Protein AF-0000000084550246 (afdb_homodimer)

Foldseek 3Di:
DQVLLVVLLVVCVPPPVNVCLLAVVLVVVLVVLLVVCVVPVVPDSQVSLLLALQLSLLLSLLLLLLVLLVVLVVCLVVLVLVVVVVDPDDPVCNLCSNLVSSLVSSLVSSVNSVVCSCVPVVFFQFDPVLSSLLSSLSSLLSSLLSLLLNLVDPDSVSSNVVSCCLSVVLSVLLQSSHHCVPPDPVSNVVNVLHLSNLSSVSRCCRRVVSDDNVSSVVSSVNSNVNSVVSNVSSVVRVVVSSVVSND/DQVLLVVLLVVCVPPPVNVCLLAVVLVVVLVVLLVVCVVPVVPDSQVSLLLALQLSLLLSLLLLLLVLLVVLVVCLVVLVLVVVVPDPDDPVCNLCSNLVSSLVSSLVSSVNSVVCSCVPVVFFQFDPVLSSLLSSLSSLLSSLLSLLLNLVDPDSVSSNVVSCCLSVVLSVLLQSSHHLVPPDPVSNVVNVLHLSNLSSVSRCCRRVVSDDNVSSVVSSVNSNVNSVVSNVSSVVRVVVSSVVSND

InterPro domains:
  IPR000412 ABC-2 transporter [PIRSF006648] (8-242)
  IPR013525 ABC-2 type transporter, transmembrane domain [PF01061] (3-206)
  IPR047817 ABC-2 type transporter, transmembrane domain, bacterial-type [PS51012] (17-241)
  IPR051784 Nodulation factor ABC transporter [PTHR43229] (3-240)

Solvent-accessible surface area (backbone atoms only — not comparable to full-atom values): 24082 Å² total; per-residue (Å²): 75,66,66,50,21,50,52,48,38,52,53,52,73,67,32,60,25,48,52,42,43,59,46,51,46,52,49,52,49,42,54,50,49,49,57,56,49,39,72,68,62,73,44,60,57,64,62,49,48,61,40,38,48,51,18,46,46,56,32,57,44,29,52,52,18,37,60,42,20,44,54,48,48,49,31,46,74,71,41,48,44,35,56,48,68,71,41,92,60,55,69,65,38,56,50,47,11,58,44,50,42,53,36,52,51,40,46,50,39,47,50,50,51,52,48,46,35,31,74,75,64,68,44,68,63,52,35,63,66,34,48,49,51,49,45,52,31,47,26,43,24,27,46,19,41,11,46,24,40,33,60,67,37,87,42,64,51,25,30,43,32,53,33,46,48,50,24,53,48,34,24,65,46,22,29,26,82,46,65,49,86,79,45,56,69,69,47,44,60,53,12,73,75,33,60,54,20,34,52,38,50,34,51,41,39,17,37,76,67,57,25,47,55,80,72,31,43,68,30,46,49,50,26,44,50,53,14,49,53,22,40,51,49,23,64,68,40,39,63,56,50,46,55,59,51,66,104,75,67,66,52,20,52,51,49,36,52,53,52,72,67,31,59,25,48,50,42,42,58,46,50,45,53,48,54,49,44,53,50,48,48,55,56,48,38,72,68,61,73,46,59,58,65,60,49,47,62,41,39,47,52,18,46,47,55,32,57,45,30,50,53,18,36,58,43,21,44,55,47,48,50,32,46,74,71,41,47,47,36,55,47,68,71,41,92,62,54,68,66,37,57,49,47,12,58,45,50,42,52,37,51,51,38,47,50,37,48,51,51,53,52,48,47,35,31,74,74,65,67,45,69,63,51,34,63,66,33,48,49,52,49,46,52,30,48,25,42,23,27,46,17,42,10,47,25,41,34,60,66,38,88,42,63,49,25,30,43,32,52,31,46,47,52,23,53,48,34,23,64,45,21,30,27,82,46,64,46,87,80,45,58,69,69,47,44,59,53,12,72,76,33,60,54,20,33,52,40,49,33,51,38,38,18,36,74,67,58,25,46,56,79,72,30,43,68,30,47,49,51,25,44,49,52,14,49,52,22,40,51,50,22,63,68,40,38,63,55,50,48,55,58,51,66,104

Structure (mmCIF, N/CA/C/O backbone):
data_AF-0000000084550246-model_v1
#
loop_
_entity.id
_entity.type
_entity.pdbx_description
1 polymer 'Transport permease protein'
#
loop_
_atom_site.group_PDB
_atom_site.id
_atom_site.type_symbol
_atom_site.label_atom_id
_atom_site.label_alt_id
_atom_site.label_comp_id
_atom_site.label_asym_id
_atom_site.label_entity_id
_atom_site.label_seq_id
_atom_site.pdbx_PDB_ins_code
_atom_site.Cartn_x
_atom_site.Cartn_y
_atom_site.Cartn_z
_atom_site.occupancy
_atom_site.B_iso_or_equiv
_atom_site.auth_seq_id
_atom_site.auth_comp_id
_atom_site.auth_asym_id
_atom_site.auth_atom_id
_atom_site.pdbx_PDB_model_num
ATOM 1 N N . MET A 1 1 ? 23.031 21.422 7.605 1 71.56 1 MET A N 1
ATOM 2 C CA . MET A 1 1 ? 22.672 20.125 7.051 1 71.56 1 MET A CA 1
ATOM 3 C C . MET A 1 1 ? 22.609 19.062 8.148 1 71.56 1 MET A C 1
ATOM 5 O O . MET A 1 1 ? 21.609 18.375 8.297 1 71.56 1 MET A O 1
ATOM 9 N N . ASN A 1 2 ? 23.578 19.109 9.062 1 78.44 2 ASN A N 1
ATOM 10 C CA . ASN A 1 2 ? 23.672 18.062 10.086 1 78.44 2 ASN A CA 1
ATOM 11 C C . ASN A 1 2 ? 22.562 18.188 11.117 1 78.44 2 ASN A C 1
ATOM 13 O O . ASN A 1 2 ? 22.031 17.172 11.578 1 78.44 2 ASN A O 1
ATOM 17 N N . ALA A 1 3 ? 22.188 19.422 11.336 1 80.31 3 ALA A N 1
ATOM 18 C CA . ALA A 1 3 ? 21.141 19.609 12.344 1 80.31 3 ALA A CA 1
ATOM 19 C C . ALA A 1 3 ? 19.797 19.094 11.844 1 80.31 3 ALA A C 1
ATOM 21 O O . ALA A 1 3 ? 19.078 18.422 12.578 1 80.31 3 ALA A O 1
ATOM 22 N N . ILE A 1 4 ? 19.531 19.359 10.617 1 81.19 4 ILE A N 1
ATOM 23 C CA . ILE A 1 4 ? 18.281 18.922 10.016 1 81.19 4 ILE A CA 1
ATOM 24 C C . ILE A 1 4 ? 18.266 17.406 9.891 1 81.19 4 ILE A C 1
ATOM 26 O O . ILE A 1 4 ? 17.266 16.75 10.211 1 81.19 4 ILE A O 1
ATOM 30 N N . ALA A 1 5 ? 19.391 16.906 9.516 1 85.88 5 ALA A N 1
ATOM 31 C CA . ALA A 1 5 ? 19.5 15.453 9.383 1 85.88 5 ALA A CA 1
ATOM 32 C C . ALA A 1 5 ? 19.328 14.766 10.734 1 85.88 5 ALA A C 1
ATOM 34 O O . ALA A 1 5 ? 18.641 13.75 10.844 1 85.88 5 ALA A O 1
ATOM 35 N N . LYS A 1 6 ? 19.891 15.312 11.711 1 85.56 6 LYS A N 1
ATOM 36 C CA . LYS A 1 6 ? 19.781 14.742 13.055 1 85.56 6 LYS A CA 1
ATOM 37 C C . LYS A 1 6 ? 18.359 14.797 13.578 1 85.56 6 LYS A C 1
ATOM 39 O O . LYS A 1 6 ? 17.859 13.844 14.18 1 85.56 6 LYS A O 1
ATOM 44 N N . LEU A 1 7 ? 17.734 15.852 13.266 1 82.19 7 LEU A N 1
ATOM 45 C CA . LEU A 1 7 ? 16.344 16.031 13.695 1 82.19 7 LEU A CA 1
ATOM 46 C C . LEU A 1 7 ? 15.43 15.039 12.984 1 82.19 7 LEU A C 1
ATOM 48 O O . LEU A 1 7 ? 14.578 14.398 13.617 1 82.19 7 LEU A O 1
ATOM 52 N N . GLU A 1 8 ? 15.633 14.906 11.75 1 82.69 8 GLU A N 1
ATOM 53 C CA . GLU A 1 8 ? 14.805 13.984 10.977 1 82.69 8 GLU A CA 1
ATOM 54 C C . GLU A 1 8 ? 15.055 12.539 11.391 1 82.69 8 GLU A C 1
ATOM 56 O O . GLU A 1 8 ? 14.117 11.742 11.469 1 82.69 8 GLU A O 1
ATOM 61 N N . PHE A 1 9 ? 16.25 12.281 11.594 1 85.88 9 PHE A N 1
ATOM 62 C CA . PHE A 1 9 ? 16.594 10.93 12.016 1 85.88 9 PHE A CA 1
ATOM 63 C C . PHE A 1 9 ? 15.961 10.609 13.367 1 85.88 9 PHE A C 1
ATOM 65 O O . PHE A 1 9 ? 15.422 9.516 13.555 1 85.88 9 PHE A O 1
ATOM 72 N N . LYS A 1 10 ? 16.016 11.508 14.234 1 83.44 10 LYS A N 1
ATOM 73 C CA . LYS A 1 10 ? 15.438 11.32 15.555 1 83.44 10 LYS A CA 1
ATOM 74 C C . LYS A 1 10 ? 13.93 11.094 15.469 1 83.44 10 LYS A C 1
ATOM 76 O O . LYS A 1 10 ? 13.391 10.227 16.156 1 83.44 10 LYS A O 1
ATOM 81 N N . LYS A 1 11 ? 13.328 11.836 14.609 1 83.31 11 LYS A N 1
ATOM 82 C CA . LYS A 1 11 ? 11.891 11.688 14.406 1 83.31 11 LYS A CA 1
ATOM 83 C C . LYS A 1 11 ? 11.547 10.297 13.867 1 83.31 11 LYS A C 1
ATOM 85 O O . LYS A 1 11 ? 10.578 9.68 14.305 1 83.31 11 LYS A O 1
ATOM 90 N N . LYS A 1 12 ? 12.367 9.82 13.008 1 84.56 12 LYS A N 1
ATOM 91 C CA . LYS A 1 12 ? 12.109 8.547 12.352 1 84.56 12 LYS A CA 1
ATOM 92 C C . LYS A 1 12 ? 12.391 7.375 13.297 1 84.56 12 LYS A C 1
ATOM 94 O O . LYS A 1 12 ? 11.719 6.348 13.242 1 84.56 12 LYS A O 1
ATOM 99 N N . ILE A 1 13 ? 13.328 7.594 14.125 1 82 13 ILE A N 1
ATOM 100 C CA . ILE A 1 13 ? 13.664 6.559 15.094 1 82 13 ILE A CA 1
ATOM 101 C C . ILE A 1 13 ? 12.508 6.387 16.078 1 82 13 ILE A C 1
ATOM 103 O O . ILE A 1 13 ? 12.227 5.273 16.531 1 82 13 ILE A O 1
ATOM 107 N N . GLN A 1 14 ? 11.812 7.469 16.25 1 81 14 GLN A N 1
ATOM 108 C CA . GLN A 1 14 ? 10.734 7.445 17.234 1 81 14 GLN A CA 1
ATOM 109 C C . GLN A 1 14 ? 9.422 6.992 16.609 1 81 14 GLN A C 1
ATOM 111 O O . GLN A 1 14 ? 8.461 6.691 17.312 1 81 14 GLN A O 1
ATOM 116 N N . ASP A 1 15 ? 9.461 6.879 15.328 1 86.81 15 ASP A N 1
ATOM 117 C CA . ASP A 1 15 ? 8.25 6.512 14.602 1 86.81 15 ASP A CA 1
ATOM 118 C C . ASP A 1 15 ? 8.086 4.996 14.531 1 86.81 15 ASP A C 1
ATOM 120 O O . ASP A 1 15 ? 8.594 4.352 13.609 1 86.81 15 ASP A O 1
ATOM 124 N N . LYS A 1 16 ? 7.375 4.453 15.43 1 81.44 16 LYS A N 1
ATOM 125 C CA . LYS A 1 16 ? 7.227 3.006 15.531 1 81.44 16 LYS A CA 1
ATOM 126 C C . LYS A 1 16 ? 6.52 2.438 14.305 1 81.44 16 LYS A C 1
ATOM 128 O O . LYS A 1 16 ? 6.777 1.3 13.906 1 81.44 16 LYS A O 1
ATOM 133 N N . GLY A 1 17 ? 5.688 3.236 13.773 1 80.06 17 GLY A N 1
ATOM 134 C CA . GLY A 1 17 ? 4.984 2.814 12.57 1 80.06 17 GLY A CA 1
ATOM 135 C C . GLY A 1 17 ? 5.906 2.6 11.383 1 80.06 17 GLY A C 1
ATOM 136 O O . GLY A 1 17 ? 5.758 1.626 10.641 1 80.06 17 GLY A O 1
ATOM 137 N N . LEU A 1 18 ? 6.824 3.424 11.312 1 83.44 18 LEU A N 1
ATOM 138 C CA . LEU A 1 18 ? 7.789 3.326 10.227 1 83.44 18 LEU A CA 1
ATOM 139 C C . LEU A 1 18 ? 8.625 2.059 10.352 1 83.44 18 LEU A C 1
ATOM 141 O O . LEU A 1 18 ? 8.828 1.339 9.375 1 83.44 18 LEU A O 1
ATOM 145 N N . TRP A 1 19 ? 9.023 1.711 11.555 1 83.38 19 TRP A N 1
ATOM 146 C CA . TRP A 1 19 ? 9.898 0.56 11.766 1 83.38 19 TRP A CA 1
ATOM 147 C C . TRP A 1 19 ? 9.133 -0.746 11.578 1 83.38 19 TRP A C 1
ATOM 149 O O . TRP A 1 19 ? 9.688 -1.729 11.078 1 83.38 19 TRP A O 1
ATOM 159 N N . PHE A 1 20 ? 7.984 -0.701 12.078 1 81.88 20 PHE A N 1
ATOM 160 C CA . PHE A 1 20 ? 7.164 -1.886 11.859 1 81.88 20 PHE A CA 1
ATOM 161 C C . PHE A 1 20 ? 7.039 -2.195 10.375 1 81.88 20 PHE A C 1
ATOM 163 O O . PHE A 1 20 ? 7.277 -3.328 9.953 1 81.88 20 PHE A O 1
ATOM 170 N N . TRP A 1 21 ? 6.762 -1.222 9.617 1 78.56 21 TRP A N 1
ATOM 171 C CA . TRP A 1 21 ? 6.527 -1.367 8.188 1 78.56 21 TRP A CA 1
ATOM 172 C C . TRP A 1 21 ? 7.816 -1.709 7.453 1 78.56 21 TRP A C 1
ATOM 174 O O . TRP A 1 21 ? 7.812 -2.498 6.504 1 78.56 21 TRP A O 1
ATOM 184 N N . THR A 1 22 ? 8.797 -1.1 7.922 1 84.88 22 THR A N 1
ATOM 185 C CA . THR A 1 22 ? 10.078 -1.214 7.223 1 84.88 22 THR A CA 1
ATOM 186 C C . THR A 1 22 ? 10.703 -2.586 7.457 1 84.88 22 THR A C 1
ATOM 188 O O . THR A 1 22 ? 11.336 -3.146 6.562 1 84.88 22 THR A O 1
ATOM 191 N N . PHE A 1 23 ? 10.422 -3.162 8.633 1 89.62 23 PHE A N 1
ATOM 192 C CA . PHE A 1 23 ? 11.148 -4.387 8.969 1 89.62 23 PHE A CA 1
ATOM 193 C C . PHE A 1 23 ? 10.18 -5.547 9.164 1 89.62 23 PHE A C 1
ATOM 195 O O . PHE A 1 23 ? 10.297 -6.582 8.508 1 89.62 23 PHE A O 1
ATOM 202 N N . ILE A 1 24 ? 9.242 -5.301 9.938 1 87.88 24 ILE A N 1
ATOM 203 C CA . ILE A 1 24 ? 8.398 -6.398 10.391 1 87.88 24 ILE A CA 1
ATOM 204 C C . ILE A 1 24 ? 7.5 -6.867 9.25 1 87.88 24 ILE A C 1
ATOM 206 O O . ILE A 1 24 ? 7.391 -8.07 8.984 1 87.88 24 ILE A O 1
ATOM 210 N N . LEU A 1 25 ? 6.961 -5.91 8.57 1 85.5 25 LEU A N 1
ATOM 211 C CA . LEU A 1 25 ? 6 -6.262 7.527 1 85.5 25 LEU A CA 1
ATOM 212 C C . LEU A 1 25 ? 6.672 -7.051 6.41 1 85.5 25 LEU A C 1
ATOM 214 O O . LEU A 1 25 ? 6.199 -8.125 6.031 1 85.5 25 LEU A O 1
ATOM 218 N N . PRO A 1 26 ? 7.734 -6.613 5.891 1 90.12 26 PRO A N 1
ATOM 219 C CA . PRO A 1 26 ? 8.398 -7.41 4.855 1 90.12 26 PRO A CA 1
ATOM 220 C C . PRO A 1 26 ? 8.766 -8.812 5.336 1 90.12 26 PRO A C 1
ATOM 222 O O . PRO A 1 26 ? 8.672 -9.773 4.57 1 90.12 26 PRO A O 1
ATOM 225 N N . ILE A 1 27 ? 9.203 -8.93 6.57 1 91.19 27 ILE A N 1
ATOM 226 C CA . ILE A 1 27 ? 9.586 -10.227 7.113 1 91.19 27 ILE A CA 1
ATOM 227 C C . ILE A 1 27 ? 8.375 -11.148 7.164 1 91.19 27 ILE A C 1
ATOM 229 O O . ILE A 1 27 ? 8.453 -12.312 6.773 1 91.19 27 ILE A O 1
ATOM 233 N N . VAL A 1 28 ? 7.297 -10.625 7.629 1 84.12 28 VAL A N 1
ATOM 234 C CA . VAL A 1 28 ? 6.062 -11.398 7.691 1 84.12 28 VAL A CA 1
ATOM 235 C C . VAL A 1 28 ? 5.676 -11.867 6.293 1 84.12 28 VAL A C 1
ATOM 237 O O . VAL A 1 28 ? 5.281 -13.023 6.105 1 84.12 28 VAL A O 1
ATOM 240 N N . PHE A 1 29 ? 5.785 -11.008 5.352 1 82.81 29 PHE A N 1
ATOM 241 C CA . PHE A 1 29 ? 5.441 -11.359 3.975 1 82.81 29 PHE A CA 1
ATOM 242 C C . PHE A 1 29 ? 6.406 -12.398 3.422 1 82.81 29 PHE A C 1
ATOM 244 O O . PHE A 1 29 ? 5.988 -13.352 2.762 1 82.81 29 PHE A O 1
ATOM 251 N N . ILE A 1 30 ? 7.652 -12.227 3.682 1 88.12 30 ILE A N 1
ATOM 252 C CA . ILE A 1 30 ? 8.664 -13.164 3.213 1 88.12 30 ILE A CA 1
ATOM 253 C C . ILE A 1 30 ? 8.383 -14.555 3.779 1 88.12 30 ILE A C 1
ATOM 255 O O . ILE A 1 30 ? 8.32 -15.539 3.035 1 88.12 30 ILE A O 1
ATOM 259 N N . VAL A 1 31 ? 8.18 -14.625 5.062 1 84.56 31 VAL A N 1
ATOM 260 C CA . VAL A 1 31 ? 7.91 -15.898 5.723 1 84.56 31 VAL A CA 1
ATOM 261 C C . VAL A 1 31 ? 6.609 -16.484 5.188 1 84.56 31 VAL A C 1
ATOM 263 O O . VAL A 1 31 ? 6.539 -17.688 4.898 1 84.56 31 VAL A O 1
ATOM 266 N N . GLY A 1 32 ? 5.598 -15.656 5.102 1 77.62 32 GLY A N 1
ATOM 267 C CA . GLY A 1 32 ? 4.312 -16.109 4.602 1 77.62 32 GLY A CA 1
ATOM 268 C C . GLY A 1 32 ? 4.383 -16.672 3.193 1 77.62 32 GLY A C 1
ATOM 269 O O . GLY A 1 32 ? 3.873 -17.766 2.922 1 77.62 32 GLY A O 1
ATOM 270 N N . PHE A 1 33 ? 4.992 -15.945 2.328 1 77.06 33 PHE A N 1
ATOM 271 C CA . PHE A 1 33 ? 5.043 -16.344 0.928 1 77.06 33 PHE A CA 1
ATOM 272 C C . PHE A 1 33 ? 5.926 -17.578 0.751 1 77.06 33 PHE A C 1
ATOM 274 O O . PHE A 1 33 ? 5.602 -18.469 -0.035 1 77.06 33 PHE A O 1
ATOM 281 N N . ILE A 1 34 ? 7.047 -17.672 1.385 1 80.88 34 ILE A N 1
ATOM 282 C CA . ILE A 1 34 ? 7.906 -18.844 1.281 1 80.88 34 ILE A CA 1
ATOM 283 C C . ILE A 1 34 ? 7.176 -20.078 1.83 1 80.88 34 ILE A C 1
ATOM 285 O O . ILE A 1 34 ? 7.301 -21.172 1.286 1 80.88 34 ILE A O 1
ATOM 289 N N . SER A 1 35 ? 6.422 -19.859 2.902 1 76 35 SER A N 1
ATOM 290 C CA . SER A 1 35 ? 5.68 -20.984 3.488 1 76 35 SER A CA 1
ATOM 291 C C . SER A 1 35 ? 4.57 -21.453 2.557 1 76 35 SER A C 1
ATOM 293 O O . SER A 1 35 ? 4.305 -22.656 2.459 1 76 35 SER A O 1
ATOM 295 N N . ILE A 1 36 ? 3.926 -20.531 1.893 1 69.56 36 ILE A N 1
ATOM 296 C CA . ILE A 1 36 ? 2.793 -20.844 1.029 1 69.56 36 ILE A CA 1
ATOM 297 C C . ILE A 1 36 ? 3.293 -21.484 -0.264 1 69.56 36 ILE A C 1
ATOM 299 O O . ILE A 1 36 ? 2.775 -22.516 -0.695 1 69.56 36 ILE A O 1
ATOM 303 N N . PHE A 1 37 ? 4.289 -20.875 -0.881 1 68.75 37 PHE A N 1
ATOM 304 C CA . PHE A 1 37 ? 4.727 -21.312 -2.205 1 68.75 37 PHE A CA 1
ATOM 305 C C . PHE A 1 37 ? 5.801 -22.391 -2.098 1 68.75 37 PHE A C 1
ATOM 307 O O . PHE A 1 37 ? 6.035 -23.141 -3.049 1 68.75 37 PHE A O 1
ATOM 314 N N . GLY A 1 38 ? 6.633 -22.422 -1.099 1 67.31 38 GLY A N 1
ATOM 315 C CA . GLY A 1 38 ? 7.645 -23.453 -0.907 1 67.31 38 GLY A CA 1
ATOM 316 C C . GLY A 1 38 ? 7.059 -24.828 -0.617 1 67.31 38 GLY A C 1
ATOM 317 O O . GLY A 1 38 ? 7.613 -25.844 -1.029 1 67.31 38 GLY A O 1
ATOM 318 N N . GLY A 1 39 ? 6.125 -24.859 0.286 1 60.09 39 GLY A N 1
ATOM 319 C CA . GLY A 1 39 ? 5.535 -26.156 0.621 1 60.09 39 GLY A CA 1
ATOM 320 C C . GLY A 1 39 ? 4.777 -26.781 -0.533 1 60.09 39 GLY A C 1
ATOM 321 O O . GLY A 1 39 ? 4.723 -28 -0.654 1 60.09 39 GLY A O 1
ATOM 322 N N . ASN A 1 40 ? 4.055 -25.922 -1.315 1 53.81 40 ASN A N 1
ATOM 323 C CA . ASN A 1 40 ? 3.059 -26.484 -2.225 1 53.81 40 ASN A CA 1
ATOM 324 C C . ASN A 1 40 ? 3.641 -26.703 -3.617 1 53.81 40 ASN A C 1
ATOM 326 O O . ASN A 1 40 ? 3.102 -27.5 -4.398 1 53.81 40 ASN A O 1
ATOM 330 N N . THR A 1 41 ? 4.555 -25.828 -4.09 1 51.53 41 THR A N 1
ATOM 331 C CA . THR A 1 41 ? 4.789 -25.875 -5.531 1 51.53 41 THR A CA 1
ATOM 332 C C . THR A 1 41 ? 6.027 -26.703 -5.848 1 51.53 41 THR A C 1
ATOM 334 O O . THR A 1 41 ? 6.434 -26.812 -7.008 1 51.53 41 THR A O 1
ATOM 337 N N . GLY A 1 42 ? 6.391 -27.547 -4.867 1 54.66 42 GLY A N 1
ATOM 338 C CA . GLY A 1 42 ? 7.531 -28.344 -5.273 1 54.66 42 GLY A CA 1
ATOM 339 C C . GLY A 1 42 ? 8.719 -27.516 -5.727 1 54.66 42 GLY A C 1
ATOM 340 O O . GLY A 1 42 ? 9.656 -28.031 -6.328 1 54.66 42 GLY A O 1
ATOM 341 N N . THR A 1 43 ? 8.586 -26.25 -5.824 1 55.19 43 THR A N 1
ATOM 342 C CA . THR A 1 43 ? 9.695 -25.406 -6.262 1 55.19 43 THR A CA 1
ATOM 343 C C . THR A 1 43 ? 10.891 -25.547 -5.324 1 55.19 43 THR A C 1
ATOM 345 O O . THR A 1 43 ? 10.719 -25.688 -4.109 1 55.19 43 THR A O 1
ATOM 348 N N . ASP A 1 44 ? 12.047 -25.703 -5.945 1 65.88 44 ASP A N 1
ATOM 349 C CA . ASP A 1 44 ? 13.289 -25.734 -5.18 1 65.88 44 ASP A CA 1
ATOM 350 C C . ASP A 1 44 ? 13.328 -24.594 -4.16 1 65.88 44 ASP A C 1
ATOM 352 O O . ASP A 1 44 ? 13.211 -23.422 -4.523 1 65.88 44 ASP A O 1
ATOM 356 N N . SER A 1 45 ? 13.227 -24.891 -2.914 1 74.06 45 SER A N 1
ATOM 357 C CA . SER A 1 45 ? 13.18 -24.016 -1.759 1 74.06 45 SER A CA 1
ATOM 358 C C . SER A 1 45 ? 14.242 -22.922 -1.854 1 74.06 45 SER A C 1
ATOM 360 O O . SER A 1 45 ? 13.984 -21.766 -1.514 1 74.06 45 SER A O 1
ATOM 362 N N . GLU A 1 46 ? 15.383 -23.266 -2.422 1 78.25 46 GLU A N 1
ATOM 363 C CA . GLU A 1 46 ? 16.469 -22.297 -2.51 1 78.25 46 GLU A CA 1
ATOM 364 C C . GLU A 1 46 ? 16.141 -21.203 -3.523 1 78.25 46 GLU A C 1
ATOM 366 O O . GLU A 1 46 ? 16.375 -20.016 -3.266 1 78.25 46 GLU A O 1
ATOM 371 N N . GLN A 1 47 ? 15.641 -21.688 -4.609 1 79.56 47 GLN A N 1
ATOM 372 C CA . GLN A 1 47 ? 15.305 -20.734 -5.652 1 79.56 47 GLN A CA 1
ATOM 373 C C . GLN A 1 47 ? 14.188 -19.797 -5.195 1 79.56 47 GLN A C 1
ATOM 375 O O . GLN A 1 47 ? 14.195 -18.609 -5.531 1 79.56 47 GLN A O 1
ATOM 380 N N . LEU A 1 48 ? 13.352 -20.328 -4.438 1 85.25 48 LEU A N 1
ATOM 381 C CA . LEU A 1 48 ? 12.234 -19.547 -3.922 1 85.25 48 LEU A CA 1
ATOM 382 C C . LEU A 1 48 ? 12.719 -18.484 -2.934 1 85.25 48 LEU A C 1
ATOM 384 O O . LEU A 1 48 ? 12.273 -17.344 -2.971 1 85.25 48 LEU A O 1
ATOM 388 N N . VAL A 1 49 ? 13.695 -18.906 -2.186 1 88.81 49 VAL A N 1
ATOM 389 C CA . VAL A 1 49 ? 14.219 -18.016 -1.164 1 88.81 49 VAL A CA 1
ATOM 390 C C . VAL A 1 49 ? 14.984 -16.859 -1.827 1 88.81 49 VAL A C 1
ATOM 392 O O . VAL A 1 49 ? 14.844 -15.703 -1.436 1 88.81 49 VAL A O 1
ATOM 395 N N . VAL A 1 50 ? 15.742 -17.188 -2.846 1 89.5 50 VAL A N 1
ATOM 396 C CA . VAL A 1 50 ? 16.578 -16.203 -3.527 1 89.5 50 VAL A CA 1
ATOM 397 C C . VAL A 1 50 ? 15.695 -15.281 -4.375 1 89.5 50 VAL A C 1
ATOM 399 O O . VAL A 1 50 ? 16.094 -14.172 -4.719 1 89.5 50 VAL A O 1
ATOM 402 N N . GLN A 1 51 ? 14.5 -15.766 -4.656 1 89.06 51 GLN A N 1
ATOM 403 C CA . GLN A 1 51 ? 13.531 -14.945 -5.375 1 89.06 51 GLN A CA 1
ATOM 404 C C . GLN A 1 51 ? 12.773 -14.023 -4.422 1 89.06 51 GLN A C 1
ATOM 406 O O . GLN A 1 51 ? 12.641 -12.828 -4.684 1 89.06 51 GLN A O 1
ATOM 411 N N . ILE A 1 52 ? 12.328 -14.531 -3.322 1 90.06 52 ILE A N 1
ATOM 412 C CA . ILE A 1 52 ? 11.359 -13.852 -2.465 1 90.06 52 ILE A CA 1
ATOM 413 C C . ILE A 1 52 ? 12.078 -12.828 -1.592 1 90.06 52 ILE A C 1
ATOM 415 O O . ILE A 1 52 ? 11.641 -11.68 -1.484 1 90.06 52 ILE A O 1
ATOM 419 N N . VAL A 1 53 ? 13.211 -13.172 -1.018 1 94.25 53 VAL A N 1
ATOM 420 C CA . VAL A 1 53 ? 13.891 -12.289 -0.073 1 94.25 53 VAL A CA 1
ATOM 421 C C . VAL A 1 53 ? 14.359 -11.023 -0.792 1 94.25 53 VAL A C 1
ATOM 423 O O . VAL A 1 53 ? 13.961 -9.914 -0.435 1 94.25 53 VAL A O 1
ATOM 426 N N . PRO A 1 54 ? 15.109 -11.156 -1.884 1 95.81 54 PRO A N 1
ATOM 427 C CA . PRO A 1 54 ? 15.516 -9.93 -2.576 1 95.81 54 PRO A CA 1
ATOM 428 C C . PRO A 1 54 ? 14.344 -9.203 -3.232 1 95.81 54 PRO A C 1
ATOM 430 O O . PRO A 1 54 ? 14.297 -7.973 -3.24 1 95.81 54 PRO A O 1
ATOM 433 N N . GLY A 1 55 ? 13.453 -9.977 -3.783 1 94.25 55 GLY A N 1
ATOM 434 C CA . GLY A 1 55 ? 12.289 -9.375 -4.422 1 94.25 55 GLY A CA 1
ATOM 435 C C . GLY A 1 55 ? 11.484 -8.492 -3.486 1 94.25 55 GLY A C 1
ATOM 436 O O . GLY A 1 55 ? 11.172 -7.352 -3.82 1 94.25 55 GLY A O 1
ATOM 437 N N . TYR A 1 56 ? 11.18 -8.961 -2.334 1 92.56 56 TYR A N 1
ATOM 438 C CA . TYR A 1 56 ? 10.391 -8.211 -1.364 1 92.56 56 TYR A CA 1
ATOM 439 C C . TYR A 1 56 ? 11.211 -7.082 -0.75 1 92.56 56 TYR A C 1
ATOM 441 O O . TYR A 1 56 ? 10.672 -6.035 -0.391 1 92.56 56 TYR A O 1
ATOM 449 N N . THR A 1 57 ? 12.516 -7.34 -0.65 1 95.62 57 THR A N 1
ATOM 450 C CA . THR A 1 57 ? 13.398 -6.258 -0.22 1 95.62 57 THR A CA 1
ATOM 451 C C . THR A 1 57 ? 13.305 -5.07 -1.178 1 95.62 57 THR A C 1
ATOM 453 O O . THR A 1 57 ? 13.172 -3.926 -0.744 1 95.62 57 THR A O 1
ATOM 456 N N . VAL A 1 58 ? 13.328 -5.391 -2.447 1 97.06 58 VAL A N 1
ATOM 457 C CA . VAL A 1 58 ? 13.242 -4.336 -3.453 1 97.06 58 VAL A CA 1
ATOM 458 C C . VAL A 1 58 ? 11.875 -3.654 -3.367 1 97.06 58 VAL A C 1
ATOM 460 O O . VAL A 1 58 ? 11.797 -2.424 -3.314 1 97.06 58 VAL A O 1
ATOM 463 N N . MET A 1 59 ? 10.828 -4.41 -3.309 1 93.62 59 MET A N 1
ATOM 464 C CA . MET A 1 59 ? 9.477 -3.854 -3.277 1 93.62 59 MET A CA 1
ATOM 465 C C . MET A 1 59 ? 9.305 -2.92 -2.084 1 93.62 59 MET A C 1
ATOM 467 O O . MET A 1 59 ? 8.906 -1.767 -2.246 1 93.62 59 MET A O 1
ATOM 471 N N . PHE A 1 60 ? 9.664 -3.348 -0.925 1 93.62 60 PHE A N 1
ATOM 472 C CA . PHE A 1 60 ? 9.391 -2.605 0.3 1 93.62 60 PHE A CA 1
ATOM 473 C C . PHE A 1 60 ? 10.32 -1.41 0.43 1 93.62 60 PHE A C 1
ATOM 475 O O . PHE A 1 60 ? 10.023 -0.457 1.152 1 93.62 60 PHE A O 1
ATOM 482 N N . SER A 1 61 ? 11.477 -1.504 -0.238 1 96.12 61 SER A N 1
ATOM 483 C CA . SER A 1 61 ? 12.352 -0.336 -0.251 1 96.12 61 SER A CA 1
ATOM 484 C C . SER A 1 61 ? 11.68 0.855 -0.92 1 96.12 61 SER A C 1
ATOM 486 O O . SER A 1 61 ? 11.883 2 -0.514 1 96.12 61 SER A O 1
ATOM 488 N N . PHE A 1 62 ? 10.828 0.565 -1.86 1 95.69 62 PHE A N 1
ATOM 489 C CA . PHE A 1 62 ? 10.164 1.651 -2.57 1 95.69 62 PHE A CA 1
ATOM 490 C C . PHE A 1 62 ? 9.062 2.266 -1.713 1 95.69 62 PHE A C 1
ATOM 492 O O . PHE A 1 62 ? 8.633 3.395 -1.959 1 95.69 62 PHE A O 1
ATOM 499 N N . TYR A 1 63 ? 8.625 1.603 -0.705 1 93.44 63 TYR A N 1
ATOM 500 C CA . TYR A 1 63 ? 7.566 2.135 0.15 1 93.44 63 TYR A CA 1
ATOM 501 C C . TYR A 1 63 ? 8.086 3.277 1.013 1 93.44 63 TYR A C 1
ATOM 503 O O . TYR A 1 63 ? 7.305 4.016 1.615 1 93.44 63 TYR A O 1
ATOM 511 N N . ILE A 1 64 ? 9.422 3.471 1.067 1 94.88 64 ILE A N 1
ATOM 512 C CA . ILE A 1 64 ? 10.008 4.59 1.794 1 94.88 64 ILE A CA 1
ATOM 513 C C . ILE A 1 64 ? 9.508 5.91 1.21 1 94.88 64 ILE A C 1
ATOM 515 O O . ILE A 1 64 ? 9.562 6.949 1.868 1 94.88 64 ILE A O 1
ATOM 519 N N . MET A 1 65 ? 9.016 5.82 -0.05 1 96 65 MET A N 1
ATOM 520 C CA . MET A 1 65 ? 8.523 7.008 -0.74 1 96 65 MET A CA 1
ATOM 521 C C . MET A 1 65 ? 7.363 7.641 0.026 1 96 65 MET A C 1
ATOM 523 O O . MET A 1 65 ? 7.223 8.867 0.047 1 96 65 MET A O 1
ATOM 527 N N . ILE A 1 66 ? 6.652 6.82 0.677 1 93.5 66 ILE A N 1
ATOM 528 C CA . ILE A 1 66 ? 5.508 7.316 1.435 1 93.5 66 ILE A CA 1
ATOM 529 C C . ILE A 1 66 ? 5.992 8.219 2.57 1 93.5 66 ILE A C 1
ATOM 531 O O . ILE A 1 66 ? 5.52 9.344 2.725 1 93.5 66 ILE A O 1
ATOM 535 N N . SER A 1 67 ? 6.945 7.73 3.281 1 93.69 67 SER A N 1
ATOM 536 C CA . SER A 1 67 ? 7.477 8.484 4.418 1 93.69 67 SER A CA 1
ATOM 537 C C . SER A 1 67 ? 8.086 9.805 3.967 1 93.69 67 SER A C 1
ATOM 539 O O . SER A 1 67 ? 7.953 10.82 4.648 1 93.69 67 SER A O 1
ATOM 541 N N . ILE A 1 68 ? 8.719 9.758 2.844 1 94.69 68 ILE A N 1
ATOM 542 C CA . ILE A 1 68 ? 9.344 10.969 2.322 1 94.69 68 ILE A CA 1
ATOM 543 C C . ILE A 1 68 ? 8.273 11.977 1.912 1 94.69 68 ILE A C 1
ATOM 545 O O . ILE A 1 68 ? 8.328 13.141 2.297 1 94.69 68 ILE A O 1
ATOM 549 N N . VAL A 1 69 ? 7.285 11.508 1.241 1 93.38 69 VAL A N 1
ATOM 550 C CA . VAL A 1 69 ? 6.207 12.375 0.779 1 93.38 69 VAL A CA 1
ATOM 551 C C . VAL A 1 69 ? 5.488 12.992 1.978 1 93.38 69 VAL A C 1
ATOM 553 O O . VAL A 1 69 ? 5.234 14.195 2.006 1 93.38 69 VAL A O 1
ATOM 556 N N . ILE A 1 70 ? 5.219 12.203 2.961 1 90.88 70 ILE A N 1
ATOM 557 C CA . ILE A 1 70 ? 4.52 12.68 4.148 1 90.88 70 ILE A CA 1
ATOM 558 C C . ILE A 1 70 ? 5.367 13.734 4.859 1 90.88 70 ILE A C 1
ATOM 560 O O . ILE A 1 70 ? 4.852 14.781 5.266 1 90.88 70 ILE A O 1
ATOM 564 N N . ALA A 1 71 ? 6.645 13.492 4.992 1 90.81 71 ALA A N 1
ATOM 565 C CA . ALA A 1 71 ? 7.539 14.422 5.676 1 90.81 71 ALA A CA 1
ATOM 566 C C . ALA A 1 71 ? 7.562 15.773 4.969 1 90.81 71 ALA A C 1
ATOM 568 O O . ALA A 1 71 ? 7.512 16.828 5.621 1 90.81 71 ALA A O 1
ATOM 569 N N . PHE A 1 72 ? 7.555 15.734 3.705 1 91.25 72 PHE A N 1
ATOM 570 C CA . PHE A 1 72 ? 7.656 16.984 2.953 1 91.25 72 PHE A CA 1
ATOM 571 C C . PHE A 1 72 ? 6.309 17.688 2.91 1 91.25 72 PHE A C 1
ATOM 573 O O . PHE A 1 72 ? 6.25 18.922 2.992 1 91.25 72 PHE A O 1
ATOM 580 N N . ILE A 1 73 ? 5.242 16.984 2.807 1 88.94 73 ILE A N 1
ATOM 581 C CA . ILE A 1 73 ? 3.92 17.594 2.781 1 88.94 73 ILE A CA 1
ATOM 582 C C . ILE A 1 73 ? 3.604 18.188 4.148 1 88.94 73 ILE A C 1
ATOM 584 O O . ILE A 1 73 ? 3.014 19.266 4.238 1 88.94 73 ILE A O 1
ATOM 588 N N . LYS A 1 74 ? 4 17.531 5.176 1 88 74 LYS A N 1
ATOM 589 C CA . LYS A 1 74 ? 3.809 18.062 6.52 1 88 74 LYS A CA 1
ATOM 590 C C . LYS A 1 74 ? 4.562 19.375 6.703 1 88 74 LYS A C 1
ATOM 592 O O . LYS A 1 74 ? 4.047 20.312 7.312 1 88 74 LYS A O 1
ATOM 597 N N . ASP A 1 75 ? 5.77 19.406 6.223 1 87.19 75 ASP A N 1
ATOM 598 C CA . ASP A 1 75 ? 6.551 20.641 6.289 1 87.19 75 ASP A CA 1
ATOM 599 C C . ASP A 1 75 ? 5.863 21.766 5.523 1 87.19 75 ASP A C 1
ATOM 601 O O . ASP A 1 75 ? 5.848 22.906 5.977 1 87.19 75 ASP A O 1
ATOM 605 N N . ARG A 1 76 ? 5.328 21.375 4.488 1 85.75 76 ARG A N 1
ATOM 606 C CA . ARG A 1 76 ? 4.633 22.359 3.662 1 85.75 76 ARG A CA 1
ATOM 607 C C . ARG A 1 76 ? 3.361 22.844 4.344 1 85.75 76 ARG A C 1
ATOM 609 O O . ARG A 1 76 ? 3.129 24.047 4.445 1 85.75 76 ARG A O 1
ATOM 616 N N . ASP A 1 77 ? 2.613 21.969 4.852 1 84.38 77 ASP A N 1
ATOM 617 C CA . ASP A 1 77 ? 1.311 22.297 5.422 1 84.38 77 ASP A CA 1
ATOM 618 C C . ASP A 1 77 ? 1.463 23.016 6.758 1 84.38 77 ASP A C 1
ATOM 620 O O . ASP A 1 77 ? 0.594 23.797 7.145 1 84.38 77 ASP A O 1
ATOM 624 N N . SER A 1 78 ? 2.541 22.797 7.461 1 84.88 78 SER A N 1
ATOM 625 C CA . SER A 1 78 ? 2.764 23.438 8.75 1 84.88 78 SER A CA 1
ATOM 626 C C . SER A 1 78 ? 3.418 24.812 8.578 1 84.88 78 SER A C 1
ATOM 628 O O . SER A 1 78 ? 3.598 25.547 9.547 1 84.88 78 SER A O 1
ATOM 630 N N . GLY A 1 79 ? 3.844 25.141 7.363 1 83.75 79 GLY A N 1
ATOM 631 C CA . GLY A 1 79 ? 4.5 26.406 7.113 1 83.75 79 GLY A CA 1
ATOM 632 C C . GLY A 1 79 ? 6 26.359 7.336 1 83.75 79 GLY A C 1
ATOM 633 O O . GLY A 1 79 ? 6.688 27.375 7.199 1 83.75 79 GLY A O 1
ATOM 634 N N . MET A 1 80 ? 6.434 25.219 7.715 1 82.69 80 MET A N 1
ATOM 635 C CA . MET A 1 80 ? 7.863 25.062 7.961 1 82.69 80 MET A CA 1
ATOM 636 C C . MET A 1 80 ? 8.672 25.359 6.703 1 82.69 80 MET A C 1
ATOM 638 O O . MET A 1 80 ? 9.742 25.969 6.777 1 82.69 80 MET A O 1
ATOM 642 N N . THR A 1 81 ? 8.156 24.969 5.629 1 82.44 81 THR A N 1
ATOM 643 C CA . THR A 1 81 ? 8.859 25.219 4.371 1 82.44 81 THR A CA 1
ATOM 644 C C . THR A 1 81 ? 9.008 26.719 4.129 1 82.44 81 THR A C 1
ATOM 646 O O . THR A 1 81 ? 10.07 27.172 3.693 1 82.44 81 THR A O 1
ATOM 649 N N . ALA A 1 82 ? 8.039 27.422 4.418 1 82.19 82 ALA A N 1
ATOM 650 C CA . ALA A 1 82 ? 8.07 28.875 4.277 1 82.19 82 ALA A CA 1
ATOM 651 C C . ALA A 1 82 ? 9.07 29.5 5.254 1 82.19 82 ALA A C 1
ATOM 653 O O . ALA A 1 82 ? 9.781 30.453 4.91 1 82.19 82 ALA A O 1
ATOM 654 N N . ARG A 1 83 ? 9.086 28.953 6.414 1 83.81 83 ARG A N 1
ATOM 655 C CA . ARG A 1 83 ? 10.016 29.438 7.426 1 83.81 83 ARG A CA 1
ATOM 656 C C . ARG A 1 83 ? 11.461 29.188 7.008 1 83.81 83 ARG A C 1
ATOM 658 O O . ARG A 1 83 ? 12.32 30.047 7.195 1 83.81 83 ARG A O 1
ATOM 665 N N . ILE A 1 84 ? 11.703 28.094 6.469 1 81.38 84 ILE A N 1
ATOM 666 C CA . ILE A 1 84 ? 13.055 27.734 6.059 1 81.38 84 ILE A CA 1
ATOM 667 C C . ILE A 1 84 ? 13.477 28.578 4.859 1 81.38 84 ILE A C 1
ATOM 669 O O . ILE A 1 84 ? 14.641 28.984 4.758 1 81.38 84 ILE A O 1
ATOM 673 N N . ALA A 1 85 ? 12.547 28.828 3.994 1 80 85 ALA A N 1
ATOM 674 C CA . ALA A 1 85 ? 12.82 29.641 2.809 1 80 85 ALA A CA 1
ATOM 675 C C . ALA A 1 85 ? 13.227 31.047 3.195 1 80 85 ALA A C 1
ATOM 677 O O . ALA A 1 85 ? 13.883 31.75 2.416 1 80 85 ALA A O 1
ATOM 678 N N . SER A 1 86 ? 12.812 31.406 4.34 1 82.69 86 SER A N 1
ATOM 679 C CA . SER A 1 86 ? 13.125 32.75 4.793 1 82.69 86 SER A CA 1
ATOM 680 C C . SER A 1 86 ? 14.469 32.812 5.512 1 82.69 86 SER A C 1
ATOM 682 O O . SER A 1 86 ? 14.945 33.875 5.867 1 82.69 86 SER A O 1
ATOM 684 N N . THR A 1 87 ? 15.062 31.719 5.734 1 81.5 87 THR A N 1
ATOM 685 C CA . THR A 1 87 ? 16.375 31.641 6.371 1 81.5 87 THR A CA 1
ATOM 686 C C . THR A 1 87 ? 17.484 31.609 5.32 1 81.5 87 THR A C 1
ATOM 688 O O . THR A 1 87 ? 17.234 31.328 4.148 1 81.5 87 THR A O 1
ATOM 691 N N . PRO A 1 88 ? 18.672 31.953 5.734 1 82.94 88 PRO A N 1
ATOM 692 C CA . PRO A 1 88 ? 19.781 31.922 4.785 1 82.94 88 PRO A CA 1
ATOM 693 C C . PRO A 1 88 ? 20.25 30.5 4.473 1 82.94 88 PRO A C 1
ATOM 695 O O . PRO A 1 88 ? 21.281 30.312 3.801 1 82.94 88 PRO A O 1
ATOM 698 N N . LEU A 1 89 ? 19.578 29.562 4.844 1 79.94 89 LEU A N 1
ATOM 699 C CA . LEU A 1 89 ? 19.938 28.172 4.594 1 79.94 89 LEU A CA 1
ATOM 700 C C . LEU A 1 89 ? 19.734 27.812 3.123 1 79.94 89 LEU A C 1
ATOM 702 O O . LEU A 1 89 ? 18.656 28.031 2.564 1 79.94 89 LEU A O 1
ATOM 706 N N . PRO A 1 90 ? 20.859 27.297 2.555 1 82.06 90 PRO A N 1
ATOM 707 C CA . PRO A 1 90 ? 20.703 26.875 1.16 1 82.06 90 PRO A CA 1
ATOM 708 C C . PRO A 1 90 ? 19.688 25.75 0.993 1 82.06 90 PRO A C 1
ATOM 710 O O . PRO A 1 90 ? 19.641 24.844 1.82 1 82.06 90 PRO A O 1
ATOM 713 N N . THR A 1 91 ? 18.891 25.844 0.009 1 78.69 91 THR A N 1
ATOM 714 C CA . THR A 1 91 ? 17.844 24.891 -0.304 1 78.69 91 THR A CA 1
ATOM 715 C C . THR A 1 91 ? 18.406 23.484 -0.406 1 78.69 91 THR A C 1
ATOM 717 O O . THR A 1 91 ? 17.781 22.516 0.043 1 78.69 91 THR A O 1
ATOM 720 N N . LEU A 1 92 ? 19.594 23.375 -0.843 1 83.31 92 LEU A N 1
ATOM 721 C CA . LEU A 1 92 ? 20.234 22.078 -1.035 1 83.31 92 LEU A CA 1
ATOM 722 C C . LEU A 1 92 ? 20.578 21.438 0.305 1 83.31 92 LEU A C 1
ATOM 724 O O . LEU A 1 92 ? 20.516 20.219 0.442 1 83.31 92 LEU A O 1
ATOM 728 N N . GLN A 1 93 ? 20.859 22.25 1.222 1 84.81 93 GLN A N 1
ATOM 729 C CA . GLN A 1 93 ? 21.203 21.734 2.545 1 84.81 93 GLN A CA 1
ATOM 730 C C . GLN A 1 93 ? 19.969 21.141 3.236 1 84.81 93 GLN A C 1
ATOM 732 O O . GLN A 1 93 ? 20.062 20.109 3.891 1 84.81 93 GLN A O 1
ATOM 737 N N . TYR A 1 94 ? 18.875 21.859 3.074 1 84.75 94 TYR A N 1
ATOM 738 C CA . TYR A 1 94 ? 17.625 21.344 3.652 1 84.75 94 TYR A CA 1
ATOM 739 C C . TYR A 1 94 ? 17.219 20.031 3 1 84.75 94 TYR A C 1
ATOM 741 O O . TYR A 1 94 ? 16.891 19.062 3.691 1 84.75 94 TYR A O 1
ATOM 749 N N . PHE A 1 95 ? 17.438 20.078 1.76 1 86.62 95 PHE A N 1
ATOM 750 C CA . PHE A 1 95 ? 17.031 18.906 0.977 1 86.62 95 PHE A CA 1
ATOM 751 C C . PHE A 1 95 ? 17.891 17.703 1.333 1 86.62 95 PHE A C 1
ATOM 753 O O . PHE A 1 95 ? 17.375 16.609 1.582 1 86.62 95 PHE A O 1
ATOM 760 N N . MET A 1 96 ? 19.125 17.875 1.393 1 88.44 96 MET A N 1
ATOM 761 C CA . MET A 1 96 ? 20.047 16.781 1.701 1 88.44 96 MET A CA 1
ATOM 762 C C . MET A 1 96 ? 19.891 16.344 3.152 1 88.44 96 MET A C 1
ATOM 764 O O . MET A 1 96 ? 20.016 15.156 3.459 1 88.44 96 MET A O 1
ATOM 768 N N . GLY A 1 97 ? 19.703 17.312 3.959 1 88.06 97 GLY A N 1
ATOM 769 C CA . GLY A 1 97 ? 19.5 17 5.363 1 88.06 97 GLY A CA 1
ATOM 770 C C . GLY A 1 97 ? 18.297 16.094 5.605 1 88.06 97 GLY A C 1
ATOM 771 O O . GLY A 1 97 ? 18.344 15.219 6.465 1 88.06 97 GLY A O 1
ATOM 772 N N . LYS A 1 98 ? 17.297 16.297 4.793 1 89.5 98 LYS A N 1
ATOM 773 C CA . LYS A 1 98 ? 16.094 15.5 4.945 1 89.5 98 LYS A CA 1
ATOM 774 C C . LYS A 1 98 ? 16.219 14.164 4.215 1 89.5 98 LYS A C 1
ATOM 776 O O . LYS A 1 98 ? 15.609 13.172 4.617 1 89.5 98 LYS A O 1
ATOM 781 N N . TRP A 1 99 ? 17.047 14.188 3.234 1 94.19 99 TRP A N 1
ATOM 782 C CA . TRP A 1 99 ? 17.156 13.031 2.346 1 94.19 99 TRP A CA 1
ATOM 783 C C . TRP A 1 99 ? 18.016 11.945 2.967 1 94.19 99 TRP A C 1
ATOM 785 O O . TRP A 1 99 ? 17.688 10.758 2.902 1 94.19 99 TRP A O 1
ATOM 795 N N . ILE A 1 100 ? 19.047 12.258 3.674 1 94.94 100 ILE A N 1
ATOM 796 C CA . ILE A 1 100 ? 20.094 11.352 4.121 1 94.94 100 ILE A CA 1
ATOM 797 C C . ILE A 1 100 ? 19.531 10.336 5.109 1 94.94 100 ILE A C 1
ATOM 799 O O . ILE A 1 100 ? 19.766 9.133 4.984 1 94.94 100 ILE A O 1
ATOM 803 N N . PRO A 1 101 ? 18.703 10.812 6.008 1 94.56 101 PRO A N 1
ATOM 804 C CA . PRO A 1 101 ? 18.156 9.82 6.945 1 94.56 101 PRO A CA 1
ATOM 805 C C . PRO A 1 101 ? 17.344 8.734 6.246 1 94.56 101 PRO A C 1
ATOM 807 O O . PRO A 1 101 ? 17.375 7.57 6.664 1 94.56 101 PRO A O 1
ATOM 810 N N . PHE A 1 102 ? 16.75 9.062 5.176 1 95.56 102 PHE A N 1
ATOM 811 C CA . PHE A 1 102 ? 15.922 8.086 4.469 1 95.56 102 PHE A CA 1
ATOM 812 C C . PHE A 1 102 ? 16.797 7.059 3.754 1 95.56 102 PHE A C 1
ATOM 814 O O . PHE A 1 102 ? 16.453 5.879 3.688 1 95.56 102 PHE A O 1
ATOM 821 N N . ILE A 1 103 ? 17.922 7.523 3.215 1 96.81 103 ILE A N 1
ATOM 822 C CA . ILE A 1 103 ? 18.875 6.605 2.586 1 96.81 103 ILE A CA 1
ATOM 823 C C . ILE A 1 103 ? 19.375 5.594 3.615 1 96.81 103 ILE A C 1
ATOM 825 O O . ILE A 1 103 ? 19.438 4.395 3.336 1 96.81 103 ILE A O 1
ATOM 829 N N . LEU A 1 104 ? 19.641 6.086 4.754 1 96.12 104 LEU A N 1
ATOM 830 C CA . LEU A 1 104 ? 20.156 5.238 5.82 1 96.12 104 LEU A CA 1
ATOM 831 C C . LEU A 1 104 ? 19.109 4.223 6.262 1 96.12 104 LEU A C 1
ATOM 833 O O . LEU A 1 104 ? 19.438 3.057 6.504 1 96.12 104 LEU A O 1
ATOM 837 N N . ILE A 1 105 ? 17.922 4.641 6.332 1 94.81 105 ILE A N 1
ATOM 838 C CA . ILE A 1 105 ? 16.828 3.762 6.762 1 94.81 105 ILE A CA 1
ATOM 839 C C . ILE A 1 105 ? 16.656 2.621 5.758 1 94.81 105 ILE A C 1
ATOM 841 O O . ILE A 1 105 ? 16.516 1.462 6.148 1 94.81 105 ILE A O 1
ATOM 845 N N . VAL A 1 106 ? 16.734 2.914 4.488 1 96.62 106 VAL A N 1
ATOM 846 C CA . VAL A 1 106 ? 16.578 1.896 3.453 1 96.62 106 VAL A CA 1
ATOM 847 C C . VAL A 1 106 ? 17.75 0.922 3.504 1 96.62 106 VAL A C 1
ATOM 849 O O . VAL A 1 106 ? 17.562 -0.291 3.381 1 96.62 106 VAL A O 1
ATOM 852 N N . LEU A 1 107 ? 18.922 1.463 3.689 1 97.69 107 LEU A N 1
ATOM 853 C CA . LEU A 1 107 ? 20.109 0.605 3.77 1 97.69 107 LEU A CA 1
ATOM 854 C C . LEU A 1 107 ? 20.016 -0.332 4.969 1 97.69 107 LEU A C 1
ATOM 856 O O . LEU A 1 107 ? 20.359 -1.51 4.871 1 97.69 107 LEU A O 1
ATOM 860 N N . ILE A 1 108 ? 19.594 0.226 6.051 1 96.75 108 ILE A N 1
ATOM 861 C CA . ILE A 1 108 ? 19.391 -0.597 7.238 1 96.75 108 ILE A CA 1
ATOM 862 C C . ILE A 1 108 ? 18.328 -1.66 6.961 1 96.75 108 ILE A C 1
ATOM 864 O O . ILE A 1 108 ? 18.484 -2.82 7.348 1 96.75 108 ILE A O 1
ATOM 868 N N . GLN A 1 109 ? 17.25 -1.277 6.285 1 95.94 109 GLN A N 1
ATOM 869 C CA . GLN A 1 109 ? 16.188 -2.215 5.926 1 95.94 109 GLN A CA 1
ATOM 870 C C . GLN A 1 109 ? 16.734 -3.369 5.094 1 95.94 109 GLN A C 1
ATOM 872 O O . GLN A 1 109 ? 16.422 -4.535 5.355 1 95.94 109 GLN A O 1
ATOM 877 N N . ILE A 1 110 ? 17.531 -3.045 4.082 1 97.56 110 ILE A N 1
ATOM 878 C CA . ILE A 1 110 ? 18.094 -4.051 3.191 1 97.56 110 ILE A CA 1
ATOM 879 C C . ILE A 1 110 ? 18.984 -5.008 3.992 1 97.56 110 ILE A C 1
ATOM 881 O O . ILE A 1 110 ? 18.891 -6.227 3.838 1 97.56 110 ILE A O 1
ATOM 885 N N . ALA A 1 111 ? 19.797 -4.445 4.836 1 97.19 111 ALA A N 1
ATOM 886 C CA . ALA A 1 111 ? 20.703 -5.25 5.648 1 97.19 111 ALA A CA 1
ATOM 887 C C . ALA A 1 111 ? 19.938 -6.211 6.551 1 97.19 111 ALA A C 1
ATOM 889 O O . ALA A 1 111 ? 20.281 -7.387 6.664 1 97.19 111 ALA A O 1
ATOM 890 N N . VAL A 1 112 ? 18.938 -5.734 7.164 1 96.81 112 VAL A N 1
ATOM 891 C CA . VAL A 1 112 ? 18.141 -6.535 8.094 1 96.81 112 VAL A CA 1
ATOM 892 C C . VAL A 1 112 ? 17.422 -7.648 7.336 1 96.81 112 VAL A C 1
ATOM 894 O O . VAL A 1 112 ? 17.391 -8.797 7.781 1 96.81 112 VAL A O 1
ATOM 897 N N . LEU A 1 113 ? 16.844 -7.34 6.195 1 96.56 113 LEU A N 1
ATOM 898 C CA . LEU A 1 113 ? 16.078 -8.328 5.445 1 96.56 113 LEU A CA 1
ATOM 899 C C . LEU A 1 113 ? 16.984 -9.398 4.852 1 96.56 113 LEU A C 1
ATOM 901 O O . LEU A 1 113 ? 16.641 -10.578 4.855 1 96.56 113 LEU A O 1
ATOM 905 N N . PHE A 1 114 ? 18.125 -8.984 4.34 1 96.75 114 PHE A N 1
ATOM 906 C CA . PHE A 1 114 ? 19.078 -9.977 3.846 1 96.75 114 PHE A CA 1
ATOM 907 C C . PHE A 1 114 ? 19.656 -10.797 4.996 1 96.75 114 PHE A C 1
ATOM 909 O O . PHE A 1 114 ? 19.859 -12 4.852 1 96.75 114 PHE A O 1
ATOM 916 N N . GLY A 1 115 ? 19.953 -10.125 6.109 1 96.69 115 GLY A N 1
ATOM 917 C CA . GLY A 1 115 ? 20.359 -10.867 7.289 1 96.69 115 GLY A CA 1
ATOM 918 C C . GLY A 1 115 ? 19.359 -11.922 7.715 1 96.69 115 GLY A C 1
ATOM 919 O O . GLY A 1 115 ? 19.719 -13.031 8.086 1 96.69 115 GLY A O 1
ATOM 920 N N . PHE A 1 116 ? 18.125 -11.523 7.664 1 96.31 116 PHE A N 1
ATOM 921 C CA . PHE A 1 116 ? 17.047 -12.461 7.977 1 96.31 116 PHE A CA 1
ATOM 922 C C . PHE A 1 116 ? 17.062 -13.641 7.008 1 96.31 116 PHE A C 1
ATOM 924 O O . PHE A 1 116 ? 16.891 -14.789 7.422 1 96.31 116 PHE A O 1
ATOM 931 N N . GLY A 1 117 ? 17.219 -13.359 5.734 1 94.31 117 GLY A N 1
ATOM 932 C CA . GLY A 1 117 ? 17.297 -14.414 4.738 1 94.31 117 GLY A CA 1
ATOM 933 C C . GLY A 1 117 ? 18.422 -15.398 4.996 1 94.31 117 GLY A C 1
ATOM 934 O O . GLY A 1 117 ? 18.266 -16.609 4.809 1 94.31 117 GLY A O 1
ATOM 935 N N . VAL A 1 118 ? 19.547 -14.891 5.434 1 94.75 118 VAL A N 1
ATOM 936 C CA . VAL A 1 118 ? 20.703 -15.734 5.73 1 94.75 118 VAL A CA 1
ATOM 937 C C . VAL A 1 118 ? 20.453 -16.547 7 1 94.75 118 VAL A C 1
ATOM 939 O O . VAL A 1 118 ? 20.641 -17.766 7.016 1 94.75 118 VAL A O 1
ATOM 942 N N . ALA A 1 119 ? 19.953 -15.898 8.031 1 95.06 119 ALA A N 1
ATOM 943 C CA . ALA A 1 119 ? 19.828 -16.516 9.352 1 95.06 119 ALA A CA 1
ATOM 944 C C . ALA A 1 119 ? 18.719 -17.562 9.359 1 95.06 119 ALA A C 1
ATOM 946 O O . ALA A 1 119 ? 18.844 -18.609 10 1 95.06 119 ALA A O 1
ATOM 947 N N . VAL A 1 120 ? 17.688 -17.344 8.648 1 92.94 120 VAL A N 1
ATOM 948 C CA . VAL A 1 120 ? 16.516 -18.188 8.766 1 92.94 120 VAL A CA 1
ATOM 949 C C . VAL A 1 120 ? 16.469 -19.188 7.605 1 92.94 120 VAL A C 1
ATOM 951 O O . VAL A 1 120 ? 16.031 -20.328 7.773 1 92.94 120 VAL A O 1
ATOM 954 N N . TYR A 1 121 ? 16.953 -18.781 6.438 1 93.12 121 TYR A N 1
ATOM 955 C CA . TYR A 1 121 ? 16.75 -19.641 5.273 1 93.12 121 TYR A CA 1
ATOM 956 C C . TYR A 1 121 ? 18.094 -20.062 4.684 1 93.12 121 TYR A C 1
ATOM 958 O O . TYR A 1 121 ? 18.141 -20.641 3.596 1 93.12 121 TYR A O 1
ATOM 966 N N . ASP A 1 122 ? 19.188 -19.75 5.312 1 92.69 122 ASP A N 1
ATOM 967 C CA . ASP A 1 122 ? 20.516 -20.109 4.844 1 92.69 122 ASP A CA 1
ATOM 968 C C . ASP A 1 122 ? 20.766 -19.594 3.426 1 92.69 122 ASP A C 1
ATOM 970 O O . ASP A 1 122 ? 21.328 -20.297 2.594 1 92.69 122 ASP A O 1
ATOM 974 N N . MET A 1 123 ? 20.25 -18.406 3.164 1 92.19 123 MET A N 1
ATOM 975 C CA . MET A 1 123 ? 20.406 -17.812 1.843 1 92.19 123 MET A CA 1
ATOM 976 C C . MET A 1 123 ? 21.859 -17.422 1.596 1 92.19 123 MET A C 1
ATOM 978 O O . MET A 1 123 ? 22.469 -16.75 2.422 1 92.19 123 MET A O 1
ATOM 982 N N . PRO A 1 124 ? 22.344 -17.844 0.506 1 92.88 124 PRO A N 1
ATOM 983 C CA . PRO A 1 124 ? 23.688 -17.359 0.186 1 92.88 124 PRO A CA 1
ATOM 984 C C . PRO A 1 124 ? 23.719 -15.867 -0.142 1 92.88 124 PRO A C 1
ATOM 986 O O . PRO A 1 124 ? 22.719 -15.312 -0.622 1 92.88 124 PRO A O 1
ATOM 989 N N . LEU A 1 125 ? 24.797 -15.125 0.09 1 92.81 125 LEU A N 1
ATOM 990 C CA . LEU A 1 125 ? 24.891 -13.695 -0.168 1 92.81 125 LEU A CA 1
ATOM 991 C C . LEU A 1 125 ? 25.781 -13.414 -1.368 1 92.81 125 LEU A C 1
ATOM 993 O O . LEU A 1 125 ? 25.641 -12.383 -2.023 1 92.81 125 LEU A O 1
ATOM 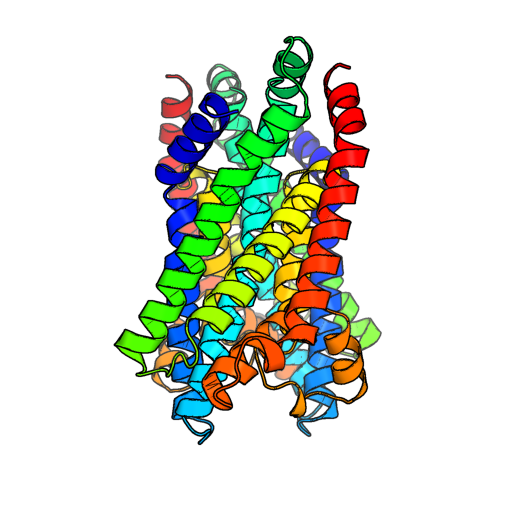997 N N . GLY A 1 126 ? 26.672 -14.32 -1.711 1 93.31 126 GLY A N 1
ATOM 998 C CA . GLY A 1 126 ? 27.609 -14.078 -2.793 1 93.31 126 GLY A CA 1
ATOM 999 C C . GLY A 1 126 ? 28.641 -13.008 -2.471 1 93.31 126 GLY A C 1
ATOM 1000 O O . GLY A 1 126 ? 29.094 -12.898 -1.333 1 93.31 126 GLY A O 1
ATOM 1001 N N . ASN A 1 127 ? 29.062 -12.25 -3.518 1 95.81 127 ASN A N 1
ATOM 1002 C CA . ASN A 1 127 ? 30.062 -11.195 -3.359 1 95.81 127 ASN A CA 1
ATOM 1003 C C . ASN A 1 127 ? 29.516 -10.023 -2.553 1 95.81 127 ASN A C 1
ATOM 1005 O O . ASN A 1 127 ? 28.609 -9.32 -3.006 1 95.81 127 ASN A O 1
ATOM 1009 N N . ALA A 1 128 ? 30.125 -9.781 -1.417 1 94.5 128 ALA A N 1
ATOM 1010 C CA . ALA A 1 128 ? 29.625 -8.773 -0.479 1 94.5 128 ALA A CA 1
ATOM 1011 C C . ALA A 1 128 ? 29.703 -7.379 -1.09 1 94.5 128 ALA A C 1
ATOM 1013 O O . ALA A 1 128 ? 28.781 -6.574 -0.918 1 94.5 128 ALA A O 1
ATOM 1014 N N . PHE A 1 129 ? 30.766 -7.16 -1.76 1 96.31 129 PHE A N 1
ATOM 1015 C CA . PHE A 1 129 ? 30.953 -5.832 -2.33 1 96.31 129 PHE A CA 1
ATOM 1016 C C . PHE A 1 129 ? 29.906 -5.551 -3.404 1 96.31 129 PHE A C 1
ATOM 1018 O O . PHE A 1 129 ? 29.328 -4.461 -3.449 1 96.31 129 PHE A O 1
ATOM 1025 N N . ALA A 1 130 ? 29.672 -6.512 -4.262 1 96.94 130 ALA A N 1
ATOM 1026 C CA . ALA A 1 130 ? 28.656 -6.367 -5.297 1 96.94 130 ALA A CA 1
ATOM 1027 C C . ALA A 1 130 ? 27.266 -6.184 -4.68 1 96.94 130 ALA A C 1
ATOM 1029 O O . ALA A 1 130 ? 26.484 -5.363 -5.148 1 96.94 130 ALA A O 1
ATOM 1030 N N . LEU A 1 131 ? 27.031 -6.914 -3.633 1 97.06 131 LEU A N 1
ATOM 1031 C CA . LEU A 1 131 ? 25.766 -6.836 -2.932 1 97.06 131 LEU A CA 1
ATOM 1032 C C . LEU A 1 131 ? 25.547 -5.445 -2.342 1 97.06 131 LEU A C 1
ATOM 1034 O O . LEU A 1 131 ? 24.453 -4.887 -2.438 1 97.06 131 LEU A O 1
ATOM 1038 N N . ILE A 1 132 ? 26.578 -4.902 -1.753 1 97.5 132 ILE A N 1
ATOM 1039 C CA . ILE A 1 132 ? 26.516 -3.584 -1.133 1 97.5 132 ILE A CA 1
ATOM 1040 C C . ILE A 1 132 ? 26.297 -2.521 -2.205 1 97.5 132 ILE A C 1
ATOM 1042 O O . ILE A 1 132 ? 25.5 -1.597 -2.018 1 97.5 132 ILE A O 1
ATOM 1046 N N . MET A 1 133 ? 26.906 -2.68 -3.299 1 98 133 MET A N 1
ATOM 1047 C CA . MET A 1 133 ? 26.781 -1.693 -4.367 1 98 133 MET A CA 1
ATOM 1048 C C . MET A 1 133 ? 25.359 -1.671 -4.918 1 98 133 MET A C 1
ATOM 1050 O O . MET A 1 133 ? 24.797 -0.6 -5.148 1 98 133 MET A O 1
ATOM 1054 N N . ILE A 1 134 ? 24.797 -2.809 -5.121 1 98.19 134 ILE A N 1
ATOM 1055 C CA . ILE A 1 134 ? 23.422 -2.881 -5.605 1 98.19 134 ILE A CA 1
ATOM 1056 C C . ILE A 1 134 ? 22.469 -2.283 -4.566 1 98.19 134 ILE A C 1
ATOM 1058 O O . ILE A 1 134 ? 21.516 -1.583 -4.918 1 98.19 134 ILE A O 1
ATOM 1062 N N . SER A 1 135 ? 22.812 -2.541 -3.309 1 98.44 135 SER A N 1
ATOM 1063 C CA . SER A 1 135 ? 21.969 -2.049 -2.219 1 98.44 135 SER A CA 1
ATOM 1064 C C . SER A 1 135 ? 22.016 -0.526 -2.135 1 98.44 135 SER A C 1
ATOM 1066 O O . SER A 1 135 ? 20.984 0.118 -1.914 1 98.44 135 SER A O 1
ATOM 1068 N N . VAL A 1 136 ? 23.203 0.003 -2.289 1 98.38 136 VAL A N 1
ATOM 1069 C CA . VAL A 1 136 ? 23.344 1.454 -2.281 1 98.38 136 VAL A CA 1
ATOM 1070 C C . VAL A 1 136 ? 22.609 2.059 -3.475 1 98.38 136 VAL A C 1
ATOM 1072 O O . VAL A 1 136 ? 21.953 3.088 -3.344 1 98.38 136 VAL A O 1
ATOM 1075 N N . ALA A 1 137 ? 22.734 1.425 -4.598 1 98.5 137 ALA A N 1
ATOM 1076 C CA . ALA A 1 137 ? 22.047 1.897 -5.793 1 98.5 137 ALA A CA 1
ATOM 1077 C C . ALA A 1 137 ? 20.531 1.826 -5.613 1 98.5 137 ALA A C 1
ATOM 1079 O O . ALA A 1 137 ? 19.797 2.729 -6.039 1 98.5 137 ALA A O 1
ATOM 1080 N N . LEU A 1 138 ? 20.062 0.759 -4.996 1 98.44 138 LEU A N 1
ATOM 1081 C CA . LEU A 1 138 ? 18.641 0.595 -4.73 1 98.44 138 LEU A CA 1
ATOM 1082 C C . LEU A 1 138 ? 18.141 1.673 -3.775 1 98.44 138 LEU A C 1
ATOM 1084 O O . LEU A 1 138 ? 17.062 2.25 -3.99 1 98.44 138 LEU A O 1
ATOM 1088 N N . ALA A 1 139 ? 18.906 1.912 -2.736 1 98.38 139 ALA A N 1
ATOM 1089 C CA . ALA A 1 139 ? 18.547 2.967 -1.793 1 98.38 139 ALA A CA 1
ATOM 1090 C C . ALA A 1 139 ? 18.5 4.328 -2.482 1 98.38 139 ALA A C 1
ATOM 1092 O O . ALA A 1 139 ? 17.609 5.137 -2.215 1 98.38 139 ALA A O 1
ATOM 1093 N N . PHE A 1 140 ? 19.438 4.492 -3.348 1 98.19 140 PHE A N 1
ATOM 1094 C CA . PHE A 1 140 ? 19.516 5.742 -4.09 1 98.19 140 PHE A CA 1
ATOM 1095 C C . PHE A 1 140 ? 18.297 5.934 -4.977 1 98.19 140 PHE A C 1
ATOM 1097 O O . PHE A 1 140 ? 17.672 6.996 -4.961 1 98.19 140 PHE A O 1
ATOM 1104 N N . VAL A 1 141 ? 17.906 4.957 -5.668 1 98.12 141 VAL A N 1
ATOM 1105 C CA . VAL A 1 141 ? 16.797 5.09 -6.605 1 98.12 141 VAL A CA 1
ATOM 1106 C C . VAL A 1 141 ? 15.477 5.195 -5.84 1 98.12 141 VAL A C 1
ATOM 1108 O O . VAL A 1 141 ? 14.641 6.039 -6.156 1 98.12 141 VAL A O 1
ATOM 1111 N N . SER A 1 142 ? 15.242 4.395 -4.855 1 97.81 142 SER A N 1
ATOM 1112 C CA . SER A 1 142 ? 13.992 4.406 -4.109 1 97.81 142 SER A CA 1
ATOM 1113 C C . SER A 1 142 ? 13.781 5.734 -3.391 1 97.81 142 SER A C 1
ATOM 1115 O O . SER A 1 142 ? 12.703 6.328 -3.467 1 97.81 142 SER A O 1
ATOM 1117 N N . THR A 1 143 ? 14.844 6.238 -2.766 1 97.69 143 THR A N 1
ATOM 1118 C CA . THR A 1 143 ? 14.719 7.504 -2.051 1 97.69 143 THR A CA 1
ATOM 1119 C C . THR A 1 143 ? 14.711 8.68 -3.025 1 97.69 143 THR A C 1
ATOM 1121 O O . THR A 1 143 ? 14.031 9.68 -2.787 1 97.69 143 THR A O 1
ATOM 1124 N N . GLY A 1 144 ? 15.5 8.516 -4.062 1 97.38 144 GLY A N 1
ATOM 1125 C CA . GLY A 1 144 ? 15.438 9.547 -5.09 1 97.38 144 GLY A CA 1
ATOM 1126 C C . GLY A 1 144 ? 14.047 9.711 -5.688 1 97.38 144 GLY A C 1
ATOM 1127 O O . GLY A 1 144 ? 13.562 10.828 -5.848 1 97.38 144 GLY A O 1
ATOM 1128 N N . CYS A 1 145 ? 13.414 8.609 -5.969 1 97 145 CYS A N 1
ATOM 1129 C CA . CYS A 1 145 ? 12.039 8.648 -6.465 1 97 145 CYS A CA 1
ATOM 1130 C C . CYS A 1 145 ? 11.102 9.242 -5.426 1 97 145 CYS A C 1
ATOM 1132 O O . CYS A 1 145 ? 10.156 9.953 -5.773 1 97 145 CYS A O 1
ATOM 1134 N N . GLY A 1 146 ? 11.391 8.906 -4.203 1 96.5 146 GLY A N 1
ATOM 1135 C CA . GLY A 1 146 ? 10.609 9.516 -3.133 1 96.5 146 GLY A CA 1
ATOM 1136 C C . GLY A 1 146 ? 10.734 11.023 -3.088 1 96.5 146 GLY A C 1
ATOM 1137 O O . GLY A 1 146 ? 9.742 11.734 -2.904 1 96.5 146 GLY A O 1
ATOM 1138 N N . MET A 1 147 ? 11.945 11.484 -3.271 1 95.12 147 MET A N 1
ATOM 1139 C CA . MET A 1 147 ? 12.188 12.922 -3.295 1 95.12 147 MET A CA 1
ATOM 1140 C C . MET A 1 147 ? 11.461 13.57 -4.469 1 95.12 147 MET A C 1
ATOM 1142 O O . MET A 1 147 ? 10.875 14.648 -4.32 1 95.12 147 MET A O 1
ATOM 1146 N N . ALA A 1 148 ? 11.57 12.961 -5.559 1 95.31 148 ALA A N 1
ATOM 1147 C CA . ALA A 1 148 ? 10.859 13.469 -6.73 1 95.31 148 ALA A CA 1
ATOM 1148 C C . ALA A 1 148 ? 9.352 13.492 -6.492 1 95.31 148 ALA A C 1
ATOM 1150 O O . ALA A 1 148 ? 8.672 14.461 -6.836 1 95.31 148 ALA A O 1
ATOM 1151 N N . MET A 1 149 ? 8.867 12.477 -5.875 1 94.06 149 MET A N 1
ATOM 1152 C CA . MET A 1 149 ? 7.438 12.359 -5.594 1 94.06 149 MET A CA 1
ATOM 1153 C C . MET A 1 149 ? 6.98 13.445 -4.629 1 94.06 149 MET A C 1
ATOM 1155 O O . MET A 1 149 ? 5.855 13.938 -4.73 1 94.06 149 MET A O 1
ATOM 1159 N N . ALA A 1 150 ? 7.832 13.766 -3.742 1 91.88 150 ALA A N 1
ATOM 1160 C CA . ALA A 1 150 ? 7.5 14.75 -2.717 1 91.88 150 ALA A CA 1
ATOM 1161 C C . ALA A 1 150 ? 7.211 16.109 -3.34 1 91.88 150 ALA A C 1
ATOM 1163 O O . ALA A 1 150 ? 6.414 16.891 -2.805 1 91.88 150 ALA A O 1
ATOM 1164 N N . VAL A 1 151 ? 7.84 16.406 -4.457 1 88.88 151 VAL A N 1
ATOM 1165 C CA . VAL A 1 151 ? 7.645 17.719 -5.066 1 88.88 151 VAL A CA 1
ATOM 1166 C C . VAL A 1 151 ? 6.453 17.656 -6.023 1 88.88 151 VAL A C 1
ATOM 1168 O O . VAL A 1 151 ? 5.867 18.703 -6.348 1 88.88 151 VAL A O 1
ATOM 1171 N N . ILE A 1 152 ? 6.07 16.469 -6.402 1 87.88 152 ILE A N 1
ATOM 1172 C CA . ILE A 1 152 ? 5.008 16.312 -7.391 1 87.88 152 ILE A CA 1
ATOM 1173 C C . ILE A 1 152 ? 3.666 16.156 -6.684 1 87.88 152 ILE A C 1
ATOM 1175 O O . ILE A 1 152 ? 2.646 16.672 -7.141 1 87.88 152 ILE A O 1
ATOM 1179 N N . ALA A 1 153 ? 3.699 15.43 -5.613 1 89.06 153 ALA A N 1
ATOM 1180 C CA . ALA A 1 153 ? 2.461 15.078 -4.918 1 89.06 153 ALA A CA 1
ATOM 1181 C C . ALA A 1 153 ? 1.846 16.312 -4.25 1 89.06 153 ALA A C 1
ATOM 1183 O O . ALA A 1 153 ? 2.514 17 -3.482 1 89.06 153 ALA A O 1
ATOM 1184 N N . LYS A 1 154 ? 0.601 16.516 -4.523 1 87.5 154 LYS A N 1
ATOM 1185 C CA . LYS A 1 154 ? -0.116 17.656 -3.955 1 87.5 154 LYS A CA 1
ATOM 1186 C C . LYS A 1 154 ? -0.74 17.297 -2.609 1 87.5 154 LYS A C 1
ATOM 1188 O O . LYS A 1 154 ? -0.945 18.172 -1.763 1 87.5 154 LYS A O 1
ATOM 1193 N N . THR A 1 155 ? -1.076 16.031 -2.438 1 89.12 155 THR A N 1
ATOM 1194 C CA . THR A 1 155 ? -1.662 15.57 -1.184 1 89.12 155 THR A CA 1
ATOM 1195 C C . THR A 1 155 ? -1.004 14.273 -0.726 1 89.12 155 THR A C 1
ATOM 1197 O O . THR A 1 155 ? -0.344 13.594 -1.515 1 89.12 155 THR A O 1
ATOM 1200 N N . GLU A 1 156 ? -1.127 14.047 0.543 1 90.06 156 GLU A N 1
ATOM 1201 C CA . GLU A 1 156 ? -0.594 12.805 1.092 1 90.06 156 GLU A CA 1
ATOM 1202 C C . GLU A 1 156 ? -1.2 11.594 0.395 1 90.06 156 GLU A C 1
ATOM 1204 O O . GLU A 1 156 ? -0.487 10.648 0.053 1 90.06 156 GLU A O 1
ATOM 1209 N N . ASN A 1 157 ? -2.467 11.703 0.064 1 87.31 157 ASN A N 1
ATOM 1210 C CA . ASN A 1 157 ? -3.15 10.594 -0.602 1 87.31 157 ASN A CA 1
ATOM 1211 C C . ASN A 1 157 ? -2.596 10.359 -2.004 1 87.31 157 ASN A C 1
ATOM 1213 O O . ASN A 1 157 ? -2.459 9.211 -2.436 1 87.31 157 ASN A O 1
ATOM 1217 N N . MET A 1 158 ? -2.293 11.43 -2.594 1 87.5 158 MET A N 1
ATOM 1218 C CA . MET A 1 158 ? -1.703 11.305 -3.924 1 87.5 158 MET A CA 1
ATOM 1219 C C . MET A 1 158 ? -0.341 10.625 -3.855 1 87.5 158 MET A C 1
ATOM 1221 O O . MET A 1 158 ? -0.046 9.734 -4.656 1 87.5 158 MET A O 1
ATOM 1225 N N . GLY A 1 159 ? 0.452 11.078 -2.902 1 92.12 159 GLY A N 1
ATOM 1226 C CA . GLY A 1 159 ? 1.758 10.461 -2.715 1 92.12 159 GLY A CA 1
ATOM 1227 C C . GLY A 1 159 ? 1.684 8.977 -2.41 1 92.12 159 GLY A C 1
ATOM 1228 O O . GLY A 1 159 ? 2.443 8.188 -2.971 1 92.12 159 GLY A O 1
ATOM 1229 N N . ILE A 1 160 ? 0.797 8.656 -1.548 1 89.69 160 ILE A N 1
ATOM 1230 C CA . ILE A 1 160 ? 0.626 7.27 -1.127 1 89.69 160 ILE A CA 1
ATOM 1231 C C . ILE A 1 160 ? 0.153 6.426 -2.309 1 89.69 160 ILE A C 1
ATOM 1233 O O . ILE A 1 160 ? 0.694 5.348 -2.566 1 89.69 160 ILE A O 1
ATOM 1237 N N . ALA A 1 161 ? -0.807 6.957 -3.039 1 86 161 ALA A N 1
ATOM 1238 C CA . ALA A 1 161 ? -1.357 6.25 -4.191 1 86 161 ALA A CA 1
ATOM 1239 C C . ALA A 1 161 ? -0.279 5.988 -5.238 1 86 161 ALA A C 1
ATOM 1241 O O . ALA A 1 161 ? -0.122 4.855 -5.707 1 86 161 ALA A O 1
ATOM 1242 N N . LEU A 1 162 ? 0.443 6.984 -5.559 1 89.25 162 LEU A N 1
ATOM 1243 C CA . LEU A 1 162 ? 1.484 6.852 -6.574 1 89.25 162 LEU A CA 1
ATOM 1244 C C . LEU A 1 162 ? 2.57 5.887 -6.113 1 89.25 162 LEU A C 1
ATOM 1246 O O . LEU A 1 162 ? 3.113 5.129 -6.922 1 89.25 162 LEU A O 1
ATOM 1250 N N . THR A 1 163 ? 2.871 5.965 -4.82 1 92.19 163 THR A N 1
ATOM 1251 C CA . THR A 1 163 ? 3.854 5.031 -4.277 1 92.19 163 THR A CA 1
ATOM 1252 C C . THR A 1 163 ? 3.363 3.592 -4.414 1 92.19 163 THR A C 1
ATOM 1254 O O . THR A 1 163 ? 4.141 2.695 -4.746 1 92.19 163 THR A O 1
ATOM 1257 N N . GLN A 1 164 ? 2.105 3.396 -4.16 1 85.5 164 GLN A N 1
ATOM 1258 C CA . GLN A 1 164 ? 1.551 2.051 -4.285 1 85.5 164 GLN A CA 1
ATOM 1259 C C . GLN A 1 164 ? 1.665 1.54 -5.719 1 85.5 164 GLN A C 1
ATOM 1261 O O . GLN A 1 164 ? 2.012 0.379 -5.941 1 85.5 164 GLN A O 1
ATOM 1266 N N . VAL A 1 165 ? 1.387 2.414 -6.621 1 84.88 165 VAL A N 1
ATOM 1267 C CA . VAL A 1 165 ? 1.495 2.055 -8.031 1 84.88 165 VAL A CA 1
ATOM 1268 C C . VAL A 1 165 ? 2.936 1.666 -8.359 1 84.88 165 VAL A C 1
ATOM 1270 O O . VAL A 1 165 ? 3.178 0.648 -9.008 1 84.88 165 VAL A O 1
ATOM 1273 N N . ILE A 1 166 ? 3.795 2.41 -7.875 1 90.88 166 ILE A N 1
ATOM 1274 C CA . ILE A 1 166 ? 5.207 2.186 -8.164 1 90.88 166 ILE A CA 1
ATOM 1275 C C . ILE A 1 166 ? 5.688 0.923 -7.457 1 90.88 166 ILE A C 1
ATOM 1277 O O . ILE A 1 166 ? 6.348 0.074 -8.062 1 90.88 166 ILE A O 1
ATOM 1281 N N . ALA A 1 167 ? 5.355 0.809 -6.203 1 89.94 167 ALA A N 1
ATOM 1282 C CA . ALA A 1 167 ? 5.855 -0.31 -5.41 1 89.94 167 ALA A CA 1
ATOM 1283 C C . ALA A 1 167 ? 5.188 -1.618 -5.82 1 89.94 167 ALA A C 1
ATOM 1285 O O . ALA A 1 167 ? 5.867 -2.596 -6.145 1 89.94 167 ALA A O 1
ATOM 1286 N N . LEU A 1 168 ? 3.891 -1.659 -5.867 1 83.44 168 LEU A N 1
ATOM 1287 C CA . LEU A 1 168 ? 3.172 -2.893 -6.172 1 83.44 168 LEU A CA 1
ATOM 1288 C C . LEU A 1 168 ? 3.18 -3.17 -7.672 1 83.44 168 LEU A C 1
ATOM 1290 O O . LEU A 1 168 ? 3.387 -4.309 -8.094 1 83.44 168 LEU A O 1
ATOM 1294 N N . GLY A 1 169 ? 2.859 -2.137 -8.438 1 81.94 169 GLY A N 1
ATOM 1295 C CA . GLY A 1 169 ? 2.92 -2.293 -9.883 1 81.94 169 GLY A CA 1
ATOM 1296 C C . GLY A 1 169 ? 4.297 -2.678 -10.383 1 81.94 169 GLY A C 1
ATOM 1297 O O . GLY A 1 169 ? 4.43 -3.549 -11.25 1 81.94 169 GLY A O 1
ATOM 1298 N N . GLY A 1 170 ? 5.305 -1.971 -9.859 1 87.25 170 GLY A N 1
ATOM 1299 C CA . GLY A 1 170 ? 6.676 -2.318 -10.195 1 87.25 170 GLY A CA 1
ATOM 1300 C C . GLY A 1 170 ? 7.047 -3.732 -9.789 1 87.25 170 GLY A C 1
ATOM 1301 O O . GLY A 1 170 ? 7.809 -4.402 -10.492 1 87.25 170 GLY A O 1
ATOM 1302 N N . ALA A 1 171 ? 6.504 -4.117 -8.641 1 86.44 171 ALA A N 1
ATOM 1303 C CA . ALA A 1 171 ? 6.777 -5.477 -8.18 1 86.44 171 ALA A CA 1
ATOM 1304 C C . ALA A 1 171 ? 6.168 -6.508 -9.125 1 86.44 171 ALA A C 1
ATOM 1306 O O . ALA A 1 171 ? 6.812 -7.5 -9.469 1 86.44 171 ALA A O 1
ATOM 1307 N N . MET A 1 172 ? 4.98 -6.234 -9.539 1 77.88 172 MET A N 1
ATOM 1308 C CA . MET A 1 172 ? 4.273 -7.141 -10.445 1 77.88 172 MET A CA 1
ATOM 1309 C C . MET A 1 172 ? 4.949 -7.184 -11.812 1 77.88 172 MET A C 1
ATOM 1311 O O . MET A 1 172 ? 5.23 -8.266 -12.336 1 77.88 172 MET A O 1
ATOM 1315 N N . LEU A 1 173 ? 5.258 -6.066 -12.289 1 80.81 173 LEU A N 1
ATOM 1316 C CA . LEU A 1 173 ? 5.812 -5.969 -13.633 1 80.81 173 LEU A CA 1
ATOM 1317 C C . LEU A 1 173 ? 7.309 -6.27 -13.625 1 80.81 173 LEU A C 1
ATOM 1319 O O . LEU A 1 173 ? 7.855 -6.742 -14.625 1 80.81 173 LEU A O 1
ATOM 1323 N N . GLY A 1 174 ? 7.945 -5.953 -12.508 1 87.38 174 GLY A N 1
ATOM 1324 C CA . GLY A 1 174 ? 9.383 -6.137 -12.398 1 87.38 174 GLY A CA 1
ATOM 1325 C C . GLY A 1 174 ? 9.781 -7.551 -12.031 1 87.38 174 GLY A C 1
ATOM 1326 O O . GLY A 1 174 ? 10.969 -7.863 -11.93 1 87.38 174 GLY A O 1
ATOM 1327 N N . GLY A 1 175 ? 8.75 -8.414 -11.789 1 82.81 175 GLY A N 1
ATOM 1328 C CA . GLY A 1 175 ? 9.031 -9.805 -11.492 1 82.81 175 GLY A CA 1
ATOM 1329 C C . GLY A 1 175 ? 9.508 -10.031 -10.07 1 82.81 175 GLY A C 1
ATOM 1330 O O . GLY A 1 175 ? 10.352 -10.898 -9.828 1 82.81 175 GLY A O 1
ATOM 1331 N N . LEU A 1 176 ? 9.07 -9.219 -9.148 1 87.31 176 LEU A N 1
ATOM 1332 C CA . LEU A 1 176 ? 9.555 -9.352 -7.777 1 87.31 176 LEU A CA 1
ATOM 1333 C C . LEU A 1 176 ? 8.836 -10.484 -7.051 1 87.31 176 LEU A C 1
ATOM 1335 O O . LEU A 1 176 ? 9.359 -11.039 -6.082 1 87.31 176 LEU A O 1
ATOM 1339 N N . TRP A 1 177 ? 7.664 -10.812 -7.543 1 75.25 177 TRP A N 1
ATOM 1340 C CA . TRP A 1 177 ? 6.863 -11.828 -6.875 1 75.25 177 TRP A CA 1
ATOM 1341 C C . TRP A 1 177 ? 7.117 -13.203 -7.484 1 75.25 177 TRP A C 1
ATOM 1343 O O . TRP A 1 177 ? 7.043 -14.219 -6.789 1 75.25 177 TRP A O 1
ATOM 1353 N N . MET A 1 178 ? 7.293 -13.211 -8.703 1 73.38 178 MET A N 1
ATOM 1354 C CA . MET A 1 178 ? 7.539 -14.445 -9.445 1 73.38 178 MET A CA 1
ATOM 1355 C C . MET A 1 178 ? 8.602 -14.234 -10.523 1 73.38 178 MET A C 1
ATOM 1357 O O . MET A 1 178 ? 8.781 -13.117 -11.008 1 73.38 178 MET A O 1
ATOM 1361 N N . PRO A 1 179 ? 9.18 -15.344 -10.805 1 75.44 179 PRO A N 1
ATOM 1362 C CA . PRO A 1 179 ? 10.188 -15.234 -11.859 1 75.44 179 PRO A CA 1
ATOM 1363 C C . PRO A 1 179 ? 9.609 -14.719 -13.18 1 75.44 179 PRO A C 1
ATOM 1365 O O . PRO A 1 179 ? 8.555 -15.195 -13.617 1 75.44 179 PRO A O 1
ATOM 1368 N N . VAL A 1 180 ? 10.32 -13.812 -13.805 1 77.94 180 VAL A N 1
ATOM 1369 C CA . VAL A 1 180 ? 9.852 -13.125 -15 1 77.94 180 VAL A CA 1
ATOM 1370 C C . VAL A 1 180 ? 9.672 -14.133 -16.141 1 77.94 180 VAL A C 1
ATOM 1372 O O . VAL A 1 180 ? 8.867 -13.922 -17.047 1 77.94 180 VAL A O 1
ATOM 1375 N N . GLU A 1 181 ? 10.367 -15.234 -16.031 1 76.38 181 GLU A N 1
ATOM 1376 C CA . GLU A 1 181 ? 10.305 -16.266 -17.078 1 76.38 181 GLU A CA 1
ATOM 1377 C C . GLU A 1 181 ? 8.914 -16.875 -17.172 1 76.38 181 GLU A C 1
ATOM 1379 O O . GLU A 1 181 ? 8.547 -17.453 -18.188 1 76.38 181 GLU A O 1
ATOM 1384 N N . PHE A 1 182 ? 8.148 -16.703 -16.031 1 70.06 182 PHE A N 1
ATOM 1385 C CA . PHE A 1 182 ? 6.805 -17.281 -16 1 70.06 182 PHE A CA 1
ATOM 1386 C C . PHE A 1 182 ? 5.773 -16.281 -16.516 1 70.06 182 PHE A C 1
ATOM 1388 O O . PHE A 1 182 ? 4.594 -16.609 -16.641 1 70.06 182 PHE A O 1
ATOM 1395 N N . MET A 1 183 ? 6.293 -15.086 -16.953 1 74.25 183 MET A N 1
ATOM 1396 C CA . MET A 1 183 ? 5.383 -14.055 -17.438 1 74.25 183 MET A CA 1
ATOM 1397 C C . MET A 1 183 ? 5.34 -14.023 -18.953 1 74.25 183 MET A C 1
ATOM 1399 O O . MET A 1 183 ? 6.258 -14.508 -19.625 1 74.25 183 MET A O 1
ATOM 1403 N N . PRO A 1 184 ? 4.18 -13.508 -19.469 1 77.06 184 PRO A N 1
ATOM 1404 C CA . PRO A 1 184 ? 4.113 -13.328 -20.922 1 77.06 184 PRO A CA 1
ATOM 1405 C C . PRO A 1 184 ? 5.223 -12.43 -21.453 1 77.06 184 PRO A C 1
ATOM 1407 O O . PRO A 1 184 ? 5.742 -11.586 -20.719 1 77.06 184 PRO A O 1
ATOM 1410 N N . ASP A 1 185 ? 5.559 -12.633 -22.734 1 82.31 185 ASP A N 1
ATOM 1411 C CA . ASP A 1 185 ? 6.684 -11.938 -23.344 1 82.31 185 ASP A CA 1
ATOM 1412 C C . ASP A 1 185 ? 6.535 -10.422 -23.219 1 82.31 185 ASP A C 1
ATOM 1414 O O . ASP A 1 185 ? 7.516 -9.719 -22.969 1 82.31 185 ASP A O 1
ATOM 1418 N N . ILE A 1 186 ? 5.379 -9.969 -23.359 1 79.5 186 ILE A N 1
ATOM 1419 C CA . ILE A 1 186 ? 5.141 -8.531 -23.281 1 79.5 186 ILE A CA 1
ATOM 1420 C C . ILE A 1 186 ? 5.523 -8.008 -21.906 1 79.5 186 ILE A C 1
ATOM 1422 O O . ILE A 1 186 ? 6.133 -6.945 -21.781 1 79.5 186 ILE A O 1
ATOM 1426 N N . MET A 1 187 ? 5.207 -8.75 -20.969 1 78.06 187 MET A N 1
ATOM 1427 C CA . MET A 1 187 ? 5.496 -8.336 -19.594 1 78.06 187 MET A CA 1
ATOM 1428 C C . MET A 1 187 ? 6.992 -8.43 -19.312 1 78.06 187 MET A C 1
ATOM 1430 O O . MET A 1 187 ? 7.539 -7.602 -18.578 1 78.06 187 MET A O 1
ATOM 1434 N N . GLN A 1 188 ? 7.531 -9.383 -19.891 1 85.81 188 GLN A N 1
ATOM 1435 C CA . GLN A 1 188 ? 8.977 -9.523 -19.734 1 85.81 188 GLN A CA 1
ATOM 1436 C C . GLN A 1 188 ? 9.719 -8.328 -20.328 1 85.81 188 GLN A C 1
ATOM 1438 O O . GLN A 1 188 ? 10.703 -7.855 -19.75 1 85.81 188 GLN A O 1
ATOM 1443 N N . ASN A 1 189 ? 9.227 -7.871 -21.438 1 87.75 189 ASN A N 1
ATOM 1444 C CA . ASN A 1 189 ? 9.844 -6.719 -22.094 1 87.75 189 ASN A CA 1
ATOM 1445 C C . ASN A 1 189 ? 9.625 -5.441 -21.281 1 87.75 189 ASN A C 1
ATOM 1447 O O . ASN A 1 189 ? 10.523 -4.605 -21.172 1 87.75 189 ASN A O 1
ATOM 1451 N N . ILE A 1 190 ? 8.547 -5.355 -20.672 1 87.44 190 ILE A N 1
ATOM 1452 C CA . ILE A 1 190 ? 8.219 -4.176 -19.875 1 87.44 190 ILE A CA 1
ATOM 1453 C C . ILE A 1 190 ? 9.039 -4.176 -18.578 1 87.44 190 ILE A C 1
ATOM 1455 O O . ILE A 1 190 ? 9.477 -3.123 -18.125 1 87.44 190 ILE A O 1
ATOM 1459 N N . ALA A 1 191 ? 9.219 -5.297 -18.109 1 89.44 191 ALA A N 1
ATOM 1460 C CA . ALA A 1 191 ? 9.938 -5.441 -16.844 1 89.44 191 ALA A CA 1
ATOM 1461 C C . ALA A 1 191 ? 11.336 -4.844 -16.953 1 89.44 191 ALA A C 1
ATOM 1463 O O . ALA A 1 191 ? 11.828 -4.227 -16 1 89.44 191 ALA A O 1
ATOM 1464 N N . GLN A 1 192 ? 11.922 -4.938 -18.125 1 91.56 192 GLN A N 1
ATOM 1465 C CA . GLN A 1 192 ? 13.305 -4.512 -18.312 1 91.56 192 GLN A CA 1
ATOM 1466 C C . GLN A 1 192 ? 13.422 -2.992 -18.266 1 91.56 192 GLN A C 1
ATOM 1468 O O . GLN A 1 192 ? 14.516 -2.453 -18.125 1 91.56 192 GLN A O 1
ATOM 1473 N N . PHE A 1 193 ? 12.336 -2.322 -18.266 1 92.81 193 PHE A N 1
ATOM 1474 C CA . PHE A 1 193 ? 12.359 -0.865 -18.219 1 92.81 193 PHE A CA 1
ATOM 1475 C C . PHE A 1 193 ? 12.172 -0.373 -16.781 1 92.81 193 PHE A C 1
ATOM 1477 O O . PHE A 1 193 ? 12.234 0.83 -16.516 1 92.81 193 PHE A O 1
ATOM 1484 N N . LEU A 1 194 ? 12.055 -1.255 -15.93 1 94.69 194 LEU A N 1
ATOM 1485 C CA . LEU A 1 194 ? 11.797 -0.867 -14.547 1 94.69 194 LEU A CA 1
ATOM 1486 C C . LEU A 1 194 ? 13.031 -1.073 -13.68 1 94.69 194 LEU A C 1
ATOM 1488 O O . LEU A 1 194 ? 13.734 -2.076 -13.828 1 94.69 194 LEU A O 1
ATOM 1492 N N . PRO A 1 195 ? 13.266 -0.115 -12.828 1 97.06 195 PRO A N 1
ATOM 1493 C CA . PRO A 1 195 ? 14.391 -0.303 -11.906 1 97.06 195 PRO A CA 1
ATOM 1494 C C . PRO A 1 195 ? 14.203 -1.5 -10.977 1 97.06 195 PRO A C 1
ATOM 1496 O O . PRO A 1 195 ? 15.18 -2.094 -10.523 1 97.06 195 PRO A O 1
ATOM 1499 N N . HIS A 1 196 ? 12.961 -1.869 -10.742 1 96.5 196 HIS A N 1
ATOM 1500 C CA . HIS A 1 196 ? 12.656 -3.027 -9.914 1 96.5 196 HIS A CA 1
ATOM 1501 C C . HIS A 1 196 ? 13.305 -4.289 -10.469 1 96.5 196 HIS A C 1
ATOM 1503 O O . HIS A 1 196 ? 13.938 -5.047 -9.727 1 96.5 196 HIS A O 1
ATOM 1509 N N . TYR A 1 197 ? 13.141 -4.43 -11.727 1 95.69 197 TYR A N 1
ATOM 1510 C CA . TYR A 1 197 ? 13.695 -5.586 -12.414 1 95.69 197 TYR A CA 1
ATOM 1511 C C . TYR A 1 197 ? 15.219 -5.625 -12.289 1 95.69 197 TYR A C 1
ATOM 1513 O O . TYR A 1 197 ? 15.789 -6.668 -11.977 1 95.69 197 TYR A O 1
ATOM 1521 N N . TRP A 1 198 ? 15.828 -4.57 -12.5 1 96.94 198 TRP A N 1
ATOM 1522 C CA . TRP A 1 198 ? 17.281 -4.504 -12.523 1 96.94 198 TRP A CA 1
ATOM 1523 C C . TRP A 1 198 ? 17.859 -4.66 -11.117 1 96.94 198 TRP A C 1
ATOM 1525 O O . TRP A 1 198 ? 18.953 -5.203 -10.945 1 96.94 198 TRP A O 1
ATOM 1535 N N . ALA A 1 199 ? 17.141 -4.156 -10.156 1 97.88 199 ALA A N 1
ATOM 1536 C CA . ALA A 1 199 ? 17.594 -4.395 -8.789 1 97.88 199 ALA A CA 1
ATOM 1537 C C . ALA A 1 199 ? 17.562 -5.879 -8.445 1 97.88 199 ALA A C 1
ATOM 1539 O O . ALA A 1 199 ? 18.531 -6.426 -7.926 1 97.88 199 ALA A O 1
ATOM 1540 N N . LEU A 1 200 ? 16.453 -6.465 -8.789 1 96.69 200 LEU A N 1
ATOM 1541 C CA . LEU A 1 200 ? 16.328 -7.891 -8.508 1 96.69 200 LEU A CA 1
ATOM 1542 C C . LEU A 1 200 ? 17.359 -8.695 -9.297 1 96.69 200 LEU A C 1
ATOM 1544 O O . LEU A 1 200 ? 18 -9.602 -8.758 1 96.69 200 LEU A O 1
ATOM 1548 N N . GLN A 1 201 ? 17.484 -8.406 -10.555 1 94.88 201 GLN A N 1
ATOM 1549 C CA . GLN A 1 201 ? 18.453 -9.094 -11.398 1 94.88 201 GLN A CA 1
ATOM 1550 C C . GLN A 1 201 ? 19.859 -8.945 -10.844 1 94.88 201 GLN A C 1
ATOM 1552 O O . GLN A 1 201 ? 20.656 -9.891 -10.875 1 94.88 201 GLN A O 1
ATOM 1557 N N . GLY A 1 202 ? 20.219 -7.766 -10.422 1 97 202 GLY A N 1
ATOM 1558 C CA . GLY A 1 202 ? 21.516 -7.559 -9.797 1 97 202 GLY A CA 1
ATOM 1559 C C . GLY A 1 202 ? 21.734 -8.453 -8.586 1 97 202 GLY A C 1
ATOM 1560 O O . GLY A 1 202 ? 22.781 -9.086 -8.469 1 97 202 GLY A O 1
ATOM 1561 N N . TYR A 1 203 ? 20.75 -8.492 -7.723 1 96.94 203 TYR A N 1
ATOM 1562 C CA . TYR A 1 203 ? 20.859 -9.336 -6.539 1 96.94 203 TYR A CA 1
ATOM 1563 C C . TYR A 1 203 ? 20.984 -10.805 -6.926 1 96.94 203 TYR A C 1
ATOM 1565 O O . TYR A 1 203 ? 21.812 -11.531 -6.371 1 96.94 203 TYR A O 1
ATOM 1573 N N . GLN A 1 204 ? 20.188 -11.234 -7.875 1 94.25 204 GLN A N 1
ATOM 1574 C CA . GLN A 1 204 ? 20.188 -12.641 -8.266 1 94.25 204 GLN A CA 1
ATOM 1575 C C . GLN A 1 204 ? 21.5 -13.039 -8.914 1 94.25 204 GLN A C 1
ATOM 1577 O O . GLN A 1 204 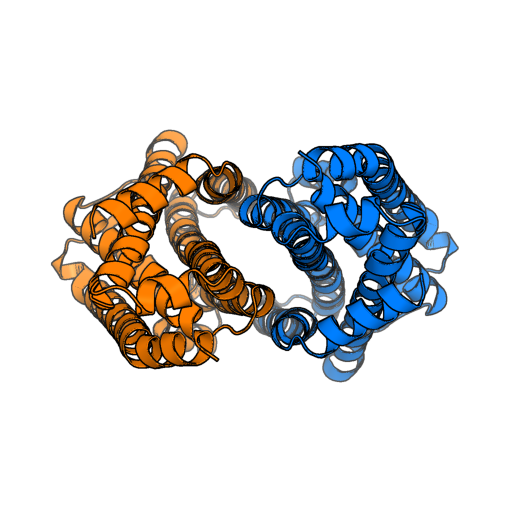? 22.016 -14.141 -8.695 1 94.25 204 GLN A O 1
ATOM 1582 N N . THR A 1 205 ? 22.031 -12.148 -9.734 1 95.25 205 THR A N 1
ATOM 1583 C CA . THR A 1 205 ? 23.328 -12.414 -10.359 1 95.25 205 THR A CA 1
ATOM 1584 C C . THR A 1 205 ? 24.406 -12.625 -9.297 1 95.25 205 THR A C 1
ATOM 1586 O O . THR A 1 205 ? 25.25 -13.516 -9.43 1 95.25 205 THR A O 1
ATOM 1589 N N . VAL A 1 206 ? 24.359 -11.836 -8.227 1 96.19 206 VAL A N 1
ATOM 1590 C CA . VAL A 1 206 ? 25.359 -11.906 -7.176 1 96.19 206 VAL A CA 1
ATOM 1591 C C . VAL A 1 206 ? 25.125 -13.156 -6.32 1 96.19 206 VAL A C 1
ATOM 1593 O O . VAL A 1 206 ? 26.062 -13.891 -6.016 1 96.19 206 VAL A O 1
ATOM 1596 N N . ILE A 1 207 ? 23.844 -13.43 -6.02 1 94 207 ILE A N 1
ATOM 1597 C CA . ILE A 1 207 ? 23.516 -14.445 -5.023 1 94 207 ILE A CA 1
ATOM 1598 C C . ILE A 1 207 ? 23.484 -15.828 -5.684 1 94 207 ILE A C 1
ATOM 1600 O O . ILE A 1 207 ? 24.016 -16.797 -5.129 1 94 207 ILE A O 1
ATOM 1604 N N . LEU A 1 208 ? 22.922 -15.953 -6.852 1 88.62 208 LEU A N 1
ATOM 1605 C CA . LEU A 1 208 ? 22.734 -17.234 -7.504 1 88.62 208 LEU A CA 1
ATOM 1606 C C . LEU A 1 208 ? 23.938 -17.594 -8.367 1 88.62 208 LEU A C 1
ATOM 1608 O O . LEU A 1 208 ? 24.359 -18.766 -8.398 1 88.62 208 LEU A O 1
ATOM 1612 N N . ASP A 1 209 ? 24.422 -16.594 -9.031 1 89.56 209 ASP A N 1
ATOM 1613 C CA . ASP A 1 209 ? 25.469 -16.875 -10.023 1 89.56 209 ASP A CA 1
ATOM 1614 C C . ASP A 1 209 ? 26.859 -16.609 -9.461 1 89.56 209 ASP A C 1
ATOM 1616 O O . ASP A 1 209 ? 27.859 -16.875 -10.117 1 89.56 209 ASP A O 1
ATOM 1620 N N . GLY A 1 210 ? 26.891 -16.047 -8.305 1 90.19 210 GLY A N 1
ATOM 1621 C CA . GLY A 1 210 ? 28.188 -15.703 -7.723 1 90.19 210 GLY A CA 1
ATOM 1622 C C . GLY A 1 210 ? 28.891 -14.57 -8.453 1 90.19 210 GLY A C 1
ATOM 1623 O O . GLY A 1 210 ? 30.125 -14.539 -8.531 1 90.19 210 GLY A O 1
ATOM 1624 N N . GLY A 1 211 ? 28.125 -13.734 -8.977 1 92.25 211 GLY A N 1
ATOM 1625 C CA . GLY A 1 211 ? 28.656 -12.641 -9.773 1 92.25 211 GLY A CA 1
ATOM 1626 C C . GLY A 1 211 ? 29.328 -11.57 -8.945 1 92.25 211 GLY A C 1
ATOM 1627 O O . GLY A 1 211 ? 29 -11.375 -7.777 1 92.25 211 GLY A O 1
ATOM 1628 N N . ASN A 1 212 ? 30.328 -10.852 -9.625 1 94.62 212 ASN A N 1
ATOM 1629 C CA . ASN A 1 212 ? 30.984 -9.703 -9.008 1 94.62 212 ASN A CA 1
ATOM 1630 C C . ASN A 1 212 ? 30.453 -8.383 -9.555 1 94.62 212 ASN A C 1
ATOM 1632 O O . ASN A 1 212 ? 29.438 -8.359 -10.25 1 94.62 212 ASN A O 1
ATOM 1636 N N . VAL A 1 213 ? 31.172 -7.34 -9.18 1 94.19 213 VAL A N 1
ATOM 1637 C CA . VAL A 1 213 ? 30.703 -6 -9.523 1 94.19 213 VAL A CA 1
ATOM 1638 C C . VAL A 1 213 ? 30.625 -5.84 -11.039 1 94.19 213 VAL A C 1
ATOM 1640 O O . VAL A 1 213 ? 29.719 -5.207 -11.562 1 94.19 213 VAL A O 1
ATOM 1643 N N . LEU A 1 214 ? 31.547 -6.453 -11.703 1 94.38 214 LEU A N 1
ATOM 1644 C CA . LEU A 1 214 ? 31.594 -6.348 -13.156 1 94.38 214 LEU A CA 1
ATOM 1645 C C . LEU A 1 214 ? 30.422 -7.09 -13.789 1 94.38 214 LEU A C 1
ATOM 1647 O O . LEU A 1 214 ? 29.938 -6.703 -14.859 1 94.38 214 LEU A O 1
ATOM 1651 N N . ASP A 1 215 ? 29.938 -8.047 -13.117 1 96 215 ASP A N 1
ATOM 1652 C CA . ASP A 1 215 ? 28.828 -8.852 -13.648 1 96 215 ASP A CA 1
ATOM 1653 C C . ASP A 1 215 ? 27.5 -8.133 -13.484 1 96 215 ASP A C 1
ATOM 1655 O O . ASP A 1 215 ? 26.516 -8.477 -14.141 1 96 215 ASP A O 1
ATOM 1659 N N . VAL A 1 216 ? 27.5 -7.129 -12.539 1 96.62 216 VAL A N 1
ATOM 1660 C CA . VAL A 1 216 ? 26.234 -6.477 -12.281 1 96.62 216 VAL A CA 1
ATOM 1661 C C . VAL A 1 216 ? 26.281 -5.02 -12.727 1 96.62 216 VAL A C 1
ATOM 1663 O O . VAL A 1 216 ? 25.531 -4.18 -12.234 1 96.62 216 VAL A O 1
ATOM 1666 N N . TRP A 1 217 ? 27.125 -4.688 -13.664 1 96.06 217 TRP A N 1
ATOM 1667 C CA . TRP A 1 217 ? 27.344 -3.307 -14.094 1 96.06 217 TRP A CA 1
ATOM 1668 C C . TRP A 1 217 ? 26.078 -2.742 -14.742 1 96.06 217 TRP A C 1
ATOM 1670 O O . TRP A 1 217 ? 25.766 -1.564 -14.57 1 96.06 217 TRP A O 1
ATOM 1680 N N . ALA A 1 218 ? 25.453 -3.537 -15.516 1 96.5 218 ALA A N 1
ATOM 1681 C CA . ALA A 1 218 ? 24.234 -3.072 -16.188 1 96.5 218 ALA A CA 1
ATOM 1682 C C . ALA A 1 218 ? 23.156 -2.689 -15.172 1 96.5 218 ALA A C 1
ATOM 1684 O O . ALA A 1 218 ? 22.5 -1.661 -15.32 1 96.5 218 ALA A O 1
ATOM 1685 N N . SER A 1 219 ? 23 -3.514 -14.156 1 97.62 219 SER A N 1
ATOM 1686 C CA . SER A 1 219 ? 22.047 -3.223 -13.094 1 97.62 219 SER A CA 1
ATOM 1687 C C . SER A 1 219 ? 22.406 -1.93 -12.367 1 97.62 219 SER A C 1
ATOM 1689 O O . SER A 1 219 ? 21.547 -1.091 -12.117 1 97.62 219 SER A O 1
ATOM 1691 N N . LEU A 1 220 ? 23.688 -1.792 -12.086 1 97.94 220 LEU A N 1
ATOM 1692 C CA . LEU A 1 220 ? 24.156 -0.6 -11.391 1 97.94 220 LEU A CA 1
ATOM 1693 C C . LEU A 1 220 ? 23.938 0.65 -12.234 1 97.94 220 LEU A C 1
ATOM 1695 O O . LEU A 1 220 ? 23.453 1.669 -11.719 1 97.94 220 LEU A O 1
ATOM 1699 N N . LEU A 1 221 ? 24.203 0.521 -13.445 1 97.69 221 LEU A N 1
ATOM 1700 C CA . LEU A 1 221 ? 24.062 1.666 -14.344 1 97.69 221 LEU A CA 1
ATOM 1701 C C . LEU A 1 221 ? 22.594 2.088 -14.453 1 97.69 221 LEU A C 1
ATOM 1703 O O . LEU A 1 221 ? 22.281 3.279 -14.391 1 97.69 221 LEU A O 1
ATOM 1707 N N . VAL A 1 222 ? 21.719 1.195 -14.625 1 97.5 222 VAL A N 1
ATOM 1708 C CA . VAL A 1 222 ? 20.312 1.489 -14.789 1 97.5 222 VAL A CA 1
ATOM 1709 C C . VAL A 1 222 ? 19.75 2.096 -13.5 1 97.5 222 VAL A C 1
ATOM 1711 O O . VAL A 1 222 ? 19.031 3.096 -13.539 1 97.5 222 VAL A O 1
ATOM 1714 N N . LEU A 1 223 ? 20.109 1.526 -12.359 1 98.12 223 LEU A N 1
ATOM 1715 C CA . LEU A 1 223 ? 19.609 2.02 -11.078 1 98.12 223 LEU A CA 1
ATOM 1716 C C . LEU A 1 223 ? 20.125 3.43 -10.805 1 98.12 223 LEU A C 1
ATOM 1718 O O . LEU A 1 223 ? 19.359 4.301 -10.375 1 98.12 223 LEU A O 1
ATOM 1722 N N . ILE A 1 224 ? 21.391 3.633 -11.094 1 97.69 224 ILE A N 1
ATOM 1723 C CA . ILE A 1 224 ? 21.984 4.949 -10.867 1 97.69 224 ILE A CA 1
ATOM 1724 C C . ILE A 1 224 ? 21.359 5.965 -11.82 1 97.69 224 ILE A C 1
ATOM 1726 O O . ILE A 1 224 ? 21.094 7.105 -11.43 1 97.69 224 ILE A O 1
ATOM 1730 N N . ALA A 1 225 ? 21.156 5.551 -13.016 1 98.06 225 ALA A N 1
ATOM 1731 C CA . ALA A 1 225 ? 20.531 6.445 -13.992 1 98.06 225 ALA A CA 1
ATOM 1732 C C . ALA A 1 225 ? 19.125 6.836 -13.57 1 98.06 225 ALA A C 1
ATOM 1734 O O . ALA A 1 225 ? 18.766 8.016 -13.609 1 98.06 225 ALA A O 1
ATOM 1735 N N . TYR A 1 226 ? 18.328 5.895 -13.133 1 97.75 226 TYR A N 1
ATOM 1736 C CA . TYR A 1 226 ? 16.984 6.18 -12.648 1 97.75 226 TYR A CA 1
ATOM 1737 C C . TYR A 1 226 ? 17.016 7.105 -11.438 1 97.75 226 TYR A C 1
ATOM 1739 O O . TYR A 1 226 ? 16.234 8.062 -11.359 1 97.75 226 TYR A O 1
ATOM 1747 N N . GLY A 1 227 ? 17.891 6.77 -10.484 1 97.56 227 GLY A N 1
ATOM 1748 C CA . GLY A 1 227 ? 18.031 7.625 -9.32 1 97.56 227 GLY A CA 1
ATOM 1749 C C . GLY A 1 227 ? 18.422 9.047 -9.672 1 97.56 227 GLY A C 1
ATOM 1750 O O . GLY A 1 227 ? 17.875 10 -9.109 1 97.56 227 GLY A O 1
ATOM 1751 N N . ALA A 1 228 ? 19.344 9.148 -10.602 1 97.25 228 ALA A N 1
ATOM 1752 C CA . ALA A 1 228 ? 19.812 10.469 -11.031 1 97.25 228 ALA A CA 1
ATOM 1753 C C . ALA A 1 228 ? 18.688 11.266 -11.68 1 97.25 228 ALA A C 1
ATOM 1755 O O . ALA A 1 228 ? 18.547 12.469 -11.438 1 97.25 228 ALA A O 1
ATOM 1756 N N . VAL A 1 229 ? 17.922 10.633 -12.43 1 97.06 229 VAL A N 1
ATOM 1757 C CA . VAL A 1 229 ? 16.797 11.297 -13.062 1 97.06 229 VAL A CA 1
ATOM 1758 C C . VAL A 1 229 ? 15.805 11.773 -11.992 1 97.06 229 VAL A C 1
ATOM 1760 O O . VAL A 1 229 ? 15.352 12.922 -12.023 1 97.06 229 VAL A O 1
ATOM 1763 N N . CYS A 1 230 ? 15.523 10.938 -11.031 1 96.62 230 CYS A N 1
ATOM 1764 C CA . CYS A 1 230 ? 14.578 11.273 -9.969 1 96.62 230 CYS A CA 1
ATOM 1765 C C . CYS A 1 230 ? 15.086 12.438 -9.141 1 96.62 230 CYS A C 1
ATOM 1767 O O . CYS A 1 230 ? 14.344 13.383 -8.859 1 96.62 230 CYS A O 1
ATOM 1769 N N . ILE A 1 231 ? 16.344 12.375 -8.844 1 94.75 231 ILE A N 1
ATOM 1770 C CA . ILE A 1 231 ? 16.906 13.43 -8.016 1 94.75 231 ILE A CA 1
ATOM 1771 C C . ILE A 1 231 ? 16.953 14.734 -8.805 1 94.75 231 ILE A C 1
ATOM 1773 O O . ILE A 1 231 ? 16.781 15.82 -8.242 1 94.75 231 ILE A O 1
ATOM 1777 N N . SER A 1 232 ? 17.266 14.641 -10.07 1 94.88 232 SER A N 1
ATOM 1778 C CA . SER A 1 232 ? 17.266 15.828 -10.914 1 94.88 232 SER A CA 1
ATOM 1779 C C . SER A 1 232 ? 15.883 16.469 -10.969 1 94.88 232 SER A C 1
ATOM 1781 O O . SER A 1 232 ? 15.766 17.703 -10.906 1 94.88 232 SER A O 1
ATOM 1783 N N . ILE A 1 233 ? 14.914 15.68 -11.023 1 93.88 233 ILE A N 1
ATOM 1784 C CA . ILE A 1 233 ? 13.547 16.172 -11.016 1 93.88 233 ILE A CA 1
ATOM 1785 C C . ILE A 1 233 ? 13.25 16.844 -9.672 1 93.88 233 ILE A C 1
ATOM 1787 O O . ILE A 1 233 ? 12.688 17.938 -9.633 1 93.88 233 ILE A O 1
ATOM 1791 N N . ALA A 1 234 ? 13.633 16.203 -8.625 1 92.31 234 ALA A N 1
ATOM 1792 C CA . ALA A 1 234 ? 13.398 16.734 -7.281 1 92.31 234 ALA A CA 1
ATOM 1793 C C . ALA A 1 234 ? 14.086 18.078 -7.09 1 92.31 234 ALA A C 1
ATOM 1795 O O . ALA A 1 234 ? 13.477 19.031 -6.594 1 92.31 234 ALA A O 1
ATOM 1796 N N . LEU A 1 235 ? 15.258 18.203 -7.527 1 88.06 235 LEU A N 1
ATOM 1797 C CA . LEU A 1 235 ? 16.047 19.406 -7.328 1 88.06 235 LEU A CA 1
ATOM 1798 C C . LEU A 1 235 ? 15.539 20.547 -8.219 1 88.06 235 LEU A C 1
ATOM 1800 O O . LEU A 1 235 ? 15.578 21.703 -7.836 1 88.06 235 LEU A O 1
ATOM 1804 N N . SER A 1 236 ? 15.078 20.219 -9.352 1 88.25 236 SER A N 1
ATOM 1805 C CA . SER A 1 236 ? 14.609 21.234 -10.281 1 88.25 236 SER A CA 1
ATOM 1806 C C . SER A 1 236 ? 13.25 21.781 -9.859 1 88.25 236 SER A C 1
ATOM 1808 O O . SER A 1 236 ? 12.938 22.953 -10.125 1 88.25 236 SER A O 1
ATOM 1810 N N . ALA A 1 237 ? 12.523 21 -9.195 1 83.56 237 ALA A N 1
ATOM 1811 C CA . ALA A 1 237 ? 11.156 21.406 -8.867 1 83.56 237 ALA A CA 1
ATOM 1812 C C . ALA A 1 237 ? 11.078 21.984 -7.461 1 83.56 237 ALA A C 1
ATOM 1814 O O . ALA A 1 237 ? 10.117 22.672 -7.121 1 83.56 237 ALA A O 1
ATOM 1815 N N . TYR A 1 238 ? 12.031 21.734 -6.73 1 77.44 238 TYR A N 1
ATOM 1816 C CA . TYR A 1 238 ? 11.977 22.094 -5.316 1 77.44 238 TYR A CA 1
ATOM 1817 C C . TYR A 1 238 ? 11.898 23.609 -5.133 1 77.44 238 TYR A C 1
ATOM 1819 O O . TYR A 1 238 ? 11.117 24.094 -4.324 1 77.44 238 TYR A O 1
ATOM 1827 N N . PRO A 1 239 ? 12.664 24.328 -5.984 1 70.69 239 PRO A N 1
ATOM 1828 C CA . PRO A 1 239 ? 12.523 25.781 -5.805 1 70.69 239 PRO A CA 1
ATOM 1829 C C . PRO A 1 239 ? 11.094 26.266 -6.051 1 70.69 239 PRO A C 1
ATOM 1831 O O . PRO A 1 239 ? 10.609 27.141 -5.336 1 70.69 239 PRO A O 1
ATOM 1834 N N . ARG A 1 240 ? 10.5 25.672 -6.883 1 68.69 240 ARG A N 1
ATOM 1835 C CA . ARG A 1 240 ? 9.117 26.016 -7.16 1 68.69 240 ARG A CA 1
ATOM 1836 C C . ARG A 1 240 ? 8.195 25.562 -6.031 1 68.69 240 ARG A C 1
ATOM 1838 O O . ARG A 1 240 ? 7.258 26.281 -5.664 1 68.69 240 ARG A O 1
ATOM 1845 N N . TYR A 1 241 ? 8.594 24.5 -5.609 1 72 241 TYR A N 1
ATOM 1846 C CA . TYR A 1 241 ? 7.871 23.953 -4.469 1 72 241 TYR A CA 1
ATOM 1847 C C . TYR A 1 241 ? 7.949 24.891 -3.27 1 72 241 TYR A C 1
ATOM 1849 O O . TYR A 1 241 ? 6.945 25.109 -2.59 1 72 241 TYR A O 1
ATOM 1857 N N . LEU A 1 242 ? 9.102 25.516 -3.125 1 67.69 242 LEU A N 1
ATOM 1858 C CA . LEU A 1 242 ? 9.328 26.422 -2.012 1 67.69 242 LEU A CA 1
ATOM 1859 C C . LEU A 1 242 ? 8.602 27.75 -2.242 1 67.69 242 LEU A C 1
ATOM 1861 O O . LEU A 1 242 ? 8.07 28.344 -1.3 1 67.69 242 LEU A O 1
ATOM 1865 N N . LYS A 1 243 ? 8.477 28.109 -3.412 1 64.56 243 LYS A N 1
ATOM 1866 C CA . LYS A 1 243 ? 7.832 29.375 -3.744 1 64.56 243 LYS A CA 1
ATOM 1867 C C . LYS A 1 243 ? 6.32 29.281 -3.557 1 64.56 243 LYS A C 1
ATOM 1869 O O . LYS A 1 243 ? 5.688 30.234 -3.094 1 64.56 243 LYS A O 1
ATOM 1874 N N . LEU A 1 244 ? 5.762 28.109 -3.826 1 61.69 244 LEU A N 1
ATOM 1875 C CA . LEU A 1 244 ? 4.32 27.906 -3.705 1 61.69 244 LEU A CA 1
ATOM 1876 C C . LEU A 1 244 ? 3.9 27.875 -2.24 1 61.69 244 LEU A C 1
ATOM 1878 O O . LEU A 1 244 ? 2.756 28.188 -1.911 1 61.69 244 LEU A O 1
ATOM 1882 N N . SER A 1 245 ? 4.781 27.562 -1.432 1 60.09 245 SER A N 1
ATOM 1883 C CA . SER A 1 245 ? 4.465 27.484 -0.009 1 60.09 245 SER A CA 1
ATOM 1884 C C . SER A 1 245 ? 4.477 28.859 0.64 1 60.09 245 SER A C 1
ATOM 1886 O O . SER A 1 245 ? 3.934 29.047 1.731 1 60.09 245 SER A O 1
ATOM 1888 N N . LYS A 1 246 ? 5.109 29.875 0.09 1 55.53 246 LYS A N 1
ATOM 1889 C CA . LYS A 1 246 ? 5.16 31.25 0.576 1 55.53 246 LYS A CA 1
ATOM 1890 C C . LYS A 1 246 ? 3.83 31.969 0.358 1 55.53 246 LYS A C 1
ATOM 1892 O O . LYS A 1 246 ? 3.496 32.906 1.083 1 55.53 246 LYS A O 1
ATOM 1897 N N . SER A 1 247 ? 3.021 31.453 -0.605 1 49.12 247 SER A N 1
ATOM 1898 C CA . SER A 1 247 ? 1.816 32.219 -0.885 1 49.12 247 SER A CA 1
ATOM 1899 C C . SER A 1 247 ? 0.625 31.688 -0.096 1 49.12 247 SER A C 1
ATOM 1901 O O . SER A 1 247 ? 0.523 30.484 0.153 1 49.12 247 SER A O 1
ATOM 1903 N N . MET B 1 1 ? -23.656 17.938 11.656 1 72.06 1 MET B N 1
ATOM 1904 C CA . MET B 1 1 ? -23.219 16.719 10.992 1 72.06 1 MET B CA 1
ATOM 1905 C C . MET B 1 1 ? -23.156 16.906 9.477 1 72.06 1 MET B C 1
ATOM 1907 O O . MET B 1 1 ? -22.109 16.641 8.859 1 72.06 1 MET B O 1
ATOM 1911 N N . ASN B 1 2 ? -24.125 17.562 8.914 1 78.62 2 ASN B N 1
ATOM 1912 C CA . ASN B 1 2 ? -24.203 17.703 7.465 1 78.62 2 ASN B CA 1
ATOM 1913 C C . ASN B 1 2 ? -23.125 18.641 6.93 1 78.62 2 ASN B C 1
ATOM 1915 O O . ASN B 1 2 ? -22.562 18.406 5.859 1 78.62 2 ASN B O 1
ATOM 1919 N N . ALA B 1 3 ? -22.812 19.641 7.762 1 80.56 3 ALA B N 1
ATOM 1920 C CA . ALA B 1 3 ? -21.812 20.594 7.312 1 80.56 3 ALA B CA 1
ATOM 1921 C C . ALA B 1 3 ? -20.422 19.953 7.258 1 80.56 3 ALA B C 1
ATOM 1923 O O . ALA B 1 3 ? -19.688 20.141 6.293 1 80.56 3 ALA B O 1
ATOM 1924 N N . ILE B 1 4 ? -20.156 19.203 8.242 1 81.75 4 ILE B N 1
ATOM 1925 C CA . ILE B 1 4 ? -18.875 18.531 8.312 1 81.75 4 ILE B CA 1
ATOM 1926 C C . ILE B 1 4 ? -18.781 17.484 7.207 1 81.75 4 ILE B C 1
ATOM 1928 O O . ILE B 1 4 ? -17.75 17.375 6.527 1 81.75 4 ILE B O 1
ATOM 1932 N N . ALA B 1 5 ? -19.859 16.797 7.016 1 86 5 ALA B N 1
ATOM 1933 C CA . ALA B 1 5 ? -19.906 15.781 5.965 1 86 5 ALA B CA 1
ATOM 1934 C C . ALA B 1 5 ? -19.719 16.406 4.586 1 86 5 ALA B C 1
ATOM 1936 O O . ALA B 1 5 ? -18.984 15.883 3.748 1 86 5 ALA B O 1
ATOM 1937 N N . LYS B 1 6 ? -20.328 17.469 4.379 1 86.06 6 LYS B N 1
ATOM 1938 C CA . LYS B 1 6 ? -20.234 18.156 3.096 1 86.06 6 LYS B CA 1
ATOM 1939 C C . LYS B 1 6 ? -18.812 18.672 2.854 1 86.06 6 LYS B C 1
ATOM 1941 O O . LYS B 1 6 ? -18.297 18.562 1.743 1 86.06 6 LYS B O 1
ATOM 1946 N N . LEU B 1 7 ? -18.25 19.141 3.883 1 82.81 7 LEU B N 1
ATOM 1947 C CA . LEU B 1 7 ? -16.891 19.656 3.781 1 82.81 7 LEU B CA 1
ATOM 1948 C C . LEU B 1 7 ? -15.906 18.516 3.486 1 82.81 7 LEU B C 1
ATOM 1950 O O . LEU B 1 7 ? -15.039 18.656 2.621 1 82.81 7 LEU B O 1
ATOM 1954 N N . GLU B 1 8 ? -16.078 17.469 4.16 1 83.25 8 GLU B N 1
ATOM 1955 C CA . GLU B 1 8 ? -15.188 16.344 3.955 1 83.25 8 GLU B CA 1
ATOM 1956 C C . GLU B 1 8 ? -15.359 15.742 2.561 1 83.25 8 GLU B C 1
ATOM 1958 O O . GLU B 1 8 ? -14.383 15.352 1.918 1 83.25 8 GLU B O 1
ATOM 1963 N N . PHE B 1 9 ? -16.531 15.68 2.195 1 86 9 PHE B N 1
ATOM 1964 C CA . PHE B 1 9 ? -16.812 15.133 0.87 1 86 9 PHE B CA 1
ATOM 1965 C C . PHE B 1 9 ? -16.203 16.016 -0.215 1 86 9 PHE B C 1
ATOM 1967 O O . PHE B 1 9 ? -15.609 15.516 -1.17 1 86 9 PHE B O 1
ATOM 1974 N N . LYS B 1 10 ? -16.344 17.25 -0.065 1 83.94 10 LYS B N 1
ATOM 1975 C CA . LYS B 1 10 ? -15.789 18.203 -1.023 1 83.94 10 LYS B CA 1
ATOM 1976 C C . LYS B 1 10 ? -14.273 18.062 -1.104 1 83.94 10 LYS B C 1
ATOM 1978 O O . LYS B 1 10 ? -13.703 18.094 -2.195 1 83.94 10 LYS B O 1
ATOM 1983 N N . LYS B 1 11 ? -13.688 17.906 0.028 1 83.69 11 LYS B N 1
ATOM 1984 C CA . LYS B 1 11 ? -12.234 17.719 0.082 1 83.69 11 LYS B CA 1
ATOM 1985 C C . LYS B 1 11 ? -11.805 16.469 -0.657 1 83.69 11 LYS B C 1
ATOM 1987 O O . LYS B 1 11 ? -10.812 16.469 -1.386 1 83.69 11 LYS B O 1
ATOM 1992 N N . LYS B 1 12 ? -12.586 15.461 -0.521 1 84.81 12 LYS B N 1
ATOM 1993 C CA . LYS B 1 12 ? -12.234 14.164 -1.104 1 84.81 12 LYS B CA 1
ATOM 1994 C C . LYS B 1 12 ? -12.484 14.156 -2.609 1 84.81 12 LYS B C 1
ATOM 1996 O O . LYS B 1 12 ? -11.75 13.508 -3.361 1 84.81 12 LYS B O 1
ATOM 2001 N N . ILE B 1 13 ? -13.453 14.898 -2.98 1 82.25 13 ILE B N 1
ATOM 2002 C CA . ILE B 1 13 ? -13.75 14.992 -4.406 1 82.25 13 ILE B CA 1
ATOM 2003 C C . ILE B 1 13 ? -12.617 15.711 -5.129 1 82.25 13 ILE B C 1
ATOM 2005 O O . ILE B 1 13 ? -12.289 15.383 -6.27 1 82.25 13 ILE B O 1
ATOM 2009 N N . GLN B 1 14 ? -11.984 16.547 -4.379 1 82.06 14 GLN B N 1
ATOM 2010 C CA . GLN B 1 14 ? -10.93 17.359 -4.98 1 82.06 14 GLN B CA 1
ATOM 2011 C C . GLN B 1 14 ? -9.586 16.656 -4.902 1 82.06 14 GLN B C 1
ATOM 2013 O O . GLN B 1 14 ? -8.617 17.078 -5.543 1 82.06 14 GLN B O 1
ATOM 2018 N N . ASP B 1 15 ? -9.586 15.578 -4.195 1 86.81 15 ASP B N 1
ATOM 2019 C CA . ASP B 1 15 ? -8.344 14.844 -3.996 1 86.81 15 ASP B CA 1
ATOM 2020 C C . ASP B 1 15 ? -8.102 13.859 -5.133 1 86.81 15 ASP B C 1
ATOM 2022 O O . ASP B 1 15 ? -8.547 12.711 -5.07 1 86.81 15 ASP B O 1
ATOM 2026 N N . LYS B 1 16 ? -7.363 14.266 -6.105 1 81.5 16 LYS B N 1
ATOM 2027 C CA . LYS B 1 16 ? -7.137 13.453 -7.293 1 81.5 16 LYS B CA 1
ATOM 2028 C C . LYS B 1 16 ? -6.375 12.172 -6.945 1 81.5 16 LYS B C 1
ATOM 2030 O O . LYS B 1 16 ? -6.562 11.141 -7.586 1 81.5 16 LYS B O 1
ATOM 2035 N N . GLY B 1 17 ? -5.59 12.312 -5.969 1 80 17 GLY B N 1
ATOM 2036 C CA . GLY B 1 17 ? -4.836 11.148 -5.527 1 80 17 GLY B CA 1
ATOM 2037 C C . GLY B 1 17 ? -5.719 10.039 -4.977 1 80 17 GLY B C 1
ATOM 2038 O O . GLY B 1 17 ? -5.496 8.867 -5.266 1 80 17 GLY B O 1
ATOM 2039 N N . LEU B 1 18 ? -6.668 10.445 -4.316 1 83.31 18 LEU B N 1
ATOM 2040 C CA . LEU B 1 18 ? -7.602 9.484 -3.734 1 83.31 18 LEU B CA 1
ATOM 2041 C C . LEU B 1 18 ? -8.375 8.758 -4.824 1 83.31 18 LEU B C 1
ATOM 2043 O O . LEU B 1 18 ? -8.523 7.531 -4.777 1 83.31 18 LEU B O 1
ATOM 2047 N N . TRP B 1 19 ? -8.789 9.469 -5.855 1 83.44 19 TRP B N 1
ATOM 2048 C CA . TRP B 1 19 ? -9.609 8.875 -6.902 1 83.44 19 TRP B CA 1
ATOM 2049 C C . TRP B 1 19 ? -8.773 7.949 -7.785 1 83.44 19 TRP B C 1
ATOM 2051 O O . TRP B 1 19 ? -9.266 6.918 -8.258 1 83.44 19 TRP B O 1
ATOM 2061 N N . PHE B 1 20 ? -7.648 8.414 -8.039 1 81.94 20 PHE B N 1
ATOM 2062 C CA . PHE B 1 20 ? -6.762 7.547 -8.805 1 81.94 20 PHE B CA 1
ATOM 2063 C C . PHE B 1 20 ? -6.59 6.203 -8.109 1 81.94 20 PHE B C 1
ATOM 2065 O O . PHE B 1 20 ? -6.758 5.148 -8.727 1 81.94 20 PHE B O 1
ATOM 2072 N N . TRP B 1 21 ? -6.344 6.246 -6.867 1 78.38 21 TRP B N 1
ATOM 2073 C CA . TRP B 1 21 ? -6.066 5.055 -6.07 1 78.38 21 TRP B CA 1
ATOM 2074 C C . TRP B 1 21 ? -7.32 4.199 -5.914 1 78.38 21 TRP B C 1
ATOM 2076 O O . TRP B 1 21 ? -7.246 2.969 -5.945 1 78.38 21 TRP B O 1
ATOM 2086 N N . THR B 1 22 ? -8.352 4.883 -5.75 1 85.06 22 THR B N 1
ATOM 2087 C CA . THR B 1 22 ? -9.602 4.199 -5.434 1 85.06 22 THR B CA 1
ATOM 2088 C C . THR B 1 22 ? -10.156 3.49 -6.66 1 85.06 22 THR B C 1
ATOM 2090 O O . THR B 1 22 ? -10.742 2.412 -6.547 1 85.06 22 THR B O 1
ATOM 2093 N N . PHE B 1 23 ? -9.883 4.051 -7.844 1 89.75 23 PHE B N 1
ATOM 2094 C CA . PHE B 1 23 ? -10.547 3.506 -9.023 1 89.75 23 PHE B CA 1
ATOM 2095 C C . PHE B 1 23 ? -9.523 2.982 -10.023 1 89.75 23 PHE B C 1
ATOM 2097 O O . PHE B 1 23 ? -9.578 1.816 -10.422 1 89.75 23 PHE B O 1
ATOM 2104 N N . ILE B 1 24 ? -8.609 3.773 -10.289 1 88.06 24 ILE B N 1
ATOM 2105 C CA . ILE B 1 24 ? -7.723 3.479 -11.406 1 88.06 24 ILE B CA 1
ATOM 2106 C C . ILE B 1 24 ? -6.773 2.344 -11.031 1 88.06 24 ILE B C 1
ATOM 2108 O O . ILE B 1 24 ? -6.598 1.393 -11.797 1 88.06 24 ILE B O 1
ATOM 2112 N N . LEU B 1 25 ? -6.277 2.441 -9.844 1 85.44 25 LEU B N 1
ATOM 2113 C CA . LEU B 1 25 ? -5.277 1.462 -9.438 1 85.44 25 LEU B CA 1
ATOM 2114 C C . LEU B 1 25 ? -5.883 0.064 -9.367 1 85.44 25 LEU B C 1
ATOM 2116 O O . LEU B 1 25 ? -5.348 -0.881 -9.945 1 85.44 25 LEU B O 1
ATOM 2120 N N . PRO B 1 26 ? -6.953 -0.111 -8.727 1 90.19 26 PRO B N 1
ATOM 2121 C CA . PRO B 1 26 ? -7.551 -1.449 -8.711 1 90.19 26 PRO B CA 1
ATOM 2122 C C . PRO B 1 26 ? -7.859 -1.976 -10.109 1 90.19 26 PRO B C 1
ATOM 2124 O O . PRO B 1 26 ? -7.695 -3.17 -10.375 1 90.19 26 PRO B O 1
ATOM 2127 N N . ILE B 1 27 ? -8.305 -1.112 -10.984 1 91.31 27 ILE B N 1
ATOM 2128 C CA . ILE B 1 27 ? -8.641 -1.522 -12.344 1 91.31 27 ILE B CA 1
ATOM 2129 C C . ILE B 1 27 ? -7.383 -2.002 -13.062 1 91.31 27 ILE B C 1
ATOM 2131 O O . ILE B 1 27 ? -7.395 -3.041 -13.727 1 91.31 27 ILE B O 1
ATOM 2135 N N . VAL B 1 28 ? -6.336 -1.264 -12.922 1 84.12 28 VAL B N 1
ATOM 2136 C CA . VAL B 1 28 ? -5.066 -1.639 -13.539 1 84.12 28 VAL B CA 1
ATOM 2137 C C . VAL B 1 28 ? -4.621 -3.002 -13.016 1 84.12 28 VAL B C 1
ATOM 2139 O O . VAL B 1 28 ? -4.164 -3.852 -13.781 1 84.12 28 VAL B O 1
ATOM 2142 N N . PHE B 1 29 ? -4.762 -3.199 -11.75 1 82.75 29 PHE B N 1
ATOM 2143 C CA . PHE B 1 29 ? -4.371 -4.469 -11.148 1 82.75 29 PHE B CA 1
ATOM 2144 C C . PHE B 1 29 ? -5.27 -5.598 -11.641 1 82.75 29 PHE B C 1
ATOM 2146 O O . PHE B 1 29 ? -4.789 -6.691 -11.953 1 82.75 29 PHE B O 1
ATOM 2153 N N . ILE B 1 30 ? -6.523 -5.348 -11.703 1 88.25 30 ILE B N 1
ATOM 2154 C CA . ILE B 1 30 ? -7.477 -6.352 -12.164 1 88.25 30 ILE B CA 1
ATOM 2155 C C . ILE B 1 30 ? -7.133 -6.766 -13.594 1 88.25 30 ILE B C 1
ATOM 2157 O O . ILE B 1 30 ? -7.004 -7.957 -13.891 1 88.25 30 ILE B O 1
ATOM 2161 N N . VAL B 1 31 ? -6.957 -5.801 -14.445 1 84.62 31 VAL B N 1
ATOM 2162 C CA . VAL B 1 31 ? -6.637 -6.07 -15.844 1 84.62 31 VAL B CA 1
ATOM 2163 C C . VAL B 1 31 ? -5.297 -6.797 -15.93 1 84.62 31 VAL B C 1
ATOM 2165 O O . VAL B 1 31 ? -5.156 -7.766 -16.688 1 84.62 31 VAL B O 1
ATOM 2168 N N . GLY B 1 32 ? -4.32 -6.297 -15.211 1 77.75 32 GLY B N 1
ATOM 2169 C CA . GLY B 1 32 ? -3.004 -6.914 -15.219 1 77.75 32 GLY B CA 1
ATOM 2170 C C . GLY B 1 32 ? -3.02 -8.359 -14.773 1 77.75 32 GLY B C 1
ATOM 2171 O O . GLY B 1 32 ? -2.445 -9.227 -15.438 1 77.75 32 GLY B O 1
ATOM 2172 N N . PHE B 1 33 ? -3.658 -8.602 -13.672 1 76.94 33 PHE B N 1
ATOM 2173 C CA . PHE B 1 33 ? -3.66 -9.945 -13.109 1 76.94 33 PHE B CA 1
ATOM 2174 C C . PHE B 1 33 ? -4.469 -10.898 -13.984 1 76.94 33 PHE B C 1
ATOM 2176 O O . PHE B 1 33 ? -4.082 -12.055 -14.18 1 76.94 33 PHE B O 1
ATOM 2183 N N . ILE B 1 34 ? -5.594 -10.523 -14.492 1 81 34 ILE B N 1
ATOM 2184 C CA . ILE B 1 34 ? -6.391 -11.375 -15.367 1 81 34 ILE B CA 1
ATOM 2185 C C . ILE B 1 34 ? -5.609 -11.672 -16.641 1 81 34 ILE B C 1
ATOM 2187 O O . ILE B 1 34 ? -5.668 -12.789 -17.172 1 81 34 ILE B O 1
ATOM 2191 N N . SER B 1 35 ? -4.895 -10.672 -17.141 1 76.12 35 SER B N 1
ATOM 2192 C CA . SER B 1 35 ? -4.109 -10.875 -18.344 1 76.12 35 SER B CA 1
ATOM 2193 C C . SER B 1 35 ? -2.957 -11.844 -18.109 1 76.12 35 SER B C 1
ATOM 2195 O O . SER B 1 35 ? -2.623 -12.648 -18.984 1 76.12 35 SER B O 1
ATOM 2197 N N . ILE B 1 36 ? -2.344 -11.75 -16.938 1 69.62 36 ILE B N 1
ATOM 2198 C CA . ILE B 1 36 ? -1.182 -12.57 -16.625 1 69.62 36 ILE B CA 1
ATOM 2199 C C . ILE B 1 36 ? -1.626 -14.008 -16.328 1 69.62 36 ILE B C 1
ATOM 2201 O O . ILE B 1 36 ? -1.047 -14.961 -16.844 1 6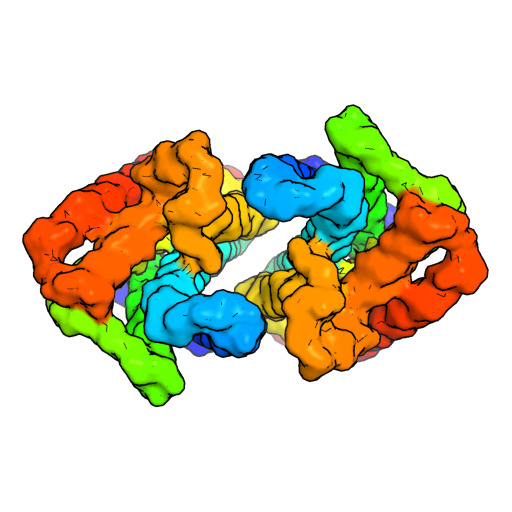9.62 36 ILE B O 1
ATOM 2205 N N . PHE B 1 37 ? -2.646 -14.156 -15.508 1 68.88 37 PHE B N 1
ATOM 2206 C CA . PHE B 1 37 ? -3.035 -15.477 -15.031 1 68.88 37 PHE B CA 1
ATOM 2207 C C . PHE B 1 37 ? -4.062 -16.109 -15.961 1 68.88 37 PHE B C 1
ATOM 2209 O O . PHE B 1 37 ? -4.246 -17.328 -15.961 1 68.88 37 PHE B O 1
ATOM 2216 N N . GLY B 1 38 ? -4.898 -15.375 -16.641 1 67.38 38 GLY B N 1
ATOM 2217 C CA . GLY B 1 38 ? -5.867 -15.906 -17.578 1 67.38 38 GLY B CA 1
ATOM 2218 C C . GLY B 1 38 ? -5.227 -16.516 -18.812 1 67.38 38 GLY B C 1
ATOM 2219 O O . GLY B 1 38 ? -5.742 -17.484 -19.375 1 67.38 38 GLY B O 1
ATOM 2220 N N . GLY B 1 39 ? -4.301 -15.797 -19.375 1 59.97 39 GLY B N 1
ATOM 2221 C CA . GLY B 1 39 ? -3.66 -16.328 -20.578 1 59.97 39 GLY B CA 1
ATOM 2222 C C . GLY B 1 39 ? -2.857 -17.578 -20.312 1 59.97 39 GLY B C 1
ATOM 2223 O O . GLY B 1 39 ? -2.74 -18.438 -21.203 1 59.97 39 GLY B O 1
ATOM 2224 N N . ASN B 1 40 ? -2.178 -17.641 -19.141 1 53.72 40 ASN B N 1
ATOM 2225 C CA . ASN B 1 40 ? -1.148 -18.656 -18.969 1 53.72 40 ASN B CA 1
ATOM 2226 C C . ASN B 1 40 ? -1.702 -19.906 -18.297 1 53.72 40 ASN B C 1
ATOM 2228 O O . ASN B 1 40 ? -1.107 -20.984 -18.375 1 53.72 40 ASN B O 1
ATOM 2232 N N . THR B 1 41 ? -2.648 -19.75 -17.312 1 51.5 41 THR B N 1
ATOM 2233 C CA . THR B 1 41 ? -2.85 -20.906 -16.453 1 51.5 41 THR B CA 1
ATOM 2234 C C . THR B 1 41 ? -4.039 -21.734 -16.922 1 51.5 41 THR B C 1
ATOM 2236 O O . THR B 1 41 ? -4.426 -22.703 -16.25 1 51.5 41 THR B O 1
ATOM 2239 N N . GLY B 1 42 ? -4.359 -21.547 -18.188 1 54.44 42 GLY B N 1
ATOM 2240 C CA . GLY B 1 42 ? -5.445 -22.438 -18.578 1 54.44 42 GLY B CA 1
ATOM 2241 C C . GLY B 1 42 ? -6.66 -22.328 -17.672 1 54.44 42 GLY B C 1
ATOM 2242 O O . GLY B 1 42 ? -7.555 -23.172 -17.719 1 54.44 42 GLY B O 1
ATOM 2243 N N . THR B 1 43 ? -6.602 -21.609 -16.625 1 55.06 43 THR B N 1
ATOM 2244 C CA . THR B 1 43 ? -7.746 -21.469 -15.727 1 55.06 43 THR B CA 1
ATOM 2245 C C . THR B 1 43 ? -8.945 -20.875 -16.469 1 55.06 43 THR B C 1
ATOM 2247 O O . THR B 1 43 ? -8.781 -20.016 -17.328 1 55.06 43 THR B O 1
ATOM 2250 N N . ASP B 1 44 ? -10.062 -21.516 -16.25 1 65.38 44 ASP B N 1
ATOM 2251 C CA . ASP B 1 44 ? -11.312 -21 -16.797 1 65.38 44 ASP B CA 1
ATOM 2252 C C . ASP B 1 44 ? -11.422 -19.484 -16.562 1 65.38 44 ASP B C 1
ATOM 2254 O O . ASP B 1 44 ? -11.344 -19.031 -15.422 1 65.38 44 ASP B O 1
ATOM 2258 N N . SER B 1 45 ? -11.336 -18.703 -17.562 1 74 45 SER B N 1
ATOM 2259 C CA . SER B 1 45 ? -11.352 -17.25 -17.609 1 74 45 SER B CA 1
ATOM 2260 C C . SER B 1 45 ? -12.461 -16.688 -16.719 1 74 45 SER B C 1
ATOM 2262 O O . SER B 1 45 ? -12.266 -15.68 -16.031 1 74 45 SER B O 1
ATOM 2264 N N . GLU B 1 46 ? -13.57 -17.406 -16.656 1 78.38 46 GLU B N 1
ATOM 2265 C CA . GLU B 1 46 ? -14.695 -16.922 -15.867 1 78.38 46 GLU B CA 1
ATOM 2266 C C . GLU B 1 46 ? -14.406 -17 -14.375 1 78.38 46 GLU B C 1
ATOM 2268 O O . GLU B 1 46 ? -14.703 -16.078 -13.625 1 78.38 46 GLU B O 1
ATOM 2273 N N . GLN B 1 47 ? -13.859 -18.125 -14.055 1 80 47 GLN B N 1
ATOM 2274 C CA . GLN B 1 47 ? -13.539 -18.328 -12.641 1 80 47 GLN B CA 1
ATOM 2275 C C . GLN B 1 47 ? -12.484 -17.328 -12.172 1 80 47 GLN B C 1
ATOM 2277 O O . GLN B 1 47 ? -12.539 -16.844 -11.039 1 80 47 GLN B O 1
ATOM 2282 N N . LEU B 1 48 ? -11.641 -17.031 -13.047 1 85.38 48 LEU B N 1
ATOM 2283 C CA . LEU B 1 48 ? -10.578 -16.078 -12.734 1 85.38 48 LEU B CA 1
ATOM 2284 C C . LEU B 1 48 ? -11.133 -14.68 -12.547 1 85.38 48 LEU B C 1
ATOM 2286 O O . LEU B 1 48 ? -10.75 -13.969 -11.617 1 85.38 48 LEU B O 1
ATOM 2290 N N . VAL B 1 49 ? -12.102 -14.406 -13.375 1 89 49 VAL B N 1
ATOM 2291 C CA . VAL B 1 49 ? -12.695 -13.078 -13.328 1 89 49 VAL B CA 1
ATOM 2292 C C . VAL B 1 49 ? -13.5 -12.906 -12.047 1 89 49 VAL B C 1
ATOM 2294 O O . VAL B 1 49 ? -13.422 -11.867 -11.383 1 89 49 VAL B O 1
ATOM 2297 N N . VAL B 1 50 ? -14.219 -13.938 -11.672 1 89.75 50 VAL B N 1
ATOM 2298 C CA . VAL B 1 50 ? -15.078 -13.883 -10.5 1 89.75 50 VAL B CA 1
ATOM 2299 C C . VAL B 1 50 ? -14.227 -13.922 -9.227 1 89.75 50 VAL B C 1
ATOM 2301 O O . VAL B 1 50 ? -14.68 -13.508 -8.156 1 89.75 50 VAL B O 1
ATOM 2304 N N . GLN B 1 51 ? -13.008 -14.391 -9.391 1 89.19 51 GLN B N 1
ATOM 2305 C CA . GLN B 1 51 ? -12.062 -14.398 -8.281 1 89.19 51 GLN B CA 1
ATOM 2306 C C . GLN B 1 51 ? -11.375 -13.039 -8.141 1 89.19 51 GLN B C 1
ATOM 2308 O O . GLN B 1 51 ? -11.297 -12.484 -7.047 1 89.19 51 GLN B O 1
ATOM 2313 N N . ILE B 1 52 ? -10.938 -12.484 -9.211 1 90.12 52 ILE B N 1
ATOM 2314 C CA . ILE B 1 52 ? -10.023 -11.344 -9.203 1 90.12 52 ILE B CA 1
ATOM 2315 C C . ILE B 1 52 ? -10.812 -10.055 -8.969 1 90.12 52 ILE B C 1
ATOM 2317 O O . ILE B 1 52 ? -10.43 -9.234 -8.133 1 90.12 52 ILE B O 1
ATOM 2321 N N . VAL B 1 53 ? -11.938 -9.867 -9.633 1 94.31 53 VAL B N 1
ATOM 2322 C CA . VAL B 1 53 ? -12.672 -8.609 -9.555 1 94.31 53 VAL B CA 1
ATOM 2323 C C . VAL B 1 53 ? -13.188 -8.406 -8.125 1 94.31 53 VAL B C 1
ATOM 2325 O O . VAL B 1 53 ? -12.852 -7.41 -7.48 1 94.31 53 VAL B O 1
ATOM 2328 N N . PRO B 1 54 ? -13.906 -9.375 -7.562 1 95.88 54 PRO B N 1
ATOM 2329 C CA . PRO B 1 54 ? -14.359 -9.164 -6.184 1 95.88 54 PRO B CA 1
ATOM 2330 C C . PRO B 1 54 ? -13.211 -9.164 -5.18 1 95.88 54 PRO B C 1
ATOM 2332 O O . PRO B 1 54 ? -13.227 -8.398 -4.211 1 95.88 54 PRO B O 1
ATOM 2335 N N . GLY B 1 55 ? -12.266 -10.039 -5.41 1 94.31 55 GLY B N 1
ATOM 2336 C CA . GLY B 1 55 ? -11.117 -10.102 -4.516 1 94.31 55 GLY B CA 1
ATOM 2337 C C . GLY B 1 55 ? -10.383 -8.781 -4.391 1 94.31 55 GLY B C 1
ATOM 2338 O O . GLY B 1 55 ? -10.125 -8.312 -3.283 1 94.31 55 GLY B O 1
ATOM 2339 N N . TYR B 1 56 ? -10.078 -8.164 -5.477 1 92.62 56 TYR B N 1
ATOM 2340 C CA . TYR B 1 56 ? -9.352 -6.898 -5.477 1 92.62 56 TYR B CA 1
ATOM 2341 C C . TYR B 1 56 ? -10.25 -5.754 -5.008 1 92.62 56 TYR B C 1
ATOM 2343 O O . TYR B 1 56 ? -9.766 -4.789 -4.406 1 92.62 56 TYR B O 1
ATOM 2351 N N . THR B 1 57 ? -11.547 -5.898 -5.305 1 95.69 57 THR B N 1
ATOM 2352 C CA . THR B 1 57 ? -12.484 -4.934 -4.754 1 95.69 57 THR B CA 1
ATOM 2353 C C . THR B 1 57 ? -12.43 -4.934 -3.229 1 95.69 57 THR B C 1
ATOM 2355 O O . THR B 1 57 ? -12.367 -3.871 -2.604 1 95.69 57 THR B O 1
ATOM 2358 N N . VAL B 1 58 ? -12.406 -6.125 -2.678 1 97.12 58 VAL B N 1
ATOM 2359 C CA . VAL B 1 58 ? -12.352 -6.246 -1.224 1 97.12 58 VAL B CA 1
ATOM 2360 C C . VAL B 1 58 ? -11.023 -5.684 -0.711 1 97.12 58 VAL B C 1
ATOM 2362 O O . VAL B 1 58 ? -11.008 -4.867 0.215 1 97.12 58 VAL B O 1
ATOM 2365 N N . MET B 1 59 ? -9.945 -6.059 -1.313 1 93.56 59 MET B N 1
ATOM 2366 C CA . MET B 1 59 ? -8.625 -5.617 -0.868 1 93.56 59 MET B CA 1
ATOM 2367 C C . MET B 1 59 ? -8.523 -4.094 -0.883 1 93.56 59 MET B C 1
ATOM 2369 O O . MET B 1 59 ? -8.18 -3.48 0.127 1 93.56 59 MET B O 1
ATOM 2373 N N . PHE B 1 60 ? -8.891 -3.479 -1.948 1 93.56 60 PHE B N 1
ATOM 2374 C CA . PHE B 1 60 ? -8.68 -2.047 -2.131 1 93.56 60 PHE B CA 1
ATOM 2375 C C . PHE B 1 60 ? -9.68 -1.246 -1.303 1 93.56 60 PHE B C 1
ATOM 2377 O O . PHE B 1 60 ? -9.445 -0.073 -1.004 1 93.56 60 PHE B O 1
ATOM 2384 N N . SER B 1 61 ? -10.82 -1.879 -0.989 1 96.19 61 SER B N 1
ATOM 2385 C CA . SER B 1 61 ? -11.75 -1.203 -0.094 1 96.19 61 SER B CA 1
ATOM 2386 C C . SER B 1 61 ? -11.125 -0.946 1.271 1 96.19 61 SER B C 1
ATOM 2388 O O . SER B 1 61 ? -11.391 0.076 1.903 1 96.19 61 SER B O 1
ATOM 2390 N N . PHE B 1 62 ? -10.234 -1.816 1.66 1 95.69 62 PHE B N 1
ATOM 2391 C CA . PHE B 1 62 ? -9.609 -1.656 2.969 1 95.69 62 PHE B CA 1
ATOM 2392 C C . PHE B 1 62 ? -8.562 -0.549 2.938 1 95.69 62 PHE B C 1
ATOM 2394 O O . PHE B 1 62 ? -8.188 -0.014 3.982 1 95.69 62 PHE B O 1
ATOM 2401 N N . TYR B 1 63 ? -8.109 -0.164 1.803 1 93.5 63 TYR B N 1
ATOM 2402 C CA . TYR B 1 63 ? -7.105 0.886 1.707 1 93.5 63 TYR B CA 1
ATOM 2403 C C . TYR B 1 63 ? -7.703 2.248 2.041 1 93.5 63 TYR B C 1
ATOM 2405 O O . TYR B 1 63 ? -6.973 3.217 2.256 1 93.5 63 TYR B O 1
ATOM 2413 N N . ILE B 1 64 ? -9.047 2.352 2.121 1 94.94 64 ILE B N 1
ATOM 2414 C CA . ILE B 1 64 ? -9.711 3.59 2.52 1 94.94 64 ILE B CA 1
ATOM 2415 C C . ILE B 1 64 ? -9.258 3.984 3.924 1 94.94 64 ILE B C 1
ATOM 2417 O O . ILE B 1 64 ? -9.391 5.145 4.324 1 94.94 64 ILE B O 1
ATOM 2421 N N . MET B 1 65 ? -8.734 2.973 4.66 1 96.06 65 MET B N 1
ATOM 2422 C CA . MET B 1 65 ? -8.289 3.203 6.031 1 96.06 65 MET B CA 1
ATOM 2423 C C . MET B 1 65 ? -7.18 4.254 6.074 1 96.06 65 MET B C 1
ATOM 2425 O O . MET B 1 65 ? -7.105 5.043 7.016 1 96.06 65 MET B O 1
ATOM 2429 N N . ILE B 1 66 ? -6.449 4.273 5.043 1 93.56 66 ILE B N 1
ATOM 2430 C CA . ILE B 1 66 ? -5.352 5.234 4.984 1 93.56 66 ILE B CA 1
ATOM 2431 C C . ILE B 1 66 ? -5.91 6.656 4.961 1 93.56 66 ILE B C 1
ATOM 2433 O O . ILE B 1 66 ? -5.5 7.504 5.754 1 93.56 66 ILE B O 1
ATOM 2437 N N . SER B 1 67 ? -6.855 6.863 4.117 1 93.69 67 SER B N 1
ATOM 2438 C CA . SER B 1 67 ? -7.449 8.188 3.977 1 93.69 67 SER B CA 1
ATOM 2439 C C . SER B 1 67 ? -8.125 8.633 5.273 1 93.69 67 SER B C 1
ATOM 2441 O O . SER B 1 67 ? -8.055 9.805 5.641 1 93.69 67 SER B O 1
ATOM 2443 N N . ILE B 1 68 ? -8.719 7.711 5.922 1 94.75 68 ILE B N 1
ATOM 2444 C CA . ILE B 1 68 ? -9.398 8.023 7.172 1 94.75 68 ILE B CA 1
ATOM 2445 C C . ILE B 1 68 ? -8.375 8.391 8.242 1 94.75 68 ILE B C 1
ATOM 2447 O O . ILE B 1 68 ? -8.5 9.422 8.914 1 94.75 68 ILE B O 1
ATOM 2451 N N . VAL B 1 69 ? -7.34 7.621 8.328 1 93.44 69 VAL B N 1
ATOM 2452 C CA . VAL B 1 69 ? -6.301 7.863 9.32 1 93.44 69 VAL B CA 1
ATOM 2453 C C . VAL B 1 69 ? -5.645 9.219 9.062 1 93.44 69 VAL B C 1
ATOM 2455 O O . VAL B 1 69 ? -5.453 10.008 9.992 1 93.44 69 VAL B O 1
ATOM 2458 N N . ILE B 1 70 ? -5.363 9.5 7.836 1 90.88 70 ILE B N 1
ATOM 2459 C CA . ILE B 1 70 ? -4.723 10.758 7.477 1 90.88 70 ILE B CA 1
ATOM 2460 C C . ILE B 1 70 ? -5.641 11.93 7.836 1 90.88 70 ILE B C 1
ATOM 2462 O O . ILE B 1 70 ? -5.191 12.922 8.406 1 90.88 70 ILE B O 1
ATOM 2466 N N . ALA B 1 71 ? -6.906 11.812 7.535 1 90.81 71 ALA B N 1
ATOM 2467 C CA . ALA B 1 71 ? -7.863 12.883 7.809 1 90.81 71 ALA B CA 1
ATOM 2468 C C . ALA B 1 71 ? -7.941 13.18 9.305 1 90.81 71 ALA B C 1
ATOM 2470 O O . ALA B 1 71 ? -7.961 14.336 9.711 1 90.81 71 ALA B O 1
ATOM 2471 N N . PHE B 1 72 ? -7.902 12.172 10.062 1 91.25 72 PHE B N 1
ATOM 2472 C CA . PHE B 1 72 ? -8.047 12.359 11.5 1 91.25 72 PHE B CA 1
ATOM 2473 C C . PHE B 1 72 ? -6.742 12.844 12.117 1 91.25 72 PHE B C 1
ATOM 2475 O O . PHE B 1 72 ? -6.75 13.68 13.023 1 91.25 72 PHE B O 1
ATOM 2482 N N . ILE B 1 73 ? -5.629 12.375 11.656 1 88.81 73 ILE B N 1
ATOM 2483 C CA . ILE B 1 73 ? -4.34 12.805 12.188 1 88.81 73 ILE B CA 1
ATOM 2484 C C . ILE B 1 73 ? -4.09 14.258 11.805 1 88.81 73 ILE B C 1
ATOM 2486 O O . ILE B 1 73 ? -3.562 15.039 12.602 1 88.81 73 ILE B O 1
ATOM 2490 N N . LYS B 1 74 ? -4.477 14.625 10.633 1 88 74 LYS B N 1
ATOM 2491 C CA . LYS B 1 74 ? -4.344 16.016 10.211 1 88 74 LYS B CA 1
ATOM 2492 C C . LYS B 1 74 ? -5.172 16.938 11.102 1 88 74 LYS B C 1
ATOM 2494 O O . LYS B 1 74 ? -4.723 18.031 11.461 1 88 74 LYS B O 1
ATOM 2499 N N . ASP B 1 75 ? -6.371 16.516 11.391 1 87.19 75 ASP B N 1
ATOM 2500 C CA . ASP B 1 75 ? -7.219 17.297 12.289 1 87.19 75 ASP B CA 1
ATOM 2501 C C . ASP B 1 75 ? -6.578 17.438 13.664 1 87.19 75 ASP B C 1
ATOM 2503 O O . ASP B 1 75 ? -6.637 18.516 14.273 1 87.19 75 ASP B O 1
ATOM 2507 N N . ARG B 1 76 ? -5.992 16.422 14.016 1 85.69 76 ARG B N 1
ATOM 2508 C CA . ARG B 1 76 ? -5.328 16.422 15.32 1 85.69 76 ARG B CA 1
ATOM 2509 C C . ARG B 1 76 ? -4.102 17.312 15.312 1 85.69 76 ARG B C 1
ATOM 2511 O O . ARG B 1 76 ? -3.938 18.156 16.188 1 85.69 76 ARG B O 1
ATOM 2518 N N . ASP B 1 77 ? -3.324 17.203 14.336 1 84.31 77 ASP B N 1
ATOM 2519 C CA . ASP B 1 77 ? -2.051 17.922 14.273 1 84.31 77 ASP B CA 1
ATOM 2520 C C . ASP B 1 77 ? -2.268 19.406 13.992 1 84.31 77 ASP B C 1
ATOM 2522 O O . ASP B 1 77 ? -1.45 20.234 14.383 1 84.31 77 ASP B O 1
ATOM 2526 N N . SER B 1 78 ? -3.348 19.75 13.344 1 84.81 78 SER B N 1
ATOM 2527 C CA . SER B 1 78 ? -3.633 21.156 13.031 1 84.81 78 SER B CA 1
ATOM 2528 C C . SER B 1 78 ? -4.352 21.844 14.188 1 84.81 78 SER B C 1
ATOM 2530 O O . SER B 1 78 ? -4.59 23.047 14.148 1 84.81 78 SER B O 1
ATOM 2532 N N . GLY B 1 79 ? -4.77 21.078 15.188 1 83.56 79 GLY B N 1
ATOM 2533 C CA . GLY B 1 79 ? -5.488 21.656 16.312 1 83.56 79 GLY B CA 1
ATOM 2534 C C . GLY B 1 79 ? -6.988 21.719 16.094 1 83.56 79 GLY B C 1
ATOM 2535 O O . GLY B 1 79 ? -7.723 22.219 16.953 1 83.56 79 GLY B O 1
ATOM 2536 N N . MET B 1 80 ? -7.367 21.281 14.953 1 82.5 80 MET B N 1
ATOM 2537 C CA . MET B 1 80 ? -8.789 21.297 14.633 1 82.5 80 MET B CA 1
ATOM 2538 C C . MET B 1 80 ? -9.586 20.469 15.633 1 82.5 80 MET B C 1
ATOM 2540 O O . MET B 1 80 ? -10.688 20.859 16.031 1 82.5 80 MET B O 1
ATOM 2544 N N . THR B 1 81 ? -9.039 19.406 16.016 1 82.44 81 THR B N 1
ATOM 2545 C CA . THR B 1 81 ? -9.719 18.547 16.969 1 82.44 81 THR B CA 1
ATOM 2546 C C . THR B 1 81 ? -9.945 19.297 18.297 1 82.44 81 THR B C 1
ATOM 2548 O O . THR B 1 81 ? -11.023 19.188 18.891 1 82.44 81 THR B O 1
ATOM 2551 N N . ALA B 1 82 ? -9.016 20.016 18.703 1 82.12 82 ALA B N 1
ATOM 2552 C CA . ALA B 1 82 ? -9.125 20.812 19.922 1 82.12 82 ALA B CA 1
ATOM 2553 C C . ALA B 1 82 ? -10.172 21.906 19.766 1 82.12 82 ALA B C 1
ATOM 2555 O O . ALA B 1 82 ? -10.922 22.203 20.703 1 82.12 82 ALA B O 1
ATOM 2556 N N . ARG B 1 83 ? -10.18 22.469 18.609 1 83.75 83 ARG B N 1
ATOM 2557 C CA . ARG B 1 83 ? -11.156 23.516 18.328 1 83.75 83 ARG B CA 1
ATOM 2558 C C . ARG B 1 83 ? -12.578 22.969 18.359 1 83.75 83 ARG B C 1
ATOM 2560 O O . ARG B 1 83 ? -13.492 23.609 18.875 1 83.75 83 ARG B O 1
ATOM 2567 N N . ILE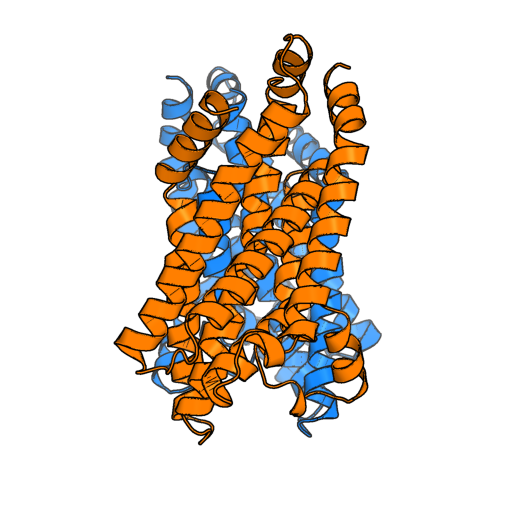 B 1 84 ? -12.766 21.844 17.844 1 81.38 84 ILE B N 1
ATOM 2568 C CA . ILE B 1 84 ? -14.086 21.234 17.766 1 81.38 84 ILE B CA 1
ATOM 2569 C C . ILE B 1 84 ? -14.531 20.797 19.172 1 81.38 84 ILE B C 1
ATOM 2571 O O . ILE B 1 84 ? -15.711 20.922 19.516 1 81.38 84 ILE B O 1
ATOM 2575 N N . ALA B 1 85 ? -13.594 20.328 19.95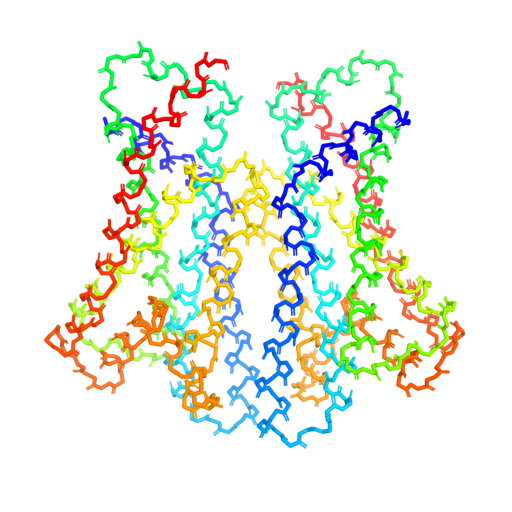3 1 79.81 85 ALA B N 1
ATOM 2576 C CA . ALA B 1 85 ? -13.883 19.891 21.312 1 79.81 85 ALA B CA 1
ATOM 2577 C C . ALA B 1 85 ? -14.375 21.062 22.156 1 79.81 85 ALA B C 1
ATOM 2579 O O . ALA B 1 85 ? -15.047 20.859 23.172 1 79.81 85 ALA B O 1
ATOM 2580 N N . SER B 1 86 ? -14.008 22.203 21.719 1 82.44 86 SER B N 1
ATOM 2581 C CA . SER B 1 86 ? -14.398 23.391 22.484 1 82.44 86 SER B CA 1
ATOM 2582 C C . SER B 1 86 ? -15.766 23.906 22.031 1 82.44 86 SER B C 1
ATOM 2584 O O . SER B 1 86 ? -16.312 24.828 22.625 1 82.44 86 SER B O 1
ATOM 2586 N N . THR B 1 87 ? -16.297 23.359 21.031 1 81.75 87 THR B N 1
ATOM 2587 C CA . THR B 1 87 ? -17.625 23.75 20.547 1 81.75 87 THR B CA 1
ATOM 2588 C C . THR B 1 87 ? -18.703 22.859 21.141 1 81.75 87 THR B C 1
ATOM 2590 O O . THR B 1 87 ? -18.406 21.781 21.672 1 81.75 87 THR B O 1
ATOM 2593 N N . PRO B 1 88 ? -19.906 23.328 21.109 1 83.19 88 PRO B N 1
ATOM 2594 C CA . PRO B 1 88 ? -21 22.516 21.656 1 83.19 88 PRO B CA 1
ATOM 2595 C C . PRO B 1 88 ? -21.391 21.344 20.734 1 83.19 88 PRO B C 1
ATOM 2597 O O . PRO B 1 88 ? -22.375 20.656 21 1 83.19 88 PRO B O 1
ATOM 2600 N N . LEU B 1 89 ? -20.672 21.078 19.781 1 80.25 89 LEU B N 1
ATOM 2601 C CA . LEU B 1 89 ? -20.938 20 18.844 1 80.25 89 LEU B CA 1
ATOM 2602 C C . LEU B 1 89 ? -20.688 18.641 19.5 1 80.25 89 LEU B C 1
ATOM 2604 O O . LEU B 1 89 ? -19.609 18.406 20.047 1 80.25 89 LEU B O 1
ATOM 2608 N N . PRO B 1 90 ? -21.781 17.812 19.438 1 82.44 90 PRO B N 1
ATOM 2609 C CA . PRO B 1 90 ? -21.562 16.484 19.984 1 82.44 90 PRO B CA 1
ATOM 2610 C C . PRO B 1 90 ? -20.484 15.695 19.234 1 82.44 90 PRO B C 1
ATOM 2612 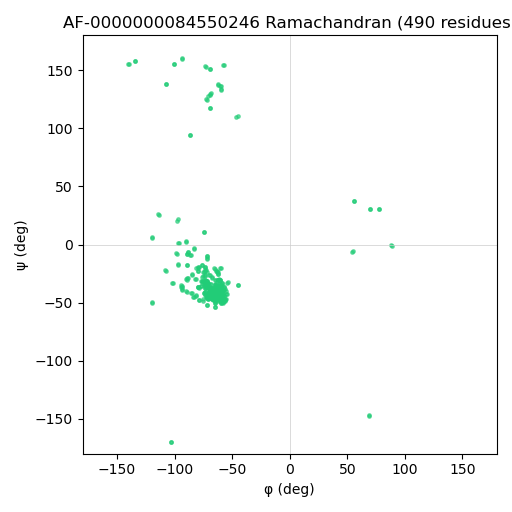O O . PRO B 1 90 ? -20.406 15.773 18.016 1 82.44 90 PRO B O 1
ATOM 2615 N N . THR B 1 91 ? -19.672 15.023 19.938 1 78.81 91 THR B N 1
ATOM 2616 C CA . THR B 1 91 ? -18.562 14.234 19.422 1 78.81 91 THR B CA 1
ATOM 2617 C C . THR B 1 91 ? -19.062 13.242 18.375 1 78.81 91 THR B C 1
ATOM 2619 O O . THR B 1 91 ? -18.391 13.023 17.359 1 78.81 91 THR B O 1
ATOM 2622 N N . LEU B 1 92 ? -20.219 12.781 18.547 1 83.44 92 LEU B N 1
ATOM 2623 C CA . LEU B 1 92 ? -20.781 11.789 17.641 1 83.44 92 LEU B CA 1
ATOM 2624 C C . LEU B 1 92 ? -21.125 12.414 16.297 1 83.44 92 LEU B C 1
ATOM 2626 O O . LEU B 1 92 ? -21.016 11.75 15.25 1 83.44 92 LEU B O 1
ATOM 2630 N N . GLN B 1 93 ? -21.469 13.609 16.328 1 84.94 93 GLN B N 1
ATOM 2631 C CA . GLN B 1 93 ? -21.812 14.305 15.086 1 84.94 93 GLN B CA 1
ATOM 2632 C C . GLN B 1 93 ? -20.562 14.539 14.234 1 84.94 93 GLN B C 1
ATOM 2634 O O . GLN B 1 93 ? -20.609 14.391 13.008 1 84.94 93 GLN B O 1
ATOM 2639 N N . TYR B 1 94 ? -19.5 14.914 14.922 1 85.06 94 TYR B N 1
ATOM 2640 C CA . TYR B 1 94 ? -18.25 15.109 14.203 1 85.06 94 TYR B CA 1
ATOM 2641 C C . TYR B 1 94 ? -17.75 13.797 13.602 1 85.06 94 TYR B C 1
ATOM 2643 O O . TYR B 1 94 ? -17.391 13.75 12.422 1 85.06 94 TYR B O 1
ATOM 2651 N N . PHE B 1 95 ? -17.938 12.859 14.406 1 86.69 95 PHE B N 1
ATOM 2652 C CA . PHE B 1 95 ? -17.469 11.539 14 1 86.69 95 PHE B CA 1
ATOM 2653 C C . PHE B 1 95 ? -18.266 11.016 12.812 1 86.69 95 PHE B C 1
ATOM 2655 O O . PHE B 1 95 ? -17.688 10.555 11.828 1 86.69 95 PHE B O 1
ATOM 2662 N N . MET B 1 96 ? -19.516 11.102 12.867 1 88.56 96 MET B N 1
ATOM 2663 C CA . MET B 1 96 ? -20.375 10.617 11.805 1 88.56 96 MET B CA 1
ATOM 2664 C C . MET B 1 96 ? -20.234 11.477 10.555 1 88.56 96 MET B C 1
ATOM 2666 O O . MET B 1 96 ? -20.312 10.969 9.43 1 88.56 96 MET B O 1
ATOM 2670 N N . GLY B 1 97 ? -20.109 12.711 10.805 1 88.25 97 GLY B N 1
ATOM 2671 C CA . GLY B 1 97 ? -19.922 13.625 9.695 1 88.25 97 GLY B CA 1
ATOM 2672 C C . GLY B 1 97 ? -18.688 13.312 8.875 1 88.25 97 GLY B C 1
ATOM 2673 O O . GLY B 1 97 ? -18.688 13.43 7.648 1 88.25 97 GLY B O 1
ATOM 2674 N N . LYS B 1 98 ? -17.688 12.859 9.562 1 89.62 98 LYS B N 1
ATOM 2675 C CA . LYS B 1 98 ? -16.438 12.539 8.875 1 89.62 98 LYS B CA 1
ATOM 2676 C C . LYS B 1 98 ? -16.484 11.133 8.297 1 89.62 98 LYS B C 1
ATOM 2678 O O . LYS B 1 98 ? -15.828 10.852 7.281 1 89.62 98 LYS B O 1
ATOM 2683 N N . TRP B 1 99 ? -17.281 10.336 8.914 1 94.25 99 TRP B N 1
ATOM 2684 C CA . TRP B 1 99 ? -17.312 8.914 8.578 1 94.25 99 TRP B CA 1
ATOM 2685 C C . TRP B 1 99 ? -18.125 8.672 7.316 1 94.25 99 TRP B C 1
ATOM 2687 O O . TRP B 1 99 ? -17.734 7.898 6.445 1 94.25 99 TRP B O 1
ATOM 2697 N N . ILE B 1 100 ? -19.188 9.367 7.078 1 95 100 ILE B N 1
ATOM 2698 C CA . ILE B 1 100 ? -20.203 9.094 6.062 1 95 100 ILE B CA 1
ATOM 2699 C C . ILE B 1 100 ? -19.594 9.266 4.672 1 95 100 ILE B C 1
ATOM 2701 O O . ILE B 1 100 ? -19.766 8.406 3.801 1 95 100 ILE B O 1
ATOM 2705 N N . PRO B 1 101 ? -18.812 10.312 4.504 1 94.56 101 PRO B N 1
ATOM 2706 C CA . PRO B 1 101 ? -18.234 10.453 3.164 1 94.56 101 PRO B CA 1
ATOM 2707 C C . PRO B 1 101 ? -17.359 9.273 2.771 1 94.56 101 PRO B C 1
ATOM 2709 O O . PRO B 1 101 ? -17.344 8.875 1.604 1 94.56 101 PRO B O 1
ATOM 2712 N N . PHE B 1 102 ? -16.75 8.68 3.705 1 95.62 102 PHE B N 1
ATOM 2713 C CA . PHE B 1 102 ? -15.867 7.559 3.408 1 95.62 102 PHE B CA 1
ATOM 2714 C C . PHE B 1 102 ? -16.672 6.316 3.033 1 95.62 102 PHE B C 1
ATOM 2716 O O . PHE B 1 102 ? -16.25 5.547 2.16 1 95.62 102 PHE B O 1
ATOM 2723 N N . ILE B 1 103 ? -17.812 6.129 3.701 1 96.81 103 ILE B N 1
ATOM 2724 C CA . ILE B 1 103 ? -18.688 5.016 3.355 1 96.81 103 ILE B CA 1
ATOM 2725 C C . ILE B 1 103 ? -19.156 5.16 1.911 1 96.81 103 ILE B C 1
ATOM 2727 O O . ILE B 1 103 ? -19.156 4.191 1.147 1 96.81 103 ILE B O 1
ATOM 2731 N N . LEU B 1 104 ? -19.484 6.34 1.579 1 96.06 104 LEU B N 1
ATOM 2732 C CA . LEU B 1 104 ? -19.984 6.617 0.236 1 96.06 104 LEU B CA 1
ATOM 2733 C C . LEU B 1 104 ? -18.891 6.383 -0.805 1 96.06 104 LEU B C 1
ATOM 2735 O O . LEU B 1 104 ? -19.156 5.824 -1.873 1 96.06 104 LEU B O 1
ATOM 2739 N N . ILE B 1 105 ? -17.719 6.762 -0.496 1 94.81 105 ILE B N 1
ATOM 2740 C CA . ILE B 1 105 ? -16.594 6.605 -1.42 1 94.81 105 ILE B CA 1
ATOM 2741 C C . ILE B 1 105 ? -16.344 5.121 -1.678 1 94.81 105 ILE B C 1
ATOM 2743 O O . ILE B 1 105 ? -16.141 4.707 -2.822 1 94.81 105 ILE B O 1
ATOM 2747 N N . VAL B 1 106 ? -16.406 4.301 -0.646 1 96.62 106 VAL B N 1
ATOM 2748 C CA . VAL B 1 106 ? -16.172 2.867 -0.788 1 96.62 106 VAL B CA 1
ATOM 2749 C C . VAL B 1 106 ? -17.281 2.234 -1.607 1 96.62 106 VAL B C 1
ATOM 2751 O O . VAL B 1 106 ? -17.031 1.39 -2.471 1 96.62 106 VAL B O 1
ATOM 2754 N N . LEU B 1 107 ? -18.5 2.666 -1.351 1 97.69 107 LEU B N 1
ATOM 2755 C CA . LEU B 1 107 ? -19.641 2.131 -2.098 1 97.69 107 LEU B CA 1
ATOM 2756 C C . LEU B 1 107 ? -19.531 2.482 -3.578 1 97.69 107 LEU B C 1
ATOM 2758 O O . LEU B 1 107 ? -19.812 1.649 -4.441 1 97.69 107 LEU B O 1
ATOM 2762 N N . ILE B 1 108 ? -19.156 3.691 -3.803 1 96.75 108 ILE B N 1
ATOM 2763 C CA . ILE B 1 108 ? -18.953 4.109 -5.184 1 96.75 108 ILE B CA 1
ATOM 2764 C C . ILE B 1 108 ? -17.828 3.283 -5.809 1 96.75 108 ILE B C 1
ATOM 2766 O O . ILE B 1 108 ? -17.938 2.848 -6.957 1 96.75 108 ILE B O 1
ATOM 2770 N N . GLN B 1 109 ? -16.734 3.061 -5.062 1 95.88 109 GLN B N 1
ATOM 2771 C CA . GLN B 1 109 ? -15.625 2.25 -5.539 1 95.88 109 GLN B CA 1
ATOM 2772 C C . GLN B 1 109 ? -16.094 0.85 -5.93 1 95.88 109 GLN B C 1
ATOM 2774 O O . GLN B 1 109 ? -15.727 0.346 -6.996 1 95.88 109 GLN B O 1
ATOM 2779 N N . ILE B 1 110 ? -16.875 0.223 -5.059 1 97.56 110 ILE B N 1
ATOM 2780 C CA . ILE B 1 110 ? -17.375 -1.13 -5.293 1 97.56 110 ILE B CA 1
ATOM 2781 C C . ILE B 1 110 ? -18.219 -1.154 -6.562 1 97.56 110 ILE B C 1
ATOM 2783 O O . ILE B 1 110 ? -18.062 -2.031 -7.414 1 97.56 110 ILE B O 1
ATOM 2787 N N . ALA B 1 111 ? -19.078 -0.192 -6.688 1 97.19 111 ALA B N 1
ATOM 2788 C CA . ALA B 1 111 ? -19.969 -0.109 -7.848 1 97.19 111 ALA B CA 1
ATOM 2789 C C . ALA B 1 111 ? -19.156 0.029 -9.141 1 97.19 111 ALA B C 1
ATOM 2791 O O . ALA B 1 111 ? -19.453 -0.638 -10.133 1 97.19 111 ALA B O 1
ATOM 2792 N N . VAL B 1 112 ? -18.219 0.86 -9.125 1 96.88 112 VAL B N 1
ATOM 2793 C CA . VAL B 1 112 ? -17.406 1.122 -10.312 1 96.88 112 VAL B CA 1
ATOM 2794 C C . VAL B 1 112 ? -16.609 -0.126 -10.68 1 96.88 112 VAL B C 1
ATOM 2796 O O . VAL B 1 112 ? -16.531 -0.499 -11.852 1 96.88 112 VAL B O 1
ATOM 2799 N N . LEU B 1 113 ? -16.016 -0.801 -9.711 1 96.62 113 LEU B N 1
ATOM 2800 C CA . LEU B 1 113 ? -15.172 -1.96 -9.984 1 96.62 113 LEU B CA 1
ATOM 2801 C C . LEU B 1 113 ? -16.016 -3.139 -10.469 1 96.62 113 LEU B C 1
ATOM 2803 O O . LEU B 1 113 ? -15.609 -3.854 -11.391 1 96.62 113 LEU B O 1
ATOM 2807 N N . PHE B 1 114 ? -17.172 -3.336 -9.867 1 96.81 114 PHE B N 1
ATOM 2808 C CA . PHE B 1 114 ? -18.062 -4.387 -10.352 1 96.81 114 PHE B CA 1
ATOM 2809 C C . PHE B 1 114 ? -18.609 -4.035 -11.727 1 96.81 114 PHE B C 1
ATOM 2811 O O . PHE B 1 114 ? -18.75 -4.91 -12.586 1 96.81 114 PHE B O 1
ATOM 2818 N N . GLY B 1 115 ? -18.984 -2.766 -11.906 1 96.69 115 GLY B N 1
ATOM 2819 C CA . GLY B 1 115 ? -19.375 -2.33 -13.234 1 96.69 115 GLY B CA 1
ATOM 2820 C C . GLY B 1 115 ? -18.328 -2.602 -14.297 1 96.69 115 GLY B C 1
ATOM 2821 O O . GLY B 1 115 ? -18.656 -3.023 -15.406 1 96.69 115 GLY B O 1
ATOM 2822 N N . PHE B 1 116 ? -17.125 -2.334 -13.93 1 96.38 116 PHE B N 1
ATOM 2823 C CA . PHE B 1 116 ? -16 -2.621 -14.82 1 96.38 116 PHE B CA 1
ATOM 2824 C C . PHE B 1 116 ? -15.93 -4.109 -15.133 1 96.38 116 PHE B C 1
ATOM 2826 O O . PHE B 1 116 ? -15.711 -4.5 -16.281 1 96.38 116 PHE B O 1
ATOM 2833 N N . GLY B 1 117 ? -16.062 -4.938 -14.125 1 94.38 117 GLY B N 1
ATOM 2834 C CA . GLY B 1 117 ? -16.078 -6.379 -14.328 1 94.38 117 GLY B CA 1
ATOM 2835 C C . GLY B 1 117 ? -17.156 -6.848 -15.281 1 94.38 117 GLY B C 1
ATOM 2836 O O . GLY B 1 117 ? -16.922 -7.734 -16.109 1 94.38 117 GLY B O 1
ATOM 2837 N N . VAL B 1 118 ? -18.312 -6.25 -15.195 1 94.75 118 VAL B N 1
ATOM 2838 C CA . VAL B 1 118 ? -19.422 -6.602 -16.062 1 94.75 118 VAL B CA 1
ATOM 2839 C C . VAL B 1 118 ? -19.156 -6.105 -17.484 1 94.75 118 VAL B C 1
ATOM 2841 O O . VAL B 1 118 ? -19.297 -6.859 -18.453 1 94.75 118 VAL B O 1
ATOM 2844 N N . ALA B 1 119 ? -18.719 -4.879 -17.609 1 95.12 119 ALA B N 1
ATOM 2845 C CA . ALA B 1 119 ? -18.594 -4.227 -18.906 1 95.12 119 ALA B CA 1
ATOM 2846 C C . ALA B 1 119 ? -17.438 -4.816 -19.703 1 95.12 119 ALA B C 1
ATOM 2848 O O . ALA B 1 119 ? -17.531 -4.977 -20.922 1 95.12 119 ALA B O 1
ATOM 2849 N N . VAL B 1 120 ? -16.391 -5.188 -19.062 1 92.94 120 VAL B N 1
ATOM 2850 C CA . VAL B 1 120 ? -15.172 -5.562 -19.766 1 92.94 120 VAL B CA 1
ATOM 2851 C C . VAL B 1 120 ? -15.047 -7.082 -19.812 1 92.94 120 VAL B C 1
ATOM 2853 O O . VAL B 1 120 ? -14.562 -7.645 -20.797 1 92.94 120 VAL B O 1
ATOM 2856 N N . TYR B 1 121 ? -15.523 -7.766 -18.781 1 93.19 121 TYR B N 1
ATOM 2857 C CA . TYR B 1 121 ? -15.258 -9.195 -18.719 1 93.19 121 TYR B CA 1
ATOM 2858 C C . TYR B 1 121 ? -16.562 -10 -18.719 1 93.19 121 TYR B C 1
ATOM 2860 O O . TYR B 1 121 ? -16.547 -11.211 -18.484 1 93.19 121 TYR B O 1
ATOM 2868 N N . ASP B 1 122 ? -17.688 -9.359 -18.891 1 92.75 122 ASP B N 1
ATOM 2869 C CA . ASP B 1 122 ? -18.984 -10.016 -18.906 1 92.75 122 ASP B CA 1
ATOM 2870 C C . ASP B 1 122 ? -19.219 -10.82 -17.625 1 92.75 122 ASP B C 1
ATOM 2872 O O . ASP B 1 122 ? -19.734 -11.938 -17.672 1 92.75 122 ASP B O 1
ATOM 2876 N N . MET B 1 123 ? -18.75 -10.25 -16.531 1 92.31 123 MET B N 1
ATOM 2877 C CA . MET B 1 123 ? -18.906 -10.914 -15.234 1 92.31 123 MET B CA 1
ATOM 2878 C C . MET B 1 123 ? -20.375 -10.938 -14.812 1 92.31 123 MET B C 1
ATOM 2880 O O . MET B 1 123 ? -21.047 -9.898 -14.828 1 92.31 123 MET B O 1
ATOM 2884 N N . PRO B 1 124 ? -20.812 -12.062 -14.453 1 92.94 124 PRO B N 1
ATOM 2885 C CA . PRO B 1 124 ? -22.172 -12.086 -13.914 1 92.94 124 PRO B CA 1
ATOM 2886 C C . PRO B 1 124 ? -22.281 -11.406 -12.555 1 92.94 124 PRO B C 1
ATOM 2888 O O . PRO B 1 124 ? -21.312 -11.367 -11.797 1 92.94 124 PRO B O 1
ATOM 2891 N N . LEU B 1 125 ? -23.406 -10.812 -12.156 1 92.88 125 LEU B N 1
ATOM 2892 C CA . LEU B 1 125 ? -23.562 -10.125 -10.875 1 92.88 125 LEU B CA 1
ATOM 2893 C C . LEU B 1 125 ? -24.453 -10.93 -9.93 1 92.88 125 LEU B C 1
ATOM 2895 O O . LEU B 1 125 ? -24.344 -10.781 -8.711 1 92.88 125 LEU B O 1
ATOM 2899 N N . GLY B 1 126 ? -25.281 -11.812 -10.438 1 93.31 126 GLY B N 1
ATOM 2900 C CA . GLY B 1 126 ? -26.203 -12.555 -9.594 1 93.31 126 GLY B CA 1
ATOM 2901 C C . GLY B 1 126 ? -27.297 -11.68 -8.992 1 93.31 126 GLY B C 1
ATOM 2902 O O . GLY B 1 126 ? -27.781 -10.758 -9.648 1 93.31 126 GLY B O 1
ATOM 2903 N N . ASN B 1 127 ? -27.734 -12.031 -7.758 1 95.81 127 ASN B N 1
ATOM 2904 C CA . ASN B 1 127 ? -28.797 -11.305 -7.07 1 95.81 127 ASN B CA 1
ATOM 2905 C C . ASN B 1 127 ? -28.328 -9.914 -6.645 1 95.81 127 ASN B C 1
ATOM 2907 O O . ASN B 1 127 ? -27.453 -9.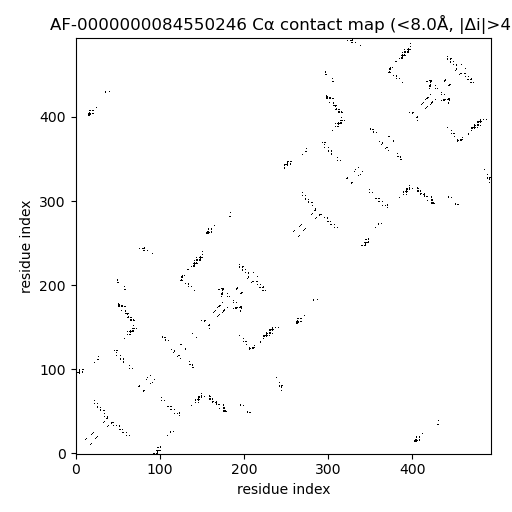781 -5.789 1 95.81 127 ASN B O 1
ATOM 2911 N N . ALA B 1 128 ? -28.969 -8.922 -7.191 1 94.5 128 ALA B N 1
ATOM 2912 C CA . ALA B 1 128 ? -28.562 -7.535 -6.98 1 94.5 128 ALA B CA 1
ATOM 2913 C C . ALA B 1 128 ? -28.688 -7.141 -5.512 1 94.5 128 ALA B C 1
ATOM 2915 O O . ALA B 1 128 ? -27.828 -6.453 -4.969 1 94.5 128 ALA B O 1
ATOM 2916 N N . PHE B 1 129 ? -29.734 -7.574 -4.945 1 96.25 129 PHE B N 1
ATOM 2917 C CA . PHE B 1 129 ? -29.984 -7.195 -3.559 1 96.25 129 PHE B CA 1
ATOM 2918 C C . PHE B 1 129 ? -28.922 -7.801 -2.641 1 96.25 129 PHE B C 1
ATOM 2920 O O . PHE B 1 129 ? -28.406 -7.125 -1.75 1 96.25 129 PHE B O 1
ATOM 2927 N N . ALA B 1 130 ? -28.625 -9.062 -2.846 1 96.94 130 ALA B N 1
ATOM 2928 C CA . ALA B 1 130 ? -27.594 -9.719 -2.057 1 96.94 130 ALA B CA 1
ATOM 2929 C C . ALA B 1 130 ? -26.234 -9.062 -2.266 1 96.94 130 ALA B C 1
ATOM 2931 O O . ALA B 1 130 ? -25.484 -8.875 -1.313 1 96.94 130 ALA B O 1
ATOM 2932 N N . LEU B 1 131 ? -26 -8.695 -3.488 1 97.06 131 LEU B N 1
ATOM 2933 C CA . LEU B 1 131 ? -24.734 -8.031 -3.834 1 97.06 131 LEU B CA 1
ATOM 2934 C C . LEU B 1 131 ? -24.609 -6.691 -3.115 1 97.06 131 LEU B C 1
ATOM 2936 O O . LEU B 1 131 ? -23.547 -6.363 -2.59 1 97.06 131 LEU B O 1
ATOM 2940 N N . ILE B 1 132 ? -25.688 -5.941 -3.084 1 97.5 132 ILE B N 1
ATOM 2941 C CA . ILE B 1 132 ? -25.703 -4.633 -2.441 1 97.5 132 ILE B CA 1
ATOM 2942 C C . ILE B 1 132 ? -25.516 -4.793 -0.936 1 97.5 132 ILE B C 1
ATOM 2944 O O . ILE B 1 132 ? -24.766 -4.035 -0.314 1 97.5 132 ILE B O 1
ATOM 2948 N N . MET B 1 133 ? -26.094 -5.766 -0.388 1 98 133 MET B N 1
ATOM 2949 C CA . MET B 1 133 ? -26 -5.977 1.053 1 98 133 MET B CA 1
ATOM 2950 C C . MET B 1 133 ? -24.562 -6.324 1.452 1 98 133 MET B C 1
ATOM 2952 O O . MET B 1 133 ? -24.047 -5.805 2.445 1 98 133 MET B O 1
ATOM 2956 N N . ILE B 1 134 ? -23.938 -7.164 0.7 1 98.19 134 ILE B N 1
ATOM 2957 C CA . ILE B 1 134 ? -22.547 -7.52 0.982 1 98.19 134 ILE B CA 1
ATOM 2958 C C . ILE B 1 134 ? -21.656 -6.289 0.819 1 98.19 134 ILE B C 1
ATOM 2960 O O . ILE B 1 134 ? -20.734 -6.074 1.608 1 98.19 134 ILE B O 1
ATOM 2964 N N . SER B 1 135 ? -22 -5.488 -0.18 1 98.44 135 SER B N 1
ATOM 2965 C CA . SER B 1 135 ? -21.219 -4.289 -0.457 1 98.44 135 SER B CA 1
ATOM 2966 C C . SER B 1 135 ? -21.344 -3.275 0.676 1 98.44 135 SER B C 1
ATOM 2968 O O . SER B 1 135 ? -20.359 -2.652 1.068 1 98.44 135 SER B O 1
ATOM 2970 N N . VAL B 1 136 ? -22.547 -3.127 1.159 1 98.38 136 VAL B N 1
ATOM 2971 C CA . VAL B 1 136 ? -22.781 -2.221 2.281 1 98.38 136 VAL B CA 1
ATOM 2972 C C . VAL B 1 136 ? -22.047 -2.736 3.518 1 98.38 136 VAL B C 1
ATOM 2974 O O . VAL B 1 136 ? -21.438 -1.959 4.254 1 98.38 136 VAL B O 1
ATOM 2977 N N . ALA B 1 137 ? -22.109 -4.012 3.723 1 98.5 137 ALA B N 1
ATOM 2978 C CA . ALA B 1 137 ? -21.406 -4.613 4.859 1 98.5 137 ALA B CA 1
ATOM 2979 C C . ALA B 1 137 ? -19.891 -4.441 4.73 1 98.5 137 ALA B C 1
ATOM 2981 O O . ALA B 1 137 ? -19.203 -4.168 5.715 1 98.5 137 ALA B O 1
ATOM 2982 N N . LEU B 1 138 ? -19.406 -4.605 3.523 1 98.44 138 LEU B N 1
ATOM 2983 C CA . LEU B 1 138 ? -17.984 -4.426 3.266 1 98.44 138 LEU B CA 1
ATOM 2984 C C . LEU B 1 138 ? -17.547 -2.984 3.52 1 98.44 138 LEU B C 1
ATOM 2986 O O . LEU B 1 138 ? -16.516 -2.738 4.133 1 98.44 138 LEU B O 1
ATOM 2990 N N . ALA B 1 139 ? -18.359 -2.066 3.035 1 98.38 139 ALA B N 1
ATOM 2991 C CA . ALA B 1 139 ? -18.078 -0.653 3.273 1 98.38 139 ALA B CA 1
ATOM 2992 C C . ALA B 1 139 ? -18.078 -0.336 4.766 1 98.38 139 ALA B C 1
ATOM 2994 O O . ALA B 1 139 ? -17.234 0.423 5.25 1 98.38 139 ALA B O 1
ATOM 2995 N N . PHE B 1 140 ? -18.984 -0.95 5.41 1 98.19 140 PHE B N 1
ATOM 2996 C CA . PHE B 1 140 ? -19.125 -0.746 6.848 1 98.19 140 PHE B CA 1
ATOM 2997 C C . PHE B 1 140 ? -17.891 -1.258 7.586 1 98.19 140 PHE B C 1
ATOM 2999 O O . PHE B 1 140 ? -17.328 -0.548 8.414 1 98.19 140 PHE B O 1
ATOM 3006 N N . VAL B 1 141 ? -17.453 -2.389 7.273 1 98.19 141 VAL B N 1
ATOM 3007 C CA . VAL B 1 141 ? -16.328 -2.979 7.996 1 98.19 141 VAL B CA 1
ATOM 3008 C C . VAL B 1 141 ? -15.031 -2.252 7.633 1 98.19 141 VAL B C 1
ATOM 3010 O O . VAL B 1 141 ? -14.227 -1.932 8.508 1 98.19 141 VAL B O 1
ATOM 3013 N N . SER B 1 142 ? -14.781 -1.988 6.398 1 97.88 142 SER B N 1
ATOM 3014 C CA . SER B 1 142 ? -13.539 -1.34 5.973 1 97.88 142 SER B CA 1
ATOM 3015 C C . SER B 1 142 ? -13.422 0.062 6.562 1 97.88 142 SER B C 1
ATOM 3017 O O . SER B 1 142 ? -12.375 0.428 7.098 1 97.88 142 SER B O 1
ATOM 3019 N N . THR B 1 143 ? -14.523 0.816 6.539 1 97.69 143 THR B N 1
ATOM 3020 C CA . THR B 1 143 ? -14.477 2.17 7.078 1 97.69 143 THR B CA 1
ATOM 3021 C C . THR B 1 143 ? -14.508 2.145 8.602 1 97.69 143 THR B C 1
ATOM 3023 O O . THR B 1 143 ? -13.891 2.994 9.258 1 97.69 143 THR B O 1
ATOM 3026 N N . GLY B 1 144 ? -15.258 1.195 9.109 1 97.38 144 GLY B N 1
ATOM 3027 C CA . GLY B 1 144 ? -15.219 1.039 10.555 1 97.38 144 GLY B CA 1
ATOM 3028 C C . GLY B 1 144 ? -13.828 0.75 11.086 1 97.38 144 GLY B C 1
ATOM 3029 O O . GLY B 1 144 ? -13.406 1.35 12.078 1 97.38 144 GLY B O 1
ATOM 3030 N N . CYS B 1 145 ? -13.133 -0.122 10.422 1 97.06 145 CYS B N 1
ATOM 3031 C CA . CYS B 1 145 ? -11.758 -0.414 10.797 1 97.06 145 CYS B CA 1
ATOM 3032 C C . CYS B 1 145 ? -10.875 0.821 10.641 1 97.06 145 CYS B C 1
ATOM 3034 O O . CYS B 1 145 ? -9.961 1.041 11.43 1 97.06 145 CYS B O 1
ATOM 3036 N N . GLY B 1 146 ? -11.172 1.554 9.609 1 96.5 146 GLY B N 1
ATOM 3037 C CA . GLY B 1 146 ? -10.461 2.809 9.43 1 96.5 146 GLY B CA 1
ATOM 3038 C C . GLY B 1 146 ? -10.672 3.779 10.578 1 96.5 146 GLY B C 1
ATOM 3039 O O . GLY B 1 146 ? -9.719 4.418 11.039 1 96.5 146 GLY B O 1
ATOM 3040 N N . MET B 1 147 ? -11.898 3.855 11.016 1 95.12 147 MET B N 1
ATOM 3041 C CA . MET B 1 147 ? -12.211 4.723 12.148 1 95.12 147 MET B CA 1
ATOM 3042 C C . MET B 1 147 ? -11.492 4.254 13.406 1 95.12 147 MET B C 1
ATOM 3044 O O . MET B 1 147 ? -10.969 5.07 14.164 1 95.12 147 MET B O 1
ATOM 3048 N N . ALA B 1 148 ? -11.531 3.02 13.609 1 95.31 148 ALA B N 1
ATOM 3049 C CA . ALA B 1 148 ? -10.82 2.463 14.758 1 95.31 148 ALA B CA 1
ATOM 3050 C C . ALA B 1 148 ? -9.328 2.736 14.664 1 95.31 148 ALA B C 1
ATOM 3052 O O . ALA B 1 148 ? -8.688 3.107 15.648 1 95.31 148 ALA B O 1
ATOM 3053 N N . MET B 1 149 ? -8.805 2.609 13.508 1 94.12 149 MET B N 1
ATOM 3054 C CA . MET B 1 149 ? -7.375 2.826 13.273 1 94.12 149 MET B CA 1
ATOM 3055 C C . MET B 1 149 ? -7 4.281 13.523 1 94.12 149 MET B C 1
ATOM 3057 O O . MET B 1 149 ? -5.902 4.566 14.008 1 94.12 149 MET B O 1
ATOM 3061 N N . ALA B 1 150 ? -7.887 5.133 13.195 1 91.94 150 ALA B N 1
ATOM 3062 C CA . ALA B 1 150 ? -7.637 6.566 13.336 1 91.94 150 ALA B CA 1
ATOM 3063 C C . ALA B 1 150 ? -7.398 6.945 14.789 1 91.94 150 ALA B C 1
ATOM 3065 O O . ALA B 1 150 ? -6.66 7.891 15.086 1 91.94 150 ALA B O 1
ATOM 3066 N N . VAL B 1 151 ? -8.008 6.219 15.711 1 89.06 151 VAL B N 1
ATOM 3067 C CA . VAL B 1 151 ? -7.867 6.57 17.125 1 89.06 151 VAL B CA 1
ATOM 3068 C C . VAL B 1 151 ? -6.652 5.855 17.703 1 89.06 151 VAL B C 1
ATOM 3070 O O . VAL B 1 151 ? -6.113 6.281 18.734 1 89.06 151 VAL B O 1
ATOM 3073 N N . ILE B 1 152 ? -6.191 4.844 17.031 1 87.94 152 ILE B N 1
ATOM 3074 C CA . ILE B 1 152 ? -5.098 4.031 17.547 1 87.94 152 ILE B CA 1
ATOM 3075 C C . ILE B 1 152 ? -3.766 4.547 17 1 87.94 152 ILE B C 1
ATOM 3077 O O . ILE B 1 152 ? -2.762 4.57 17.719 1 87.94 152 ILE B O 1
ATOM 3081 N N . ALA B 1 153 ? -3.789 4.949 15.773 1 89.12 153 ALA B N 1
ATOM 3082 C CA . ALA B 1 153 ? -2.555 5.34 15.094 1 89.12 153 ALA B CA 1
ATOM 3083 C C . ALA B 1 153 ? -2.021 6.656 15.648 1 89.12 153 ALA B C 1
ATOM 3085 O O . ALA B 1 153 ? -2.744 7.656 15.695 1 89.12 153 ALA B O 1
ATOM 3086 N N . LYS B 1 154 ? -0.786 6.641 16.016 1 87.38 154 LYS B N 1
ATOM 3087 C CA . LYS B 1 154 ? -0.143 7.832 16.562 1 87.38 154 LYS B CA 1
ATOM 3088 C C . LYS B 1 154 ? 0.461 8.688 15.453 1 87.38 154 LYS B C 1
ATOM 3090 O O . LYS B 1 154 ? 0.595 9.906 15.602 1 87.38 154 LYS B O 1
ATOM 3095 N N . THR B 1 155 ? 0.858 8.062 14.375 1 89 155 THR B N 1
ATOM 3096 C CA . THR B 1 155 ? 1.435 8.781 13.242 1 89 155 THR B CA 1
ATOM 3097 C C . THR B 1 155 ? 0.837 8.289 11.93 1 89 155 THR B C 1
ATOM 3099 O O . THR B 1 155 ? 0.24 7.207 11.883 1 89 155 THR B O 1
ATOM 3102 N N . GLU B 1 156 ? 0.943 9.133 10.961 1 90.12 156 GLU B N 1
ATOM 3103 C CA . GLU B 1 156 ? 0.465 8.75 9.641 1 90.12 156 GLU B CA 1
ATOM 3104 C C . GLU B 1 156 ? 1.151 7.477 9.148 1 90.12 156 GLU B C 1
ATOM 3106 O O . GLU B 1 156 ? 0.499 6.582 8.602 1 90.12 156 GLU B O 1
ATOM 3111 N N . ASN B 1 157 ? 2.418 7.344 9.477 1 87.38 157 ASN B N 1
ATOM 3112 C CA . ASN B 1 157 ? 3.176 6.172 9.055 1 87.38 157 ASN B CA 1
ATOM 3113 C C . ASN B 1 157 ? 2.666 4.902 9.734 1 87.38 157 ASN B C 1
ATOM 3115 O O . ASN B 1 157 ? 2.598 3.842 9.109 1 87.38 157 ASN B O 1
ATOM 3119 N N . MET B 1 158 ? 2.32 5.102 10.938 1 87.69 158 MET B N 1
ATOM 3120 C CA . MET B 1 158 ? 1.767 3.963 11.664 1 87.69 158 MET B CA 1
ATOM 3121 C C . MET B 1 158 ? 0.441 3.52 11.055 1 87.69 158 MET B C 1
ATOM 3123 O O . MET B 1 158 ? 0.212 2.324 10.852 1 87.69 158 MET B O 1
ATOM 3127 N N . GLY B 1 159 ? -0.39 4.504 10.781 1 92.19 159 GLY B N 1
ATOM 3128 C CA . GLY B 1 159 ? -1.666 4.203 10.156 1 92.19 159 GLY B CA 1
ATOM 3129 C C . GLY B 1 159 ? -1.521 3.512 8.812 1 92.19 159 GLY B C 1
ATOM 3130 O O . GLY B 1 159 ? -2.225 2.541 8.531 1 92.19 159 GLY B O 1
ATOM 3131 N N . ILE B 1 160 ? -0.642 4.012 8.031 1 89.69 160 ILE B N 1
ATOM 3132 C CA . ILE B 1 160 ? -0.407 3.479 6.695 1 89.69 160 ILE B CA 1
ATOM 3133 C C . ILE B 1 160 ? 0.136 2.055 6.797 1 89.69 160 ILE B C 1
ATOM 3135 O O . ILE B 1 160 ? -0.342 1.151 6.109 1 89.69 160 ILE B O 1
ATOM 3139 N N . ALA B 1 161 ? 1.084 1.866 7.699 1 86.31 161 ALA B N 1
ATOM 3140 C CA . ALA B 1 161 ? 1.695 0.554 7.891 1 86.31 161 ALA B CA 1
ATOM 3141 C C . ALA B 1 161 ? 0.655 -0.48 8.312 1 86.31 161 ALA B C 1
ATOM 3143 O O . ALA B 1 161 ? 0.568 -1.56 7.723 1 86.31 161 ALA B O 1
ATOM 3144 N N . LEU B 1 162 ? -0.111 -0.127 9.266 1 89.5 162 LEU B N 1
ATOM 3145 C CA . LEU B 1 162 ? -1.121 -1.051 9.773 1 89.5 162 LEU B CA 1
ATOM 3146 C C . LEU B 1 162 ? -2.164 -1.354 8.703 1 89.5 162 LEU B C 1
ATOM 3148 O O . LEU B 1 162 ? -2.65 -2.482 8.609 1 89.5 162 LEU B O 1
ATOM 3152 N N . THR B 1 163 ? -2.498 -0.322 7.945 1 92.38 163 THR B N 1
ATOM 3153 C CA . THR B 1 163 ? -3.443 -0.536 6.855 1 92.38 163 THR B CA 1
ATOM 3154 C C . THR B 1 163 ? -2.879 -1.52 5.836 1 92.38 163 THR B C 1
ATOM 3156 O O . THR B 1 163 ? -3.602 -2.377 5.324 1 92.38 163 THR B O 1
ATOM 3159 N N . GLN B 1 164 ? -1.615 -1.381 5.555 1 85.88 164 GLN B N 1
ATOM 3160 C CA . GLN B 1 164 ? -0.989 -2.293 4.602 1 85.88 164 GLN B CA 1
ATOM 3161 C C . GLN B 1 164 ? -1.045 -3.734 5.105 1 85.88 164 GLN B C 1
ATOM 3163 O O . GLN B 1 164 ? -1.324 -4.652 4.332 1 85.88 164 GLN B O 1
ATOM 3168 N N . VAL B 1 165 ? -0.792 -3.863 6.363 1 85.12 165 VAL B N 1
ATOM 3169 C CA . VAL B 1 165 ? -0.851 -5.191 6.965 1 85.12 165 VAL B CA 1
ATOM 3170 C C . VAL B 1 165 ? -2.262 -5.758 6.828 1 85.12 165 VAL B C 1
ATOM 3172 O O . VAL B 1 165 ? -2.436 -6.918 6.438 1 85.12 165 VAL B O 1
ATOM 3175 N N . ILE B 1 166 ? -3.178 -4.965 7.074 1 91.06 166 ILE B N 1
ATOM 3176 C CA . ILE B 1 166 ? -4.57 -5.402 7.043 1 91.06 166 ILE B CA 1
ATOM 3177 C C . ILE B 1 166 ? -4.996 -5.664 5.602 1 91.06 166 ILE B C 1
ATOM 3179 O O . ILE B 1 166 ? -5.594 -6.699 5.301 1 91.06 166 ILE B O 1
ATOM 3183 N N . ALA B 1 167 ? -4.688 -4.754 4.734 1 90.06 167 ALA B N 1
ATOM 3184 C CA . ALA B 1 167 ? -5.141 -4.859 3.352 1 90.06 167 ALA B CA 1
ATOM 3185 C C . ALA B 1 167 ? -4.391 -5.965 2.611 1 90.06 167 ALA B C 1
ATOM 3187 O O . ALA B 1 167 ? -5.012 -6.867 2.043 1 90.06 167 ALA B O 1
ATOM 3188 N N . LEU B 1 168 ? -3.092 -5.965 2.635 1 83.56 168 LEU B N 1
ATOM 3189 C CA . LEU B 1 168 ? -2.299 -6.938 1.89 1 83.56 168 LEU B CA 1
ATOM 3190 C C . LEU B 1 168 ? -2.262 -8.273 2.615 1 83.56 168 LEU B C 1
ATOM 3192 O O . LEU B 1 168 ? -2.395 -9.328 1.989 1 83.56 168 LEU B O 1
ATOM 3196 N N . GLY B 1 169 ? -1.989 -8.195 3.91 1 82.06 169 GLY B N 1
ATOM 3197 C CA . GLY B 1 169 ? -2.01 -9.422 4.695 1 82.06 169 GLY B CA 1
ATOM 3198 C C . GLY B 1 169 ? -3.354 -10.125 4.672 1 82.06 169 GLY B C 1
ATOM 3199 O O . GLY B 1 169 ? -3.42 -11.344 4.535 1 82.06 169 GLY B O 1
ATOM 3200 N N . GLY B 1 170 ? -4.402 -9.328 4.863 1 87.44 170 GLY B N 1
ATOM 3201 C CA . GLY B 1 170 ? -5.746 -9.875 4.762 1 87.44 170 GLY B CA 1
ATOM 3202 C C . GLY B 1 170 ? -6.047 -10.469 3.398 1 87.44 170 GLY B C 1
ATOM 3203 O O . GLY B 1 170 ? -6.758 -11.477 3.297 1 87.44 170 GLY B O 1
ATOM 3204 N N . ALA B 1 171 ? -5.512 -9.789 2.391 1 86.38 171 ALA B N 1
ATOM 3205 C CA . ALA B 1 171 ? -5.715 -10.297 1.039 1 86.38 171 ALA B CA 1
ATOM 3206 C C . ALA B 1 171 ? -5.031 -11.648 0.853 1 86.38 171 ALA B C 1
ATOM 3208 O O . ALA B 1 171 ? -5.609 -12.57 0.28 1 86.38 171 ALA B O 1
ATOM 3209 N N . MET B 1 172 ? -3.842 -11.742 1.356 1 77.88 172 MET B N 1
ATOM 3210 C CA . MET B 1 172 ? -3.064 -12.969 1.241 1 77.88 172 MET B CA 1
ATOM 3211 C C . MET B 1 172 ? -3.705 -14.094 2.045 1 77.88 172 MET B C 1
ATOM 3213 O O . MET B 1 172 ? -3.906 -15.195 1.529 1 77.88 172 MET B O 1
ATOM 3217 N N . LEU B 1 173 ? -4.07 -13.773 3.209 1 81.06 173 LEU B N 1
ATOM 3218 C CA . LEU B 1 173 ? -4.602 -14.789 4.113 1 81.06 173 LEU B CA 1
ATOM 3219 C C . LEU B 1 173 ? -6.078 -15.055 3.832 1 81.06 173 LEU B C 1
ATOM 3221 O O . LEU B 1 173 ? -6.574 -16.156 4.074 1 81.06 173 LEU B O 1
ATOM 3225 N N . GLY B 1 174 ? -6.754 -14.023 3.357 1 87.38 174 GLY B N 1
ATOM 3226 C CA . GLY B 1 174 ? -8.188 -14.133 3.109 1 87.38 174 GLY B CA 1
ATOM 3227 C C . GLY B 1 174 ? -8.508 -14.758 1.766 1 87.38 174 GLY B C 1
ATOM 3228 O O . GLY B 1 174 ? -9.68 -14.945 1.431 1 87.38 174 GLY B O 1
ATOM 3229 N N . GLY B 1 175 ? -7.445 -15.047 0.966 1 83.06 175 GLY B N 1
ATOM 3230 C CA . GLY B 1 175 ? -7.656 -15.703 -0.314 1 83.06 175 GLY B CA 1
ATOM 3231 C C . GLY B 1 175 ? -8.164 -14.766 -1.393 1 83.06 175 GLY B C 1
ATOM 3232 O O . GLY B 1 175 ? -8.969 -15.156 -2.24 1 83.06 175 GLY B O 1
ATOM 3233 N N . LEU B 1 176 ? -7.793 -13.508 -1.335 1 87.44 176 LEU B N 1
ATOM 3234 C CA . LEU B 1 176 ? -8.305 -12.555 -2.309 1 87.44 176 LEU B CA 1
ATOM 3235 C C . LEU B 1 176 ? -7.551 -12.656 -3.627 1 87.44 176 LEU B C 1
ATOM 3237 O O . LEU B 1 176 ? -8.07 -12.273 -4.68 1 87.44 176 LEU B O 1
ATOM 3241 N N . TRP B 1 177 ? -6.348 -13.18 -3.551 1 75.44 177 TRP B N 1
ATOM 3242 C CA . TRP B 1 177 ? -5.512 -13.25 -4.746 1 75.44 177 TRP B CA 1
ATOM 3243 C C . TRP B 1 177 ? -5.68 -14.594 -5.445 1 75.44 177 TRP B C 1
ATOM 3245 O O . TRP B 1 177 ? -5.574 -14.68 -6.672 1 75.44 177 TRP B O 1
ATOM 3255 N N . MET B 1 178 ? -5.836 -15.562 -4.684 1 73.69 178 MET B N 1
ATOM 3256 C CA . MET B 1 178 ? -6 -16.922 -5.199 1 73.69 178 MET B CA 1
ATOM 3257 C C . MET B 1 178 ? -7.047 -17.672 -4.391 1 73.69 178 MET B C 1
ATOM 3259 O O . MET B 1 178 ? -7.273 -17.375 -3.219 1 73.69 178 MET B O 1
ATOM 3263 N N . PRO B 1 179 ? -7.566 -18.625 -5.098 1 75.5 179 PRO B N 1
ATOM 3264 C CA . PRO B 1 179 ? -8.555 -19.422 -4.379 1 75.5 179 PRO B CA 1
ATOM 3265 C C . PRO B 1 179 ? -7.973 -20.109 -3.145 1 75.5 179 PRO B C 1
ATOM 3267 O O . PRO B 1 179 ? -6.891 -20.703 -3.213 1 75.5 179 PRO B O 1
ATOM 3270 N N . VAL B 1 180 ? -8.711 -20.062 -2.061 1 78.12 180 VAL B N 1
ATOM 3271 C CA . VAL B 1 180 ? -8.258 -20.547 -0.763 1 78.12 180 VAL B CA 1
ATOM 3272 C C . VAL B 1 180 ? -7.996 -22.062 -0.835 1 78.12 180 VAL B C 1
ATOM 3274 O O . VAL B 1 180 ? -7.176 -22.594 -0.081 1 78.12 180 VAL B O 1
ATOM 3277 N N . GLU B 1 181 ? -8.625 -22.703 -1.786 1 76.31 181 GLU B N 1
ATOM 3278 C CA . GLU B 1 181 ? -8.484 -24.156 -1.934 1 76.31 181 GLU B CA 1
ATOM 3279 C C . GLU B 1 181 ? -7.055 -24.531 -2.322 1 76.31 181 GLU B C 1
ATOM 3281 O O . GLU B 1 181 ? -6.629 -25.656 -2.117 1 76.31 181 GLU B O 1
ATOM 3286 N N . PHE B 1 182 ? -6.332 -23.5 -2.869 1 70.19 182 PHE B N 1
ATOM 3287 C CA . PHE B 1 182 ? -4.965 -23.75 -3.305 1 70.19 182 PHE B CA 1
ATOM 3288 C C . PHE B 1 182 ? -3.977 -23.484 -2.176 1 70.19 182 PHE B C 1
ATOM 3290 O O . PHE B 1 182 ? -2.775 -23.719 -2.322 1 70.19 182 PHE B O 1
ATOM 3297 N N . MET B 1 183 ? -4.551 -23.109 -0.986 1 74.25 183 MET B N 1
ATOM 3298 C CA . MET B 1 183 ? -3.686 -22.797 0.145 1 74.25 183 MET B CA 1
ATOM 3299 C C . MET B 1 183 ? -3.609 -23.969 1.122 1 74.25 183 MET B C 1
ATOM 3301 O O . MET B 1 183 ? -4.484 -24.828 1.128 1 74.25 183 MET B O 1
ATOM 3305 N N . PRO B 1 184 ? -2.463 -23.984 1.878 1 77.06 184 PRO B N 1
ATOM 3306 C CA . PRO B 1 184 ? -2.371 -25 2.926 1 77.06 184 PRO B CA 1
ATOM 3307 C C . PRO B 1 184 ? -3.514 -24.922 3.936 1 77.06 184 PRO B C 1
ATOM 3309 O O . PRO B 1 184 ? -4.094 -23.844 4.125 1 77.06 184 PRO B O 1
ATOM 3312 N N . ASP B 1 185 ? -3.814 -26.047 4.566 1 82.19 185 ASP B N 1
ATOM 3313 C CA . ASP B 1 185 ? -4.957 -26.156 5.469 1 82.19 185 ASP B CA 1
ATOM 3314 C C . ASP B 1 185 ? -4.891 -25.094 6.57 1 82.19 185 ASP B C 1
ATOM 3316 O O . ASP B 1 185 ? -5.91 -24.516 6.938 1 82.19 185 ASP B O 1
ATOM 3320 N N . ILE B 1 186 ? -3.748 -24.875 7.051 1 79.62 186 ILE B N 1
ATOM 3321 C CA . ILE B 1 186 ? -3.584 -23.922 8.141 1 79.62 186 ILE B CA 1
ATOM 3322 C C . ILE B 1 186 ? -4.023 -22.531 7.672 1 79.62 186 ILE B C 1
ATOM 3324 O O . ILE B 1 186 ? -4.688 -21.797 8.414 1 79.62 186 ILE B O 1
ATOM 3328 N N . MET B 1 187 ? -3.695 -22.25 6.516 1 78.19 187 MET B N 1
ATOM 3329 C CA . MET B 1 187 ? -4.035 -20.938 5.977 1 78.19 187 MET B CA 1
ATOM 3330 C C . MET B 1 187 ? -5.531 -20.844 5.684 1 78.19 187 MET B C 1
ATOM 3332 O O . MET B 1 187 ? -6.137 -19.781 5.863 1 78.19 187 MET B O 1
ATOM 3336 N N . GLN B 1 188 ? -6.016 -21.906 5.289 1 85.69 188 GLN B N 1
ATOM 3337 C CA . GLN B 1 188 ? -7.453 -21.938 5.039 1 85.69 188 GLN B CA 1
ATOM 3338 C C . GLN B 1 188 ? -8.242 -21.688 6.324 1 85.69 188 GLN B C 1
ATOM 3340 O O . GLN B 1 188 ? -9.258 -21 6.312 1 85.69 188 GLN B O 1
ATOM 3345 N N . ASN B 1 189 ? -7.734 -22.266 7.391 1 87.88 189 ASN B N 1
ATOM 3346 C CA . ASN B 1 189 ? -8.391 -22.078 8.68 1 87.88 189 ASN B CA 1
ATOM 3347 C C . ASN B 1 189 ? -8.258 -20.641 9.172 1 87.88 189 ASN B C 1
ATOM 3349 O O . ASN B 1 189 ? -9.203 -20.078 9.742 1 87.88 189 ASN B O 1
ATOM 3353 N N . ILE B 1 190 ? -7.203 -20.047 8.891 1 87.5 190 ILE B N 1
ATOM 3354 C CA . ILE B 1 190 ? -6.949 -18.672 9.32 1 87.5 190 ILE B CA 1
ATOM 3355 C C . ILE B 1 190 ? -7.801 -17.703 8.492 1 87.5 190 ILE B C 1
ATOM 3357 O O . ILE B 1 190 ? -8.305 -16.703 9.016 1 87.5 190 ILE B O 1
ATOM 3361 N N . ALA B 1 191 ? -7.941 -18.047 7.32 1 89.5 191 ALA B N 1
ATOM 3362 C CA . ALA B 1 191 ? -8.688 -17.188 6.402 1 89.5 191 ALA B CA 1
ATOM 3363 C C . ALA B 1 191 ? -10.109 -16.969 6.895 1 89.5 191 ALA B C 1
ATOM 3365 O O . ALA B 1 191 ? -10.656 -15.867 6.773 1 89.5 191 ALA B O 1
ATOM 3366 N N . GLN B 1 192 ? -10.656 -17.984 7.543 1 91.62 192 GLN B N 1
ATOM 3367 C CA . GLN B 1 192 ? -12.055 -17.938 7.957 1 91.62 192 GLN B CA 1
ATOM 3368 C C . GLN B 1 192 ? -12.242 -16.953 9.117 1 91.62 192 GLN B C 1
ATOM 3370 O O . GLN B 1 192 ? -13.375 -16.562 9.422 1 91.62 192 GLN B O 1
ATOM 3375 N N . PHE B 1 193 ? -11.203 -16.484 9.664 1 92.81 193 PHE B N 1
ATOM 3376 C CA . PHE B 1 193 ? -11.305 -15.539 10.766 1 92.81 193 PHE B CA 1
ATOM 3377 C C . PHE B 1 193 ? -11.18 -14.109 10.258 1 92.81 193 PHE B C 1
ATOM 3379 O O . PHE B 1 193 ? -11.305 -13.156 11.031 1 92.81 193 PHE B O 1
ATOM 3386 N N . LEU B 1 194 ? -11.039 -13.977 9.039 1 94.81 194 LEU B N 1
ATOM 3387 C CA . LEU B 1 194 ? -10.828 -12.641 8.484 1 94.81 194 LEU B CA 1
ATOM 3388 C C . LEU B 1 194 ? -12.078 -12.156 7.75 1 94.81 194 LEU B C 1
ATOM 3390 O O . LEU B 1 194 ? -12.727 -12.93 7.043 1 94.81 194 LEU B O 1
ATOM 3394 N N . PRO B 1 195 ? -12.383 -10.898 7.953 1 97.06 195 PRO B N 1
ATOM 3395 C CA . PRO B 1 195 ? -13.516 -10.352 7.203 1 97.06 195 PRO B CA 1
ATOM 3396 C C . PRO B 1 195 ? -13.289 -10.367 5.695 1 97.06 195 PRO B C 1
ATOM 3398 O O . PRO B 1 195 ? -14.242 -10.43 4.922 1 97.06 195 PRO B O 1
ATOM 3401 N N . HIS B 1 196 ? -12.039 -10.352 5.289 1 96.56 196 HIS B N 1
ATOM 3402 C CA . HIS B 1 196 ? -11.695 -10.414 3.871 1 96.56 196 HIS B CA 1
ATOM 3403 C C . HIS B 1 196 ? -12.266 -11.664 3.219 1 96.56 196 HIS B C 1
ATOM 3405 O O . HIS B 1 196 ? -12.875 -11.594 2.148 1 96.56 196 HIS B O 1
ATOM 3411 N N . TYR B 1 197 ? -12.055 -12.727 3.902 1 95.75 197 TYR B N 1
ATOM 3412 C CA . TYR B 1 197 ? -12.531 -14.016 3.422 1 95.75 197 TYR B CA 1
ATOM 3413 C C . TYR B 1 197 ? -14.047 -14.016 3.27 1 95.75 197 TYR B C 1
ATOM 3415 O O . TYR B 1 197 ? -14.578 -14.461 2.244 1 95.75 197 TYR B O 1
ATOM 3423 N N . TRP B 1 198 ? -14.711 -13.562 4.207 1 97 198 TRP B N 1
ATOM 3424 C CA . TRP B 1 198 ? -16.172 -13.609 4.234 1 97 198 TRP B CA 1
ATOM 3425 C C . TRP B 1 198 ? -16.766 -12.641 3.217 1 97 198 TRP B C 1
ATOM 3427 O O . TRP B 1 198 ? -17.828 -12.906 2.654 1 97 198 TRP B O 1
ATOM 3437 N N . ALA B 1 199 ? -16.109 -11.547 3.027 1 97.88 199 ALA B N 1
ATOM 3438 C CA . ALA B 1 199 ? -16.562 -10.648 1.973 1 97.88 199 ALA B CA 1
ATOM 3439 C C . ALA B 1 199 ? -16.469 -11.312 0.603 1 97.88 199 ALA B C 1
ATOM 3441 O O . ALA B 1 199 ? -17.422 -11.297 -0.173 1 97.88 199 ALA B O 1
ATOM 3442 N N . LEU B 1 200 ? -15.328 -11.883 0.39 1 96.75 200 LEU B N 1
ATOM 3443 C CA . LEU B 1 200 ? -15.133 -12.539 -0.896 1 96.75 200 LEU B CA 1
ATOM 3444 C C . LEU B 1 200 ? -16.094 -13.719 -1.056 1 96.75 200 LEU B C 1
ATOM 3446 O O . LEU B 1 200 ? -16.688 -13.891 -2.117 1 96.75 200 LEU B O 1
ATOM 3450 N N . GLN B 1 201 ? -16.203 -14.523 -0.042 1 94.94 201 GLN B N 1
ATOM 3451 C CA . GLN B 1 201 ? -17.125 -15.656 -0.076 1 94.94 201 GLN B CA 1
ATOM 3452 C C . GLN B 1 201 ? -18.547 -15.203 -0.343 1 94.94 201 GLN B C 1
ATOM 3454 O O . GLN B 1 201 ? -19.297 -15.859 -1.084 1 94.94 201 GLN B O 1
ATOM 3459 N N . GLY B 1 202 ? -18.984 -14.156 0.3 1 97.06 202 GLY B N 1
ATOM 3460 C CA . GLY B 1 202 ? -20.297 -13.602 0.031 1 97.06 202 GLY B CA 1
ATOM 3461 C C . GLY B 1 202 ? -20.5 -13.234 -1.426 1 97.06 202 GLY B C 1
ATOM 3462 O O . GLY B 1 202 ? -21.531 -13.586 -2.025 1 97.06 202 GLY B O 1
ATOM 3463 N N . TYR B 1 203 ? -19.531 -12.547 -1.977 1 96.94 203 TYR B N 1
ATOM 3464 C CA . TYR B 1 203 ? -19.641 -12.156 -3.379 1 96.94 203 TYR B CA 1
ATOM 3465 C C . TYR B 1 203 ? -19.672 -13.383 -4.285 1 96.94 203 TYR B C 1
ATOM 3467 O O . TYR B 1 203 ? -20.469 -13.445 -5.219 1 96.94 203 TYR B O 1
ATOM 3475 N N . GLN B 1 204 ? -18.812 -14.352 -4.004 1 94.38 204 GLN B N 1
ATOM 3476 C CA . GLN B 1 204 ? -18.734 -15.531 -4.855 1 94.38 204 GLN B CA 1
ATOM 3477 C C . GLN B 1 204 ? -20.016 -16.344 -4.785 1 94.38 204 GLN B C 1
ATOM 3479 O O . GLN B 1 204 ? -20.469 -16.891 -5.797 1 94.38 204 GLN B O 1
ATOM 3484 N N . THR B 1 205 ? -20.578 -16.469 -3.6 1 95.31 205 THR B N 1
ATOM 3485 C CA . THR B 1 205 ? -21.828 -17.172 -3.449 1 95.31 205 THR B CA 1
ATOM 3486 C C . THR B 1 205 ? -22.922 -16.531 -4.301 1 95.31 205 THR B C 1
ATOM 3488 O O . THR B 1 205 ? -23.719 -17.234 -4.93 1 95.31 205 THR B O 1
ATOM 3491 N N . VAL B 1 206 ? -22.953 -15.211 -4.359 1 96.25 206 VAL B N 1
ATOM 3492 C CA . VAL B 1 206 ? -23.984 -14.484 -5.105 1 96.25 206 VAL B CA 1
ATOM 3493 C C . VAL B 1 206 ? -23.703 -14.594 -6.602 1 96.25 206 VAL B C 1
ATOM 3495 O O . VAL B 1 206 ? -24.609 -14.867 -7.391 1 96.25 206 VAL B O 1
ATOM 3498 N N . ILE B 1 207 ? -22.422 -14.461 -6.977 1 94 207 ILE B N 1
ATOM 3499 C CA . ILE B 1 207 ? -22.062 -14.305 -8.383 1 94 207 ILE B CA 1
ATOM 3500 C C . ILE B 1 207 ? -21.938 -15.672 -9.039 1 94 207 ILE B C 1
ATOM 3502 O O . ILE B 1 207 ? -22.438 -15.883 -10.156 1 94 207 ILE B O 1
ATOM 3506 N N . LEU B 1 208 ? -21.344 -16.641 -8.391 1 88.62 208 LEU B N 1
ATOM 3507 C CA . LEU B 1 208 ? -21.062 -17.953 -8.984 1 88.62 208 LEU B CA 1
ATOM 3508 C C . LEU B 1 208 ? -22.219 -18.906 -8.758 1 88.62 208 LEU B C 1
ATOM 3510 O O . LEU B 1 208 ? -22.594 -19.672 -9.648 1 88.62 208 LEU B O 1
ATOM 3514 N N . ASP B 1 209 ? -22.75 -18.812 -7.562 1 89.56 209 ASP B N 1
ATOM 3515 C CA . ASP B 1 209 ? -23.75 -19.812 -7.199 1 89.56 209 ASP B CA 1
ATOM 3516 C C . ASP B 1 209 ? -25.172 -19.266 -7.375 1 89.56 209 ASP B C 1
ATOM 3518 O O . ASP B 1 209 ? -26.141 -20 -7.195 1 89.56 209 ASP B O 1
ATOM 3522 N N . GLY B 1 210 ? -25.266 -18.016 -7.664 1 90.12 210 GLY B N 1
ATOM 3523 C CA . GLY B 1 210 ? -26.594 -17.422 -7.793 1 90.12 210 GLY B CA 1
ATOM 3524 C C . GLY B 1 210 ? -27.328 -17.312 -6.473 1 90.12 210 GLY B C 1
ATOM 3525 O O . GLY B 1 210 ? -28.562 -17.422 -6.434 1 90.12 210 GLY B O 1
ATOM 3526 N N . GLY B 1 211 ? -26.609 -17.156 -5.469 1 92.38 211 GLY B N 1
ATOM 3527 C CA . GLY B 1 211 ? -27.172 -17.125 -4.129 1 92.38 211 GLY B CA 1
ATOM 3528 C C . GLY B 1 211 ? -27.922 -15.844 -3.832 1 92.38 211 GLY B C 1
ATOM 3529 O O . GLY B 1 211 ? -27.625 -14.797 -4.406 1 92.38 211 GLY B O 1
ATOM 3530 N N . ASN B 1 212 ? -28.922 -15.984 -2.879 1 94.69 212 ASN B N 1
ATOM 3531 C CA . ASN B 1 212 ? -29.656 -14.82 -2.391 1 94.69 212 ASN B CA 1
ATOM 3532 C C . ASN B 1 212 ? -29.188 -14.398 -1.006 1 94.69 212 ASN B C 1
ATOM 3534 O O . ASN B 1 212 ? -28.156 -14.867 -0.528 1 94.69 212 ASN B O 1
ATOM 3538 N N . VAL B 1 213 ? -29.969 -13.492 -0.441 1 94.19 213 VAL B N 1
ATOM 3539 C CA . VAL B 1 213 ? -29.562 -12.898 0.827 1 94.19 213 VAL B CA 1
ATOM 3540 C C . VAL B 1 213 ? -29.469 -13.977 1.9 1 94.19 213 VAL B C 1
ATOM 3542 O O . VAL B 1 213 ? -28.562 -13.945 2.744 1 94.19 213 VAL B O 1
ATOM 3545 N N . LEU B 1 214 ? -30.328 -14.922 1.816 1 94.31 214 LEU B N 1
ATOM 3546 C CA . LEU B 1 214 ? -30.344 -15.992 2.809 1 94.31 214 LEU B CA 1
ATOM 3547 C C . LEU B 1 214 ? -29.125 -16.891 2.662 1 94.31 214 LEU B C 1
ATOM 3549 O O . LEU B 1 214 ? -28.656 -17.453 3.646 1 94.31 214 LEU B O 1
ATOM 3553 N N . ASP B 1 215 ? -28.609 -16.938 1.511 1 95.94 215 ASP B N 1
ATOM 3554 C CA . ASP B 1 215 ? -27.453 -17.797 1.245 1 95.94 215 ASP B CA 1
ATOM 3555 C C . ASP B 1 215 ? -26.172 -17.156 1.735 1 95.94 215 ASP B C 1
ATOM 3557 O O . ASP B 1 215 ? -25.156 -17.844 1.909 1 95.94 215 ASP B O 1
ATOM 3561 N N . VAL B 1 216 ? -26.25 -15.789 1.93 1 96.62 216 VAL B N 1
ATOM 3562 C CA . VAL B 1 216 ? -25 -15.117 2.309 1 96.62 216 VAL B CA 1
ATOM 3563 C C . VAL B 1 216 ? -25.141 -14.555 3.723 1 96.62 216 VAL B C 1
ATOM 3565 O O . VAL B 1 216 ? -24.438 -13.602 4.082 1 96.62 216 VAL B O 1
ATOM 3568 N N . TRP B 1 217 ? -25.969 -15.117 4.543 1 96.06 217 TRP B N 1
ATOM 3569 C CA . TRP B 1 217 ? -26.25 -14.594 5.879 1 96.06 217 TRP B CA 1
ATOM 3570 C C . TRP B 1 217 ? -25 -14.68 6.762 1 96.06 217 TRP B C 1
ATOM 3572 O O . TRP B 1 217 ? -24.75 -13.797 7.578 1 96.06 217 TRP B O 1
ATOM 3582 N N . ALA B 1 218 ? -24.312 -15.75 6.656 1 96.5 218 ALA B N 1
ATOM 3583 C CA . ALA B 1 218 ? -23.109 -15.922 7.473 1 96.5 218 ALA B CA 1
ATOM 3584 C C . ALA B 1 218 ? -22.078 -14.836 7.164 1 96.5 218 ALA B C 1
ATOM 3586 O O . ALA B 1 218 ? -21.469 -14.273 8.078 1 96.5 218 ALA B O 1
ATOM 3587 N N . SER B 1 219 ? -21.891 -14.555 5.879 1 97.62 219 SER B N 1
ATOM 3588 C CA . SER B 1 219 ? -20.984 -13.492 5.465 1 97.62 219 SER B CA 1
ATOM 3589 C C . SER B 1 219 ? -21.422 -12.141 6.004 1 97.62 219 SER B C 1
ATOM 3591 O O . SER B 1 219 ? -20.609 -11.375 6.52 1 97.62 219 SER B O 1
ATOM 3593 N N . LEU B 1 220 ? -22.719 -11.898 5.906 1 97.94 220 LEU B N 1
ATOM 3594 C CA . LEU B 1 220 ? -23.266 -10.633 6.383 1 97.94 220 LEU B CA 1
ATOM 3595 C C . LEU B 1 220 ? -23.078 -10.492 7.891 1 97.94 220 LEU B C 1
ATOM 3597 O O . LEU B 1 220 ? -22.672 -9.438 8.375 1 97.94 220 LEU B O 1
ATOM 3601 N N . LEU B 1 221 ? -23.312 -11.531 8.547 1 97.69 221 LEU B N 1
ATOM 3602 C CA . LEU B 1 221 ? -23.219 -11.508 10 1 97.69 221 LEU B CA 1
ATOM 3603 C C . LEU B 1 221 ? -21.781 -11.258 10.445 1 97.69 221 LEU B C 1
ATOM 3605 O O . LEU B 1 221 ? -21.531 -10.445 11.336 1 97.69 221 LEU B O 1
ATOM 3609 N N . VAL B 1 222 ? -20.859 -11.906 9.883 1 97.56 222 VAL B N 1
ATOM 3610 C CA . VAL B 1 222 ? -19.453 -11.781 10.25 1 97.56 222 VAL B CA 1
ATOM 3611 C C . VAL B 1 222 ? -18.969 -10.367 9.93 1 97.56 222 VAL B C 1
ATOM 3613 O O . VAL B 1 222 ? -18.297 -9.734 10.75 1 97.56 222 VAL B O 1
ATOM 3616 N N . LEU B 1 223 ? -19.312 -9.859 8.758 1 98.12 223 LEU B N 1
ATOM 3617 C CA . LEU B 1 223 ? -18.859 -8.531 8.352 1 98.12 223 LEU B CA 1
ATOM 3618 C C . LEU B 1 223 ? -19.453 -7.457 9.266 1 98.12 223 LEU B C 1
ATOM 3620 O O . LEU B 1 223 ? -18.75 -6.539 9.688 1 98.12 223 LEU B O 1
ATOM 3624 N N . ILE B 1 224 ? -20.734 -7.609 9.562 1 97.69 224 ILE B N 1
ATOM 3625 C CA . ILE B 1 224 ? -21.391 -6.637 10.43 1 97.69 224 ILE B CA 1
ATOM 3626 C C . ILE B 1 224 ? -20.812 -6.711 11.836 1 97.69 224 ILE B C 1
ATOM 3628 O O . ILE B 1 224 ? -20.609 -5.684 12.484 1 97.69 224 ILE B O 1
ATOM 3632 N N . ALA B 1 225 ? -20.547 -7.895 12.273 1 98.06 225 ALA B N 1
ATOM 3633 C CA . ALA B 1 225 ? -19.953 -8.062 13.602 1 98.06 225 ALA B CA 1
ATOM 3634 C C . ALA B 1 225 ? -18.578 -7.418 13.672 1 98.06 225 ALA B C 1
ATOM 3636 O O . ALA B 1 225 ? -18.281 -6.695 14.625 1 98.06 225 ALA B O 1
ATOM 3637 N N . TYR B 1 226 ? -17.734 -7.629 12.688 1 97.81 226 TYR B N 1
ATOM 3638 C CA . TYR B 1 226 ? -16.422 -7.012 12.648 1 97.81 226 TYR B CA 1
ATOM 3639 C C . TYR B 1 226 ? -16.531 -5.492 12.602 1 97.81 226 TYR B C 1
ATOM 3641 O O . TYR B 1 226 ? -15.805 -4.793 13.32 1 97.81 226 TYR B O 1
ATOM 3649 N N . GLY B 1 227 ? -17.406 -5.008 11.727 1 97.56 227 GLY B N 1
ATOM 3650 C CA . GLY B 1 227 ? -17.625 -3.572 11.656 1 97.56 227 GLY B CA 1
ATOM 3651 C C . GLY B 1 227 ? -18.078 -2.971 12.969 1 97.56 227 GLY B C 1
ATOM 3652 O O . GLY B 1 227 ? -17.594 -1.911 13.375 1 97.56 227 GLY B O 1
ATOM 3653 N N . ALA B 1 228 ? -18.984 -3.668 13.609 1 97.31 228 ALA B N 1
ATOM 3654 C CA . ALA B 1 228 ? -19.516 -3.195 14.883 1 97.31 228 ALA B CA 1
ATOM 3655 C C . ALA B 1 228 ? -18.422 -3.143 15.945 1 97.31 228 ALA B C 1
ATOM 3657 O O . ALA B 1 228 ? -18.344 -2.197 16.734 1 97.31 228 ALA B O 1
ATOM 3658 N N . VAL B 1 229 ? -17.609 -4.098 15.953 1 97.12 229 VAL B N 1
ATOM 3659 C CA . VAL B 1 229 ? -16.5 -4.117 16.906 1 97.12 229 VAL B CA 1
ATOM 3660 C C . VAL B 1 229 ? -15.562 -2.941 16.625 1 97.12 229 VAL B C 1
ATOM 3662 O O . VAL B 1 229 ? -15.172 -2.225 17.547 1 97.12 229 VAL B O 1
ATOM 3665 N N . CYS B 1 230 ? -15.258 -2.703 15.375 1 96.62 230 CYS B N 1
ATOM 3666 C CA . CYS B 1 230 ? -14.352 -1.621 14.992 1 96.62 230 CYS B CA 1
ATOM 3667 C C . CYS B 1 230 ? -14.945 -0.265 15.367 1 96.62 230 CYS B C 1
ATOM 3669 O O . CYS B 1 230 ? -14.25 0.579 15.945 1 96.62 230 CYS B O 1
ATOM 3671 N N . ILE B 1 231 ? -16.188 -0.134 15.102 1 94.75 231 ILE B N 1
ATOM 3672 C CA . ILE B 1 231 ? -16.828 1.142 15.383 1 94.75 231 ILE B CA 1
ATOM 3673 C C . ILE B 1 231 ? -16.922 1.344 16.891 1 94.75 231 ILE B C 1
ATOM 3675 O O . ILE B 1 231 ? -16.812 2.471 17.391 1 94.75 231 ILE B O 1
ATOM 3679 N N . SER B 1 232 ? -17.203 0.279 17.594 1 94.88 232 SER B N 1
ATOM 3680 C CA . SER B 1 232 ? -17.25 0.369 19.062 1 94.88 232 SER B CA 1
ATOM 3681 C C . SER B 1 232 ? -15.906 0.794 19.641 1 94.88 232 SER B C 1
ATOM 3683 O O . SER B 1 232 ? -15.852 1.619 20.547 1 94.88 232 SER B O 1
ATOM 3685 N N . ILE B 1 233 ? -14.898 0.304 19.078 1 93.94 233 ILE B N 1
ATOM 3686 C CA . ILE B 1 233 ? -13.555 0.689 19.5 1 93.94 233 ILE B CA 1
ATOM 3687 C C . ILE B 1 233 ? -13.32 2.166 19.188 1 93.94 233 ILE B C 1
ATOM 3689 O O . ILE B 1 233 ? -12.812 2.91 20.031 1 93.94 233 ILE B O 1
ATOM 3693 N N . ALA B 1 234 ? -13.703 2.568 18.016 1 92.31 234 ALA B N 1
ATOM 3694 C CA . ALA B 1 234 ? -13.523 3.955 17.594 1 92.31 234 ALA B CA 1
ATOM 3695 C C . ALA B 1 234 ? -14.281 4.91 18.516 1 92.31 234 ALA B C 1
ATOM 3697 O O . ALA B 1 234 ? -13.734 5.918 18.969 1 92.31 234 ALA B O 1
ATOM 3698 N N . LEU B 1 235 ? -15.453 4.59 18.844 1 88 235 LEU B N 1
ATOM 3699 C CA . LEU B 1 235 ? -16.312 5.465 19.641 1 88 235 LEU B CA 1
ATOM 3700 C C . LEU B 1 235 ? -15.844 5.496 21.094 1 88 235 LEU B C 1
ATOM 3702 O O . LEU B 1 235 ? -15.953 6.523 21.766 1 88 235 LEU B O 1
ATOM 3706 N N . SER B 1 236 ? -15.328 4.43 21.562 1 88.38 236 SER B N 1
ATOM 3707 C CA . SER B 1 236 ? 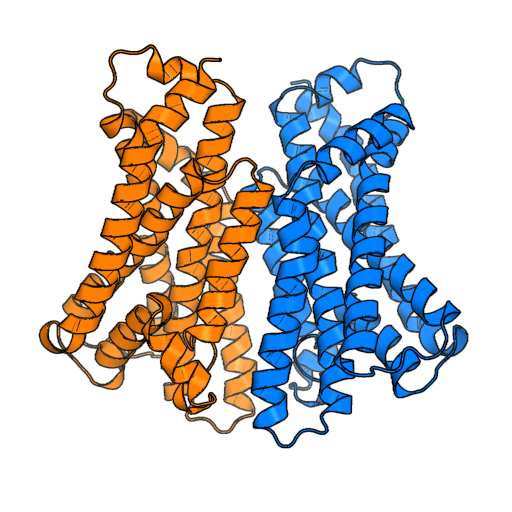-14.891 4.363 22.953 1 88.38 236 SER B CA 1
ATOM 3708 C C . SER B 1 236 ? -13.578 5.102 23.156 1 88.38 236 SER B C 1
ATOM 3710 O O . SER B 1 236 ? -13.32 5.641 24.234 1 88.38 236 SER B O 1
ATOM 3712 N N . ALA B 1 237 ? -12.82 5.172 22.156 1 83.75 237 ALA B N 1
ATOM 3713 C CA . ALA B 1 237 ? -11.484 5.738 22.297 1 83.75 237 ALA B CA 1
ATOM 3714 C C . ALA B 1 237 ? -11.461 7.203 21.875 1 83.75 237 ALA B C 1
ATOM 3716 O O . ALA B 1 237 ? -10.547 7.949 22.234 1 83.75 237 ALA B O 1
ATOM 3717 N N . TYR B 1 238 ? -12.406 7.57 21.188 1 77.38 238 TYR B N 1
ATOM 3718 C CA . TYR B 1 238 ? -12.398 8.898 20.578 1 77.38 238 TYR B CA 1
ATOM 3719 C C . TYR B 1 238 ? -12.398 9.984 21.641 1 77.38 238 TYR B C 1
ATOM 3721 O O . TYR B 1 238 ? -11.656 10.961 21.531 1 77.38 238 TYR B O 1
ATOM 3729 N N . PRO B 1 239 ? -13.203 9.75 22.719 1 70.38 239 PRO B N 1
ATOM 3730 C CA . PRO B 1 239 ? -13.141 10.805 23.734 1 70.38 239 PRO B CA 1
ATOM 3731 C C . PRO B 1 239 ? -11.742 10.984 24.312 1 70.38 239 PRO B C 1
ATOM 3733 O O . PRO B 1 239 ? -11.312 12.117 24.578 1 70.38 239 PRO B O 1
ATOM 3736 N N . ARG B 1 240 ? -11.086 9.992 24.406 1 69.56 240 ARG B N 1
ATOM 3737 C CA . ARG B 1 240 ? -9.711 10.07 24.891 1 69.56 240 ARG B CA 1
ATOM 3738 C C . ARG B 1 240 ? -8.789 10.703 23.859 1 69.56 240 ARG B C 1
ATOM 3740 O O . ARG B 1 240 ? -7.895 11.477 24.203 1 69.56 240 ARG B O 1
ATOM 3747 N N . TYR B 1 241 ? -9.148 10.328 22.734 1 71.56 241 TYR B N 1
ATOM 3748 C CA . TYR B 1 241 ? -8.414 10.906 21.609 1 71.56 241 TYR B CA 1
ATOM 3749 C C . TYR B 1 241 ? -8.562 12.422 21.578 1 71.56 241 TYR B C 1
ATOM 3751 O O . TYR B 1 241 ? -7.586 13.141 21.359 1 71.56 241 TYR B O 1
ATOM 3759 N N . LEU B 1 242 ? -9.742 12.859 21.953 1 67.81 242 LEU B N 1
ATOM 3760 C CA . LEU B 1 242 ? -10.039 14.289 21.953 1 67.81 242 LEU B CA 1
ATOM 3761 C C . LEU B 1 242 ? -9.375 14.969 23.156 1 67.81 242 LEU B C 1
ATOM 3763 O O . LEU B 1 242 ? -8.898 16.094 23.031 1 67.81 242 LEU B O 1
ATOM 3767 N N . LYS B 1 243 ? -9.266 14.266 24.141 1 64.31 243 LYS B N 1
ATOM 3768 C CA . LYS B 1 243 ? -8.68 14.828 25.359 1 64.31 243 LYS B CA 1
ATOM 3769 C C . LYS B 1 243 ? -7.168 14.992 25.203 1 64.31 243 LYS B C 1
ATOM 3771 O O . LYS B 1 243 ? -6.594 15.977 25.688 1 64.31 243 LYS B O 1
ATOM 3776 N N . LEU B 1 244 ? -6.531 14.094 24.484 1 61.41 244 LEU B N 1
ATOM 3777 C CA . LEU B 1 244 ? -5.086 14.141 24.297 1 61.41 244 LEU B CA 1
ATOM 3778 C C . LEU B 1 244 ? -4.699 15.273 23.344 1 61.41 244 LEU B C 1
ATOM 3780 O O . LEU B 1 244 ? -3.576 15.781 23.406 1 61.41 244 LEU B O 1
ATOM 3784 N N . SER B 1 245 ? -5.586 15.656 22.562 1 59.97 245 SER B N 1
ATOM 3785 C CA . SER B 1 245 ? -5.305 16.734 21.625 1 59.97 245 SER B CA 1
ATOM 3786 C C . SER B 1 245 ? -5.398 18.094 22.297 1 59.97 245 SER B C 1
ATOM 3788 O O . SER B 1 245 ? -4.895 19.094 21.766 1 59.97 245 SER B O 1
ATOM 3790 N N . LYS B 1 246 ? -6.062 18.281 23.438 1 55.41 246 LYS B N 1
ATOM 3791 C CA . LYS B 1 246 ? -6.199 19.516 24.203 1 55.41 246 LYS B CA 1
ATOM 3792 C C . LYS B 1 246 ? -4.898 19.859 24.922 1 55.41 246 LYS B C 1
ATOM 3794 O O . LYS B 1 246 ? -4.637 21.016 25.219 1 55.41 246 LYS B O 1
ATOM 3799 N N . SER B 1 247 ? -4.023 18.812 25.125 1 48.88 247 SER B N 1
ATOM 3800 C CA . SER B 1 247 ? -2.85 19.156 25.938 1 48.88 247 SER B CA 1
ATOM 3801 C C . SER B 1 247 ? -1.654 19.5 25.047 1 48.88 247 SER B C 1
ATOM 3803 O O . SER B 1 247 ? -1.496 18.938 23.969 1 48.88 247 SER B O 1
#

Radius of gyration: 22.83 Å; Cα contacts (8 Å, |Δi|>4): 720; chains: 2; bounding box: 62×61×49 Å

Organism: NCBI:txid1508404

Nearest PDB structures (foldseek):
  7k2t-assembly1_B  TM=7.332E-01  e=1.376E-04  Aquifex aeolicus VF5
  8wto-assembly1_B  TM=6.478E-01  e=7.285E-04  Arabidopsis thaliana
  7m1q-assembly1_A  TM=7.279E-01  e=1.706E-02  Homo sapiens
  8edw-assembly1_A  TM=7.563E-01  e=3.064E-02  Homo sapiens
  8eop-assembly1_A  TM=7.629E-01  e=8.255E-02  Homo sapiens

Sequence (494 aa):
MNAIAKLEFKKKIQDKGLWFWTFILPIVFIVGFISIFGGNTGTDSEQLVVQIVPGYTVMFSFYIMISIVIAFIKDRDSGMTARIASTPLPTLQYFMGKWIPFILIVLIQIAVLFGFGVAVYDMPLGNAFALIMISVALAFVSTGCGMAMAVIAKTENMGIALTQVIALGGAMLGGLWMPVEFMPDIMQNIAQFLPHYWALQGYQTVILDGGNVLDVWASLLVLIAYGAVCISIALSAYPRYLKLSKSMNAIAKLEFKKKIQDKGLWFWTFILPIVFIVGFISIFGGNTGTDSEQLVVQIVPGYTVMFSFYIMISIVIAFIKDRDSGMTARIASTPLPTLQYFMGKWIPFILIVLIQIAVLFGFGVAVYDMPLGNAFALIMISVALAFVSTGCGMAMAVIAKTENMGIALTQVIALGGAMLGGLWMPVEFMPDIMQNIAQFLPHYWALQGYQTVILDGGNVLDVWASLLVLIAYGAVCISIALSAYPRYLKLSKS

pLDDT: mean 87.69, std 9.94, range [48.88, 98.5]

Secondary structure (DSSP, 8-state):
-HHHHHHHHHHHHH-HHHHIIIIIHHHHHHHHHHHHHHHHS---HHHHHHHHHHHHHHHHHHTHHHHHHHHHHHHHHTTHHHHHHTSS--HHHHHHHHHHHHHHHHHHHHHHHHHHHHHHH------HHHHHHHHHHHHHHHHHHHHHHHHH-SSHHHHHHHHHIIIIIHHHHHTSSS-GGGS-HHHHHHHTTSHHHHHHHHHHHHHTS---GGGGHHHHHHHHHHHHHHHHHHHHHHHHHHHHHH-/-HHHHHHHHHHHHH-HHHHIIIIIHHHHHHHHHHHHHHHHS---HHHHHHHHHHHHHHHHHHTHHHHHHHHHHHHHHTTHHHHHHTSS--HHHHHHHHHHHHHHHHHHHHHHHHHHHHHHH------HHHHHHHHHHHHHHHHHHHHHHHHH-SSHHHHHHHHHIIIIIHHHHHTSSS-GGGS-HHHHHHHTTSHHHHHHHHHHHHHTS---GGGGHHHHHHHHHHHHHHHHHHHHHHHHHHHHHH-